Protein 3CZX (pdb70)

Secondary structure (DSSP, 8-state):
----EEEEE---SSS---EETTEEHHHHHH--HHHHHHHHHHH---EEES-SS----HHHHHHHHHT-SEEEEE--B--SSTT---BEEEE-GGGHHHHHHHHHHHHHHH-PPBPTBTTEEEGGG---TTHHHHHTT-EEEE-SBTT-HHHHHHHHHHHHHHHHHHHHHH----PPP-/---EEEEEE---SSS---EETTEEHHHHHH--HHHHHHHHHTT--EEEES-SS----HHHHHHHHHTSSEEEEE--B--SSTT---BEEEE-GGGHHHHHHHHHHHHHHH-PPBPTBTTEEEGGG---TTHHHHHTT-EEEE-SBTT-HHHHHHHHHHHHHHHHHHHHHH---SPPP-/---EEEEEE---SSS---EETTEEHHHHHH--HHHHHHHHHTT--EEEES-SS----HHHHHHHHHTSSEEEEE--B--SSTT---BEEEE-GGGHHHHHHHHHHHHHHH-PPBPTBTTEEEGGG---TTHHHHHTT-EEEE-SBTT-HHHHHHHHHHHHHHHHHHHHHH---SPPP-/--EEEEEE---SSS--SEETTEEHHHHHH--HHHHHHHHHHH--EEEES-SS----HHHHHHHHHT-SEEEEE--B--SSTT---BEEEE-GGGHHHHHHHHHHHHHHH-PPBPTBTTEEEGGG---TTHHHHHTT-EEEE-SBTT-HHHHHHHHHHHHHHHHHHHHHH----PPP-

CATH classification: 3.40.630.40

Radius of gyration: 30.26 Å; Cα contacts (8 Å, |Δi|>4): 1572; chains: 4; bounding box: 71×52×93 Å

InterPro domains:
  IPR002508 N-acetylmuramoyl-L-alanine amidase, catalytic domain [PF01520] (5-173)
  IPR002508 N-acetylmuramoyl-L-alanine amidase, catalytic domain [cd02696] (4-173)
  IPR050695 N-acetylmuramoyl-L-alanine amidase 3 [PTHR30404] (3-177)

Sequence (711 aa):
ASKIICLTAGHSNTDPGAVNGSDREADLAQDRNIVASILRNDYGLTVKTDGTGKGNPLRDAVKLIRGSDVAIEFHTNAAANKTATGIEALSTPKNKRWCQVLGKAVAKKTGWKLRGEDGFKPDNAGQHSRLAYAQAGGIVFEPFFISNDTDLALFKTTKWGICRAIADAIAELGAAKVASKIICLTAGHSNTDPGAVNGSDREADLAQDRNIVASILRNDYGLTVKTDGTGKGNPLRDAVKLIRGSDVAIEFHTNAAANKTATGIEALSTPKNKRWCQVLGKAVAKKTGWKLRGEDGFKPDNAGQHSRLAYAQAGGIVFEPFFISNDTDLALFKTTKWGICRAIADAIAELGAAKVASKIICLTAGHSNTDPGAVNGSDREADLAQDRNIVASILRNDYGLTVKTDGTGKGNPLRDAVKLIRGSSDVAIEFHTNAAANKTATGIEALSTPKNKRWCQVLGKAVAKKTGWKLRGEDGFKPDNAGQHSRLAYAQAGGIVFEPFFISNDTDLALFKTTKWGICRAIADAIAELGAAKVSKIICLTAGHSNTDPGAVNGSDREADLAQDRNIVASILRNDYGLTVKTDGTGKGNPLRDAVKLIRGSDVAIEFHTNAAANKTATGIEALSTPKNKRWCQVLGKAVAKKTGWKLRGEDGFKPDNAGQHSRLAYAQAGGIVFEPFFISNDTDLALFKTTKWGICRAIADAIAELGAAKV

Organism: Neisseria meningitidis serogroup B (strain ATCC BAA-335 / MC58) (NCBI:txid122586)

B-factor: mean 17.54, std 7.86, range [5.93, 50.42]

Foldseek 3Di:
DVFEEEEEEDDAPVGFPDDDPPDTFQVLQLLSVLLVVCLCAFFVDHYHYPDNHTGDPLVVLLVVLVVGPAHEYEGAAADPPLQDKAWAKEAAPVCQVVQLLQRVLLCVVQVTHQPDPNRYDYLVPDDDPVSVCRDSGHIYIHGIYCSHPVSVVVCVVCVSVSSNSNSVSVCVVVTDTD/DVFEEEEEEDDADVGFPDDDVPRTFQVLQLCSVLLVCCCCVVVVHHYHYPDSHTGDPPVVQLVRCVVGPAHEYEGAAADPPLQDKFWAKEAAPVLQVVQLLQRVLLCVQQVTHAPDPSRYDYLVVDDDPVSVCRVSGHIYIHGIYNSHPVVVVSCVVCVSVSSLSNSQSVCVVDHDGD/DVFEEEEFEDDAPVGFPDDDVPRTFQVLQLCSVLLVCCCCPVVVHHYHYPDNHTGDPPVVLLVSCVVGPAHEYEGAAADPPLADKFWAKEAAPVCQVVQLLQRVLLCVQQVTHAPDPNRYDYLVVDDDPVSVCRDSGHMYIHGIHNSHPVVVVSCVVCVSVSSLSNSQSVCVVDHDGD/DAEEEEEEDDAPVGQDDDDVPRTFQVLQLLSVLLVCCLCVFFVHHYHYPDSHTGDPPVVLLVSLVVHPAHEYEGAAADPPLQDKAWAKEAAPVCQVVQLLQRVLLCVVQVTHQPDPNRYDYLVPDDDPVSVSRDSGHIYTHGIYCSHPVSVVVCVVCVSVSSNSNSVSVCVVVTHTD

Solvent-accessible surface area: 29505 Å² total

Nearest PDB structures (foldseek):
  3czx-assembly1_A  TM=1.006E+00  e=2.902E-38  Neisseria meningitidis MC58
  1jwq-assembly1_A  TM=8.116E-01  e=7.702E-11  Paenibacillus polymyxa
  7rag-assembly1_B-2  TM=7.580E-01  e=3.532E-10  Clostridioides difficile
  1xov-assembly1_A  TM=7.536E-01  e=6.253E-10  Listeria phage PSA
  7tj4-assembly2_D  TM=7.176E-01  e=7.917E-09  Staphylococcus aureus

Structure (mmCIF, N/CA/C/O backbone):
data_3CZX
#
_entry.id   3CZX
#
_cell.length_a   67.955
_cell.length_b   65.039
_cell.length_c   79.319
_cell.angle_alpha   90.00
_cell.angle_beta   109.53
_cell.angle_gamma   90.00
#
_symmetry.space_group_name_H-M   'P 1 21 1'
#
loop_
_entity.id
_entity.type
_entity.pdbx_description
1 polymer 'Putative N-acetylmuramoyl-L-alanine amidase'
2 non-polymer 'ZINC ION'
3 water water
#
loop_
_atom_site.group_PDB
_atom_site.id
_atom_site.type_symbol
_atom_site.label_atom_id
_atom_site.label_alt_id
_atom_site.label_comp_id
_atom_site.label_asym_id
_atom_site.label_entity_id
_atom_site.label_seq_id
_atom_site.pdbx_PDB_ins_code
_atom_site.Cartn_x
_atom_site.Cartn_y
_atom_site.Cartn_z
_atom_site.occupancy
_atom_site.B_iso_or_equiv
_atom_site.auth_seq_id
_atom_site.auth_comp_id
_atom_site.auth_asym_id
_atom_site.auth_atom_id
_atom_site.pdbx_PDB_model_num
ATOM 1 N N . ALA A 1 1 ? 36.873 19.869 65.633 1.00 31.33 0 ALA A N 1
ATOM 2 C CA . ALA A 1 1 ? 36.628 19.900 64.152 1.00 31.14 0 ALA A CA 1
ATOM 3 C C . ALA A 1 1 ? 36.076 18.577 63.665 1.00 31.18 0 ALA A C 1
ATOM 4 O O . ALA A 1 1 ? 35.335 18.540 62.698 1.00 30.30 0 ALA A O 1
ATOM 14 N N . SER A 1 3 ? 33.886 16.776 65.123 1.00 28.33 2 SER A N 1
ATOM 15 C CA . SER A 1 3 ? 32.453 16.755 65.376 1.00 28.02 2 SER A CA 1
ATOM 16 C C . SER A 1 3 ? 31.703 17.639 64.394 1.00 27.37 2 SER A C 1
ATOM 17 O O . SER A 1 3 ? 30.485 17.554 64.321 1.00 27.84 2 SER A O 1
ATOM 20 N N . LYS A 1 4 ? 32.428 18.492 63.665 1.00 26.75 3 LYS A N 1
ATOM 21 C CA . LYS A 1 4 ? 31.837 19.475 62.767 1.00 25.52 3 LYS A CA 1
ATOM 22 C C . LYS A 1 4 ? 31.355 18.825 61.461 1.00 24.26 3 LYS A C 1
ATOM 23 O O . LYS A 1 4 ? 31.845 17.810 61.097 1.00 24.30 3 LYS A O 1
ATOM 29 N N . ILE A 1 5 ? 30.354 19.416 60.846 1.00 22.71 4 ILE A N 1
ATOM 30 C CA . ILE A 1 5 ? 29.813 18.956 59.571 1.00 21.21 4 ILE A CA 1
ATOM 31 C C . ILE A 1 5 ? 29.862 20.121 58.580 1.00 20.02 4 ILE A C 1
ATOM 32 O O . ILE A 1 5 ? 29.303 21.199 58.834 1.00 20.65 4 ILE A O 1
ATOM 37 N N . ILE A 1 6 ? 30.541 19.883 57.462 1.00 17.23 5 ILE A N 1
ATOM 38 C CA . ILE A 1 6 ? 30.639 20.860 56.384 1.00 16.60 5 ILE A CA 1
ATOM 39 C C . ILE A 1 6 ? 29.713 20.366 55.279 1.00 15.40 5 ILE A C 1
ATOM 40 O O . ILE A 1 6 ? 29.824 19.205 54.874 1.00 16.52 5 ILE A O 1
ATOM 45 N N . CYS A 1 7 ? 28.834 21.220 54.790 1.00 14.60 6 CYS A N 1
ATOM 46 C CA . CYS A 1 7 ? 27.954 20.914 53.662 1.00 13.73 6 CYS A CA 1
ATOM 47 C C . CYS A 1 7 ? 28.471 21.679 52.452 1.00 12.88 6 CYS A C 1
ATOM 48 O O . CYS A 1 7 ? 28.686 22.884 52.531 1.00 11.21 6 CYS A O 1
ATOM 51 N N . LEU A 1 8 ? 28.725 20.968 51.354 1.00 11.20 7 LEU A N 1
ATOM 52 C CA . LEU A 1 8 ? 29.108 21.595 50.106 1.00 10.68 7 LEU A CA 1
ATOM 53 C C . LEU A 1 8 ? 28.186 21.143 48.983 1.00 11.06 7 LEU A C 1
ATOM 54 O O . LEU A 1 8 ? 28.036 19.912 48.780 1.00 12.55 7 LEU A O 1
ATOM 59 N N . THR A 1 9 ? 27.605 22.090 48.250 1.00 11.01 8 THR A N 1
ATOM 60 C CA . THR A 1 9 ? 26.811 21.732 47.073 1.00 10.33 8 THR A CA 1
ATOM 61 C C . THR A 1 9 ? 27.201 22.550 45.884 1.00 10.86 8 THR A C 1
ATOM 62 O O . THR A 1 9 ? 27.988 23.476 46.002 1.00 10.27 8 THR A O 1
ATOM 66 N N . ALA A 1 10 ? 26.690 22.161 44.707 1.00 12.09 9 ALA A N 1
ATOM 67 C CA . ALA A 1 10 ? 26.974 22.852 43.446 1.00 12.81 9 ALA A CA 1
ATOM 68 C C . ALA A 1 10 ? 25.678 23.423 42.922 1.00 14.98 9 ALA A C 1
ATOM 69 O O . ALA A 1 10 ? 24.636 22.762 42.948 1.00 16.54 9 ALA A O 1
ATOM 71 N N . GLY A 1 11 ? 25.736 24.637 42.403 1.00 16.10 10 GLY A N 1
ATOM 72 C CA . GLY A 1 11 ? 24.585 25.208 41.729 1.00 17.64 10 GLY A CA 1
ATOM 73 C C . GLY A 1 11 ? 24.359 24.595 40.369 1.00 18.60 10 GLY A C 1
ATOM 74 O O . GLY A 1 11 ? 25.295 24.161 39.692 1.00 17.50 10 GLY A O 1
ATOM 75 N N . HIS A 1 12 ? 23.094 24.586 39.973 1.00 19.96 11 HIS A N 1
ATOM 76 C CA . HIS A 1 12 ? 22.689 24.264 38.603 1.00 21.57 11 HIS A CA 1
ATOM 77 C C . HIS A 1 12 ? 22.892 22.796 38.218 1.00 22.37 11 HIS A C 1
ATOM 78 O O . HIS A 1 12 ? 23.403 21.992 39.000 1.00 22.07 11 HIS A O 1
ATOM 85 N N . SER A 1 13 ? 22.477 22.452 36.999 1.00 23.53 12 SER A N 1
ATOM 86 C CA . SER A 1 13 ? 22.396 21.041 36.583 1.00 25.53 12 SER A CA 1
ATOM 87 C C . SER A 1 13 ? 22.748 20.848 35.114 1.00 26.61 12 SER A C 1
ATOM 88 O O . SER A 1 13 ? 23.008 21.820 34.407 1.00 26.91 12 SER A O 1
ATOM 91 N N . ASN A 1 14 ? 22.755 19.592 34.653 1.00 28.58 13 ASN A N 1
ATOM 92 C CA . ASN A 1 14 ? 23.174 19.269 33.264 1.00 29.46 13 ASN A CA 1
ATOM 93 C C . ASN A 1 14 ? 22.186 19.779 32.228 1.00 30.64 13 ASN A C 1
ATOM 94 O O . ASN A 1 14 ? 22.585 20.100 31.074 1.00 31.00 13 ASN A O 1
ATOM 99 N N . THR A 1 15 ? 20.912 19.851 32.636 1.00 30.93 14 THR A N 1
ATOM 100 C CA . THR A 1 15 ? 19.832 20.334 31.784 1.00 31.23 14 THR A CA 1
ATOM 101 C C . THR A 1 15 ? 19.669 21.849 31.862 1.00 31.26 14 THR A C 1
ATOM 102 O O . THR A 1 15 ? 19.325 22.468 30.855 1.00 32.36 14 THR A O 1
ATOM 106 N N . ASP A 1 16 ? 19.869 22.423 33.058 1.00 30.47 15 ASP A N 1
ATOM 107 C CA . ASP A 1 16 ? 19.790 23.877 33.286 1.00 28.73 15 ASP A CA 1
ATOM 108 C C . ASP A 1 16 ? 21.103 24.387 33.895 1.00 27.17 15 ASP A C 1
ATOM 109 O O . ASP A 1 16 ? 21.213 24.568 35.128 1.00 26.68 15 ASP A O 1
ATOM 114 N N . PRO A 1 17 ? 22.106 24.624 33.039 1.00 24.79 16 PRO A N 1
ATOM 115 C CA . PRO A 1 17 ? 23.496 24.749 33.487 1.00 23.54 16 PRO A CA 1
ATOM 116 C C . PRO A 1 17 ? 23.967 26.111 34.003 1.00 22.69 16 PRO A C 1
ATOM 117 O O . PRO A 1 17 ? 25.174 26.284 34.231 1.00 22.57 16 PRO A O 1
ATOM 121 N N . GLY A 1 18 ? 23.054 27.050 34.227 1.00 20.48 17 GLY A N 1
ATOM 122 C CA . GLY A 1 18 ? 23.437 28.383 34.668 1.00 20.23 17 GLY A CA 1
ATOM 123 C C . GLY A 1 18 ? 24.104 29.153 33.556 1.00 19.42 17 GLY A C 1
ATOM 124 O O . GLY A 1 18 ? 23.811 28.903 32.386 1.00 20.15 17 GLY A O 1
ATOM 125 N N . ALA A 1 19 ? 24.964 30.103 33.901 1.00 18.26 18 ALA A N 1
ATOM 126 C CA . ALA A 1 19 ? 25.617 30.960 32.918 1.00 18.29 18 ALA A CA 1
ATOM 127 C C . ALA A 1 19 ? 26.639 30.160 32.119 1.00 18.34 18 ALA A C 1
ATOM 128 O O . ALA A 1 19 ? 27.159 29.148 32.606 1.00 17.24 18 ALA A O 1
ATOM 130 N N . VAL A 1 20 ? 26.828 30.572 30.866 1.00 18.55 19 VAL A N 1
ATOM 131 C CA . VAL A 1 20 ? 27.746 29.923 29.943 1.00 18.16 19 VAL A CA 1
ATOM 132 C C . VAL A 1 20 ? 28.656 30.979 29.327 1.00 18.50 19 VAL A C 1
ATOM 133 O O . VAL A 1 20 ? 28.245 32.108 29.098 1.00 18.76 19 VAL A O 1
ATOM 137 N N . ASN A 1 21 ? 29.911 30.608 29.085 1.00 17.43 20 ASN A N 1
ATOM 138 C CA . ASN A 1 21 ? 30.836 31.427 28.352 1.00 18.07 20 ASN A CA 1
ATOM 139 C C . ASN A 1 21 ? 31.555 30.468 27.409 1.00 18.76 20 ASN A C 1
ATOM 140 O O . ASN A 1 21 ? 32.430 29.716 27.814 1.00 18.85 20 ASN A O 1
ATOM 145 N N . GLY A 1 22 ? 31.172 30.470 26.140 1.00 18.80 21 GLY A N 1
ATOM 146 C CA . GLY A 1 22 ? 31.703 29.460 25.227 1.00 18.59 21 GLY A CA 1
ATOM 147 C C . GLY A 1 22 ? 31.263 28.087 25.672 1.00 17.83 21 GLY A C 1
ATOM 148 O O . GLY A 1 22 ? 30.070 27.871 25.978 1.00 18.51 21 GLY A O 1
ATOM 149 N N . SER A 1 23 ? 32.212 27.148 25.731 1.00 17.19 22 SER A N 1
ATOM 150 C CA . SER A 1 23 ? 31.897 25.807 26.222 1.00 16.49 22 SER A CA 1
ATOM 151 C C . SER A 1 23 ? 32.140 25.666 27.725 1.00 15.79 22 SER A C 1
ATOM 152 O O . SER A 1 23 ? 32.018 24.562 28.251 1.00 16.57 22 SER A O 1
ATOM 155 N N . ASP A 1 24 ? 32.468 26.773 28.392 1.00 13.76 23 ASP A N 1
ATOM 156 C CA . ASP A 1 24 ? 32.501 26.784 29.850 1.00 14.32 23 ASP A CA 1
ATOM 157 C C . ASP A 1 24 ? 31.109 27.034 30.416 1.00 13.41 23 ASP A C 1
ATOM 158 O O . ASP A 1 24 ? 30.464 28.041 30.100 1.00 15.08 23 ASP A O 1
ATOM 163 N N . ARG A 1 25 ? 30.663 26.127 31.279 1.00 11.44 24 ARG A N 1
ATOM 164 C CA . ARG A 1 25 ? 29.335 26.205 31.877 1.00 12.54 24 ARG A CA 1
ATOM 165 C C . ARG A 1 25 ? 29.427 26.315 33.391 1.00 11.65 24 ARG A C 1
ATOM 166 O O . ARG A 1 25 ? 30.147 25.539 34.024 1.00 11.73 24 ARG A O 1
ATOM 174 N N . GLU A 1 26 ? 28.630 27.213 33.951 1.00 11.39 25 GLU A N 1
ATOM 175 C CA . GLU A 1 26 ? 28.553 27.367 35.417 1.00 11.24 25 GLU A CA 1
ATOM 176 C C . GLU A 1 26 ? 28.376 26.040 36.128 1.00 11.45 25 GLU A C 1
ATOM 177 O O . GLU A 1 26 ? 29.027 25.769 37.138 1.00 11.20 25 GLU A O 1
ATOM 183 N N . ALA A 1 27 ? 27.499 25.195 35.625 1.00 1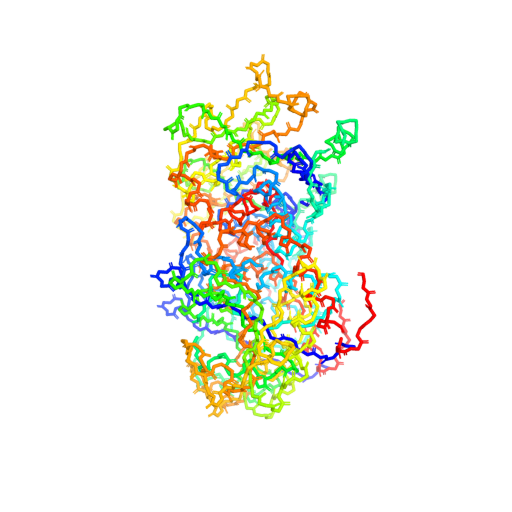0.85 26 ALA A N 1
ATOM 184 C CA . ALA A 1 27 ? 27.196 23.918 36.276 1.00 11.61 26 ALA A CA 1
ATOM 185 C C . ALA A 1 27 ? 28.463 23.075 36.420 1.00 11.50 26 ALA A C 1
ATOM 186 O O . ALA A 1 27 ? 28.640 22.350 37.420 1.00 12.45 26 ALA A O 1
ATOM 188 N N . ASP A 1 28 ? 29.327 23.157 35.413 1.00 10.03 27 ASP A N 1
ATOM 189 C CA . ASP A 1 28 ? 30.520 22.312 35.349 1.00 10.95 27 ASP A CA 1
ATOM 190 C C . ASP A 1 28 ? 31.553 22.896 36.277 1.00 11.07 27 ASP A C 1
ATOM 191 O O . ASP A 1 28 ? 32.276 22.143 36.946 1.00 11.92 27 ASP A O 1
ATOM 196 N N . LEU A 1 29 ? 31.710 24.228 36.254 1.00 10.38 28 LEU A N 1
ATOM 197 C CA . LEU A 1 29 ? 32.677 24.899 37.147 1.00 9.76 28 LEU A CA 1
ATOM 198 C C . LEU A 1 29 ? 32.280 24.691 38.619 1.00 9.49 28 LEU A C 1
ATOM 199 O O . LEU A 1 29 ? 33.159 24.484 39.506 1.00 9.41 28 LEU A O 1
ATOM 204 N N . ALA A 1 30 ? 30.977 24.730 38.900 1.00 8.57 29 ALA A N 1
ATOM 205 C CA . ALA A 1 30 ? 30.476 24.549 40.257 1.00 9.01 29 ALA A CA 1
ATOM 206 C C . ALA A 1 30 ? 30.700 23.100 40.743 1.00 9.96 29 ALA A C 1
ATOM 207 O O . ALA A 1 30 ? 31.100 22.878 41.902 1.00 10.28 29 ALA A O 1
ATOM 209 N N . GLN A 1 31 ? 30.441 22.114 39.884 1.00 9.30 30 GLN A N 1
ATOM 210 C CA . GLN A 1 31 ? 30.756 20.719 40.141 1.00 10.04 30 GLN A CA 1
ATOM 211 C C . GLN A 1 31 ? 32.247 20.577 40.497 1.00 10.05 30 GLN A C 1
ATOM 212 O O . GLN A 1 31 ? 32.573 19.920 41.478 1.00 10.36 30 GLN A O 1
ATOM 218 N N . ASP A 1 32 ? 33.131 21.191 39.723 1.00 9.89 31 ASP A N 1
ATOM 219 C CA . ASP A 1 32 ? 34.565 21.073 39.992 1.00 10.56 31 ASP A CA 1
ATOM 220 C C . ASP A 1 32 ? 34.864 21.670 41.363 1.00 10.68 31 ASP A C 1
ATOM 221 O O . ASP A 1 32 ? 35.609 21.080 42.162 1.00 10.44 31 ASP A O 1
ATOM 234 N N . ARG A 1 34 ? 32.954 22.155 44.041 1.00 9.94 33 ARG A N 1
ATOM 235 C CA . ARG A 1 34 ? 32.414 21.320 45.130 1.00 10.38 33 ARG A CA 1
ATOM 236 C C . ARG A 1 34 ? 33.269 20.039 45.278 1.00 9.82 33 ARG A C 1
ATOM 237 O O . ARG A 1 34 ? 33.715 19.685 46.384 1.00 9.83 33 ARG A O 1
ATOM 245 N N . ASN A 1 35 ? 33.528 19.351 44.160 1.00 10.79 34 ASN A N 1
ATOM 246 C CA . ASN A 1 35 ? 34.253 18.076 44.225 1.00 11.50 34 ASN A CA 1
ATOM 247 C C . ASN A 1 35 ? 35.656 18.229 44.773 1.00 12.72 34 ASN A C 1
ATOM 248 O O . ASN A 1 35 ? 36.126 17.390 45.571 1.00 13.06 34 ASN A O 1
ATOM 253 N N . ILE A 1 36 ? 36.357 19.252 44.298 1.00 12.28 35 ILE A N 1
ATOM 254 C CA . ILE A 1 36 ? 37.774 19.435 44.658 1.00 13.00 35 ILE A CA 1
ATOM 255 C C . ILE A 1 36 ? 37.857 19.862 46.110 1.00 12.52 35 ILE A C 1
ATOM 256 O O . ILE A 1 36 ? 38.661 19.345 46.902 1.00 13.65 35 ILE A O 1
ATOM 261 N N . VAL A 1 37 ? 37.054 20.847 46.507 1.00 10.02 36 VAL A N 1
ATOM 262 C CA . VAL A 1 37 ? 37.111 21.267 47.891 1.00 10.14 36 VAL A CA 1
ATOM 263 C C . VAL A 1 37 ? 36.728 20.129 48.816 1.00 10.72 36 VAL A C 1
ATOM 264 O O . VAL A 1 37 ? 37.354 19.965 49.854 1.00 11.57 36 VAL A O 1
ATOM 268 N N . ALA A 1 38 ? 35.714 19.366 48.456 1.00 10.89 37 ALA A N 1
ATOM 269 C CA . ALA A 1 38 ? 35.248 18.225 49.280 1.00 11.10 37 ALA A CA 1
ATOM 270 C C . ALA A 1 38 ? 36.363 17.200 49.418 1.00 13.30 37 ALA A C 1
ATOM 271 O O . ALA A 1 38 ? 36.659 16.709 50.531 1.00 12.63 37 ALA A O 1
ATOM 273 N N . SER A 1 39 ? 36.991 16.868 48.286 1.00 14.73 38 SER A N 1
ATOM 274 C CA . SER A 1 39 ? 38.031 15.831 48.302 1.00 16.08 38 SER A CA 1
ATOM 275 C C . SER A 1 39 ? 39.228 16.204 49.197 1.00 16.27 38 SER A C 1
ATOM 276 O O . SER A 1 39 ? 39.761 15.334 49.883 1.00 17.01 38 SER A O 1
ATOM 279 N N . ILE A 1 40 ? 39.618 17.479 49.215 1.00 14.55 39 ILE A N 1
ATOM 280 C CA . ILE A 1 40 ? 40.744 17.957 50.011 1.00 15.13 39 ILE A CA 1
ATOM 281 C C . ILE A 1 40 ? 40.364 17.964 51.495 1.00 14.88 39 ILE A C 1
ATOM 282 O O . ILE A 1 40 ? 41.161 17.586 52.370 1.00 16.06 39 ILE A O 1
ATOM 287 N N . LEU A 1 41 ? 39.148 18.407 51.806 1.00 13.81 40 LEU A N 1
ATOM 288 C CA . LEU A 1 41 ? 38.722 18.401 53.208 1.00 13.95 40 LEU A CA 1
ATOM 289 C C . LEU A 1 41 ? 38.720 16.965 53.747 1.00 15.02 40 LEU A C 1
ATOM 290 O O . LEU A 1 41 ? 39.154 16.720 54.876 1.00 14.90 40 LEU A O 1
ATOM 295 N N . ARG A 1 42 ? 38.247 16.032 52.940 1.00 15.03 41 ARG A N 1
ATOM 296 C CA . ARG A 1 42 ? 38.257 14.593 53.325 1.00 16.92 41 ARG A CA 1
ATOM 297 C C . ARG A 1 42 ? 39.671 14.007 53.352 1.00 18.20 41 ARG A C 1
ATOM 298 O O . ARG A 1 42 ? 40.094 13.454 54.397 1.00 19.57 41 ARG A O 1
ATOM 306 N N . ASN A 1 43 ? 40.436 14.151 52.265 1.00 19.20 42 ASN A N 1
ATOM 307 C CA . ASN A 1 43 ? 41.817 13.575 52.191 1.00 19.64 42 ASN A CA 1
ATOM 308 C C . ASN A 1 43 ? 42.844 14.140 53.107 1.00 20.59 42 ASN A C 1
ATOM 309 O O . ASN A 1 43 ? 43.552 13.386 53.799 1.00 21.54 42 ASN A O 1
ATOM 314 N N . ASP A 1 44 ? 43.003 15.457 53.092 1.00 19.66 43 ASP A N 1
ATOM 315 C CA . ASP A 1 44 ? 44.088 16.076 53.825 1.00 19.99 43 ASP A CA 1
ATOM 316 C C . ASP A 1 44 ? 43.759 16.237 55.297 1.00 18.96 43 ASP A C 1
ATOM 317 O O . ASP A 1 44 ? 44.676 16.278 56.140 1.00 20.41 43 ASP A O 1
ATOM 322 N N . TYR A 1 45 ? 42.470 16.356 55.615 1.00 16.69 44 TYR A N 1
ATOM 323 C CA . TYR A 1 45 ? 42.059 16.691 56.973 1.00 15.90 44 TYR A CA 1
ATOM 324 C C . TYR A 1 45 ? 41.163 15.689 57.685 1.00 15.95 44 TYR A C 1
ATOM 325 O O . TYR A 1 45 ? 40.929 15.845 58.881 1.00 16.24 44 TYR A O 1
ATOM 334 N N . GLY A 1 46 ? 40.660 14.684 56.985 1.00 15.27 45 GLY A N 1
ATOM 335 C CA . GLY A 1 46 ? 39.744 13.705 57.575 1.00 15.41 45 GLY A CA 1
ATOM 336 C C . GLY A 1 46 ? 38.422 14.261 58.096 1.00 15.31 45 GLY A C 1
ATOM 337 O O . GLY A 1 46 ? 37.771 13.672 58.988 1.00 17.14 45 GLY A O 1
ATOM 338 N N . LEU A 1 47 ? 37.981 15.386 57.526 1.00 15.14 46 LEU A N 1
ATOM 339 C CA . LEU A 1 47 ? 36.780 16.069 57.973 1.00 14.01 46 LEU A CA 1
ATOM 340 C C . LEU A 1 47 ? 35.514 15.454 57.360 1.00 13.71 46 LEU A C 1
ATOM 341 O O . LEU A 1 47 ? 35.560 14.802 56.303 1.00 13.89 46 LEU A O 1
ATOM 346 N N . THR A 1 48 ? 34.401 15.641 58.062 1.00 13.91 47 THR A N 1
ATOM 347 C CA . THR A 1 48 ? 33.083 15.205 57.618 1.00 13.64 47 THR A CA 1
ATOM 348 C C . THR A 1 48 ? 32.528 16.254 56.687 1.00 13.50 47 THR A C 1
ATOM 349 O O . THR A 1 48 ? 32.273 17.397 57.094 1.00 13.89 47 THR A O 1
ATOM 353 N N . VAL A 1 49 ? 32.298 15.822 55.460 1.00 13.99 48 VAL A N 1
ATOM 354 C CA . VAL A 1 49 ? 31.646 16.642 54.439 1.00 13.85 48 VAL A CA 1
ATOM 355 C C . VAL A 1 49 ? 30.418 15.937 53.908 1.00 14.82 48 VAL A C 1
ATOM 356 O O . VAL A 1 49 ? 30.479 14.763 53.521 1.00 15.07 48 VAL A O 1
ATOM 360 N N . LYS A 1 50 ? 29.309 16.650 53.871 1.00 14.50 49 LYS A N 1
ATOM 361 C CA . LYS A 1 50 ? 28.104 16.165 53.209 1.00 16.82 49 LYS A CA 1
ATOM 362 C C . LYS A 1 50 ? 27.884 16.970 51.948 1.00 16.81 49 LYS A C 1
ATOM 363 O O . LYS A 1 50 ? 27.956 18.175 51.967 1.00 15.15 49 LYS A O 1
ATOM 369 N N . THR A 1 51 ? 27.581 16.283 50.853 1.00 16.95 50 THR A N 1
ATOM 370 C CA . THR A 1 51 ? 27.379 16.939 49.577 1.00 17.12 50 THR A CA 1
ATOM 371 C C . THR A 1 51 ? 26.097 16.461 48.897 1.00 17.78 50 THR A C 1
ATOM 372 O O . THR A 1 51 ? 25.414 15.534 49.361 1.00 18.96 50 THR A O 1
ATOM 376 N N . ASP A 1 52 ? 25.823 17.110 47.774 1.00 17.45 51 ASP A N 1
ATOM 377 C CA . ASP A 1 52 ? 24.846 16.658 46.779 1.00 18.13 51 ASP A CA 1
ATOM 378 C C . ASP A 1 52 ? 25.485 15.729 45.728 1.00 18.62 51 ASP A C 1
ATOM 379 O O . ASP A 1 52 ? 24.996 15.643 44.594 1.00 20.29 51 ASP A O 1
ATOM 384 N N . GLY A 1 53 ? 26.570 15.066 46.089 1.00 18.80 52 GLY A N 1
ATOM 385 C CA . GLY A 1 53 ? 27.265 14.093 45.221 1.00 19.12 52 GLY A CA 1
ATOM 386 C C . GLY A 1 53 ? 28.445 14.623 44.446 1.00 19.47 52 GLY A C 1
ATOM 387 O O . GLY A 1 53 ? 28.960 15.702 44.728 1.00 17.95 52 GLY A O 1
ATOM 388 N N . THR A 1 54 ? 28.900 13.850 43.464 1.00 19.52 53 THR A N 1
ATOM 389 C CA . THR A 1 54 ? 30.041 14.222 42.620 1.00 18.90 53 THR A CA 1
ATOM 390 C C . THR A 1 54 ? 29.635 14.613 41.189 1.00 18.68 53 THR A C 1
ATOM 391 O O . THR A 1 54 ? 30.484 15.049 40.409 1.00 18.71 53 THR A O 1
ATOM 395 N N . GLY A 1 55 ? 28.342 14.479 40.890 1.00 18.08 54 GLY A N 1
ATOM 396 C CA . GLY A 1 55 ? 27.797 14.852 39.565 1.00 18.15 54 GLY A CA 1
ATOM 397 C C . GLY A 1 55 ? 27.422 16.310 39.529 1.00 17.99 54 GLY A C 1
ATOM 398 O O . GLY A 1 55 ? 28.044 17.126 40.196 1.00 16.30 54 GLY A O 1
ATOM 399 N N . LYS A 1 56 ? 26.431 16.669 38.714 1.00 18.61 55 LYS A N 1
ATOM 400 C CA . LYS A 1 56 ? 25.984 18.066 38.660 1.00 19.18 55 LYS A CA 1
ATOM 401 C C . LYS A 1 56 ? 25.172 18.410 39.928 1.00 19.61 55 LYS A C 1
ATOM 402 O O . LYS A 1 56 ? 24.874 17.545 40.740 1.00 20.47 55 LYS A O 1
ATOM 408 N N . GLY A 1 57 ? 24.841 19.674 40.112 1.00 21.23 56 GLY A N 1
ATOM 409 C CA . GLY A 1 57 ? 24.195 20.095 41.347 1.00 23.40 56 GLY A CA 1
ATOM 410 C C . GLY A 1 57 ? 22.706 20.367 41.212 1.00 26.27 56 GLY A C 1
ATOM 411 O O . GLY A 1 57 ? 21.982 19.583 40.578 1.00 26.45 56 GLY A O 1
ATOM 412 N N . ASN A 1 58 ? 22.269 21.475 41.834 1.00 28.70 57 ASN A N 1
ATOM 413 C CA . ASN A 1 58 ? 20.861 21.884 41.927 1.00 29.78 57 ASN A CA 1
ATOM 414 C C . ASN A 1 58 ? 19.958 20.920 42.715 1.00 31.60 57 ASN A C 1
ATOM 415 O O . ASN A 1 58 ? 18.855 20.566 42.258 1.00 31.48 57 ASN A O 1
ATOM 428 N N . PRO A 1 60 ? 17.248 19.746 45.220 1.00 34.77 59 PRO A N 1
ATOM 429 C CA . PRO A 1 60 ? 16.009 20.439 45.575 1.00 34.69 59 PRO A CA 1
ATOM 430 C C . PRO A 1 60 ? 16.161 21.249 46.847 1.00 34.46 59 PRO A C 1
ATOM 431 O O . PRO A 1 60 ? 16.751 20.763 47.809 1.00 34.35 59 PRO A O 1
ATOM 435 N N . LEU A 1 61 ? 15.638 22.473 46.827 1.00 34.85 60 LEU A N 1
ATOM 436 C CA . LEU A 1 61 ? 15.724 23.401 47.958 1.00 35.19 60 LEU A CA 1
ATOM 437 C C . LEU A 1 61 ? 15.330 22.734 49.275 1.00 35.44 60 LEU A C 1
ATOM 438 O O . LEU A 1 61 ? 16.056 22.842 50.268 1.00 35.44 60 LEU A O 1
ATOM 443 N N . ARG A 1 62 ? 14.202 22.023 49.279 1.00 35.40 61 ARG A N 1
ATOM 444 C CA . ARG A 1 62 ? 13.754 21.312 50.472 1.00 35.63 61 ARG A CA 1
ATOM 445 C C . ARG A 1 62 ? 14.837 20.413 51.034 1.00 34.40 61 ARG A C 1
ATOM 446 O O . ARG A 1 62 ? 15.057 20.387 52.241 1.00 34.12 61 ARG A O 1
ATOM 454 N N . ASP A 1 63 ? 15.504 19.663 50.157 1.00 33.41 62 ASP A N 1
ATOM 455 C CA . ASP A 1 63 ? 16.564 18.757 50.588 1.00 32.98 62 ASP A CA 1
ATOM 456 C C . ASP A 1 63 ? 17.827 19.509 51.000 1.00 32.56 62 ASP A C 1
ATOM 457 O O . ASP A 1 63 ? 18.515 19.122 51.956 1.00 31.80 62 ASP A O 1
ATOM 462 N N . ALA A 1 64 ? 18.130 20.569 50.262 1.00 32.41 63 ALA A N 1
ATOM 463 C CA . ALA A 1 64 ? 19.303 21.392 50.555 1.00 32.21 63 ALA A CA 1
ATOM 464 C C . ALA A 1 64 ? 19.179 22.007 51.940 1.00 31.80 63 ALA A C 1
ATOM 465 O O . ALA A 1 64 ? 20.131 21.981 52.736 1.00 30.34 63 ALA A O 1
ATOM 467 N N . VAL A 1 65 ? 17.999 22.554 52.222 1.00 31.75 64 VAL A N 1
ATOM 468 C CA . VAL A 1 65 ? 17.757 23.243 53.487 1.00 32.01 64 VAL A CA 1
ATOM 469 C C . VAL A 1 65 ? 17.885 22.299 54.663 1.00 32.04 64 VAL A C 1
ATOM 470 O O . VAL A 1 65 ? 18.405 22.677 55.720 1.00 32.24 64 VAL A O 1
ATOM 474 N N . LYS A 1 66 ? 17.425 21.061 54.484 1.00 32.28 65 LYS A N 1
ATOM 475 C CA . LYS A 1 66 ? 17.626 20.045 55.498 1.00 32.15 65 LYS A CA 1
ATOM 476 C C . LYS A 1 66 ? 19.121 19.869 55.797 1.00 31.69 65 LYS A C 1
ATOM 477 O O . LYS A 1 66 ? 19.510 19.743 56.965 1.00 32.06 65 LYS A O 1
ATOM 483 N N . LEU A 1 67 ? 19.952 19.871 54.749 1.00 31.99 66 LEU A N 1
ATOM 484 C CA . LEU A 1 67 ? 21.418 19.735 54.908 1.00 31.64 66 LEU A CA 1
ATOM 485 C C . LEU A 1 67 ? 22.007 20.970 55.569 1.00 31.14 66 LEU A C 1
ATOM 486 O O . LEU A 1 67 ? 22.910 20.867 56.397 1.00 31.20 66 LEU A O 1
ATOM 491 N N . ILE A 1 68 ? 21.520 22.144 55.186 1.00 30.65 67 ILE A N 1
ATOM 492 C CA . ILE A 1 68 ? 22.019 23.390 55.794 1.00 30.53 67 ILE A CA 1
ATOM 493 C C . ILE A 1 68 ? 21.781 23.317 57.296 1.00 30.61 67 ILE A C 1
ATOM 494 O O . ILE A 1 68 ? 22.689 23.557 58.101 1.00 30.70 67 ILE A O 1
ATOM 499 N N . ARG A 1 69 ? 20.561 22.939 57.671 1.00 31.39 68 ARG A N 1
ATOM 500 C CA . ARG A 1 69 ? 20.193 22.903 59.084 1.00 31.83 68 ARG A CA 1
ATOM 501 C C . ARG A 1 69 ? 21.047 21.912 59.868 1.00 31.40 68 ARG A C 1
ATOM 502 O O . ARG A 1 69 ? 21.397 22.174 61.016 1.00 31.46 68 ARG A O 1
ATOM 510 N N . GLY A 1 70 ? 21.401 20.794 59.242 1.00 30.57 69 GLY A N 1
ATOM 511 C CA . GLY A 1 70 ? 22.248 19.787 59.879 1.00 30.43 69 GLY A CA 1
ATOM 512 C C . GLY A 1 70 ? 23.749 20.043 59.892 1.00 30.53 69 GLY A C 1
ATOM 513 O O . GLY A 1 70 ? 24.517 19.191 60.351 1.00 32.13 69 GLY A O 1
ATOM 514 N N . SER A 1 71 ? 24.201 21.199 59.400 1.00 29.47 70 SER A N 1
ATOM 515 C CA . SER A 1 71 ? 25.638 21.486 59.285 1.00 28.02 70 SER A CA 1
ATOM 516 C C . SER A 1 71 ? 26.085 22.722 60.038 1.00 27.20 70 SER A C 1
ATOM 517 O O . SER A 1 71 ? 25.262 23.587 60.365 1.00 27.08 70 SER A O 1
ATOM 520 N N . ASP A 1 72 ? 27.398 22.820 60.261 1.00 24.97 71 ASP A N 1
ATOM 521 C CA . ASP A 1 72 ? 28.044 24.004 60.844 1.00 25.41 71 ASP A CA 1
ATOM 522 C C . ASP A 1 72 ? 2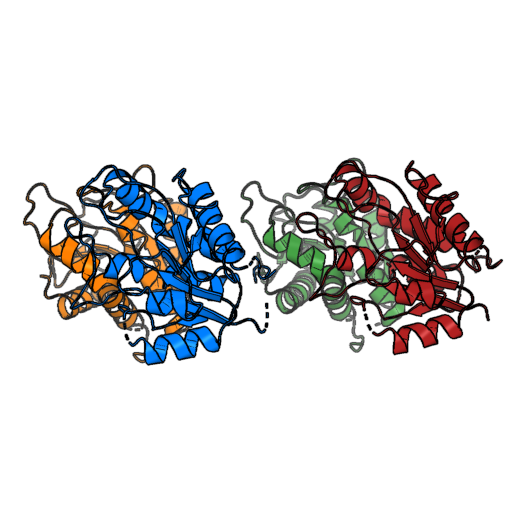8.418 25.113 59.857 1.00 23.39 71 ASP A C 1
ATOM 523 O O . ASP A 1 72 ? 28.356 26.310 60.191 1.00 23.55 71 ASP A O 1
ATOM 528 N N . VAL A 1 73 ? 28.853 24.722 58.660 1.00 19.86 72 VAL A N 1
ATOM 529 C CA . VAL A 1 73 ? 28.913 25.665 57.552 1.00 17.24 72 VAL A CA 1
ATOM 530 C C . VAL A 1 73 ? 28.384 24.944 56.302 1.00 15.12 72 VAL A C 1
ATOM 531 O O . VAL A 1 73 ? 28.620 23.756 56.147 1.00 15.39 72 VAL A O 1
ATOM 535 N N . ALA A 1 74 ? 27.631 25.665 55.469 1.00 15.30 73 ALA A N 1
ATOM 536 C CA . ALA A 1 74 ? 27.054 25.135 54.239 1.00 13.84 73 ALA A CA 1
ATOM 537 C C . ALA A 1 74 ? 27.324 26.114 53.114 1.00 12.77 73 ALA A C 1
ATOM 538 O O . ALA A 1 74 ? 26.961 27.282 53.216 1.00 13.46 73 ALA A O 1
ATOM 540 N N . ILE A 1 75 ? 27.958 25.633 52.039 1.00 11.08 74 ILE A N 1
ATOM 541 C CA . ILE A 1 75 ? 28.370 26.460 50.913 1.00 11.00 74 ILE A CA 1
ATOM 542 C C . ILE A 1 75 ? 27.899 25.858 49.594 1.00 10.38 74 ILE A C 1
ATOM 543 O O . ILE A 1 75 ? 28.153 24.651 49.330 1.00 10.14 74 ILE A O 1
ATOM 548 N N . GLU A 1 76 ? 27.193 26.642 48.794 1.00 10.25 75 GLU A N 1
ATOM 549 C CA . GLU A 1 76 ? 26.860 26.260 47.429 1.00 10.99 75 GLU A CA 1
ATOM 550 C C . GLU A 1 76 ? 27.640 27.099 46.429 1.00 9.77 75 GLU A C 1
ATOM 551 O O . GLU A 1 76 ? 27.563 28.339 46.420 1.00 10.46 75 GLU A O 1
ATOM 557 N N . PHE A 1 77 ? 28.400 26.431 45.574 1.00 8.35 76 PHE A N 1
ATOM 558 C CA . PHE A 1 77 ? 29.277 27.099 44.647 1.00 9.71 76 PHE A CA 1
ATOM 559 C C . PHE A 1 77 ? 28.517 27.496 43.375 1.00 10.51 76 PHE A C 1
ATOM 560 O O . PHE A 1 77 ? 27.781 26.696 42.794 1.00 11.05 76 PHE A O 1
ATOM 568 N N . HIS A 1 78 ? 28.705 28.743 43.013 1.00 10.51 77 HIS A N 1
ATOM 569 C CA . HIS A 1 78 ? 28.141 29.362 41.811 1.00 10.64 77 HIS A CA 1
ATOM 570 C C . HIS A 1 78 ? 29.202 30.218 41.149 1.00 11.18 77 HIS A C 1
ATOM 571 O O . HIS A 1 78 ? 30.275 30.426 41.719 1.00 11.20 77 HIS A O 1
ATOM 578 N N . THR A 1 79 ? 28.917 30.680 39.920 1.00 10.44 78 THR A N 1
ATOM 579 C CA . THR A 1 79 ? 29.678 31.759 39.310 1.00 11.99 78 THR A CA 1
ATOM 580 C C . THR A 1 79 ? 28.761 32.965 39.114 1.00 13.76 78 THR A C 1
ATOM 581 O O . THR A 1 79 ? 27.549 32.793 38.805 1.00 15.81 78 THR A O 1
ATOM 585 N N . ASN A 1 80 ? 29.329 34.154 39.286 1.00 14.04 79 ASN A N 1
ATOM 586 C CA . ASN A 1 80 ? 28.639 35.387 38.980 1.00 14.97 79 ASN A CA 1
ATOM 587 C C . ASN A 1 80 ? 28.612 35.580 37.466 1.00 15.24 79 ASN A C 1
ATOM 588 O O . ASN A 1 80 ? 29.242 34.834 36.728 1.00 13.52 79 ASN A O 1
ATOM 593 N N . ALA A 1 81 ? 27.808 36.522 36.998 1.00 15.48 80 ALA A N 1
ATOM 594 C CA . ALA A 1 81 ? 27.708 36.818 35.584 1.00 16.11 80 ALA A CA 1
ATOM 595 C C . ALA A 1 81 ? 27.127 38.226 35.427 1.00 17.59 80 ALA A C 1
ATOM 596 O O . ALA A 1 81 ? 26.250 38.614 36.191 1.00 18.01 80 ALA A O 1
ATOM 598 N N . ALA A 1 82 ? 27.604 38.947 34.427 1.00 18.26 81 ALA A N 1
ATOM 599 C CA . ALA A 1 82 ? 27.067 40.254 34.042 1.00 18.58 81 ALA A CA 1
ATOM 600 C C . ALA A 1 82 ? 27.149 40.405 32.530 1.00 20.23 81 ALA A C 1
ATOM 601 O O . ALA A 1 82 ? 28.008 39.798 31.859 1.00 19.95 81 ALA A O 1
ATOM 603 N N . ALA A 1 83 ? 26.240 41.219 31.988 1.00 20.94 82 ALA A N 1
ATOM 604 C CA . ALA A 1 83 ? 26.350 41.615 30.586 1.00 21.78 82 ALA A CA 1
ATOM 605 C C . ALA A 1 83 ? 27.650 42.410 30.379 1.00 21.80 82 ALA A C 1
ATOM 606 O O . ALA A 1 83 ? 28.279 42.336 29.320 1.00 22.94 82 ALA A O 1
ATOM 608 N N . ASN A 1 84 ? 28.060 43.144 31.402 1.00 21.82 83 ASN A N 1
ATOM 609 C CA . ASN A 1 84 ? 29.319 43.871 31.381 1.00 22.00 83 ASN A CA 1
ATOM 610 C C . ASN A 1 84 ? 30.470 42.900 31.610 1.00 21.89 83 ASN A C 1
ATOM 611 O O . ASN A 1 84 ? 30.705 42.478 32.752 1.00 20.94 83 ASN A O 1
ATOM 616 N N . LYS A 1 85 ? 31.196 42.592 30.536 1.00 21.83 84 LYS A N 1
ATOM 617 C CA . LYS A 1 85 ? 32.234 41.554 30.585 1.00 20.98 84 LYS A CA 1
ATOM 618 C C . LYS A 1 85 ? 33.527 42.002 31.263 1.00 20.68 84 LYS A C 1
ATOM 619 O O . LYS A 1 85 ? 34.496 41.243 31.290 1.00 21.88 84 LYS A O 1
ATOM 625 N N . THR A 1 86 ? 33.537 43.217 31.822 1.00 19.47 85 THR A N 1
ATOM 626 C CA . THR A 1 86 ? 34.599 43.686 32.664 1.00 19.21 85 THR A CA 1
ATOM 627 C C . THR A 1 86 ? 34.235 43.611 34.160 1.00 17.60 85 THR A C 1
ATOM 628 O O . THR A 1 86 ? 35.103 43.816 34.996 1.00 17.31 85 THR A O 1
ATOM 632 N N . ALA A 1 87 ? 32.985 43.297 34.488 1.00 16.49 86 ALA A N 1
ATOM 633 C CA . ALA A 1 87 ? 32.551 43.124 35.906 1.00 15.81 86 ALA A CA 1
ATOM 634 C C . ALA A 1 87 ? 33.445 42.034 36.508 1.00 15.39 86 ALA A C 1
ATOM 635 O O . ALA A 1 87 ? 33.701 41.024 35.862 1.00 14.80 86 ALA A O 1
ATOM 637 N N . THR A 1 88 ? 33.902 42.248 37.737 1.00 13.83 87 THR A N 1
ATOM 638 C CA . THR A 1 88 ? 34.869 41.358 38.358 1.00 14.06 87 THR A CA 1
ATOM 639 C C . THR A 1 88 ? 34.712 41.352 39.874 1.00 13.07 87 THR A C 1
ATOM 640 O O . THR A 1 88 ? 34.234 42.324 40.455 1.00 13.94 87 THR A O 1
ATOM 644 N N . GLY A 1 89 ? 35.112 40.248 40.500 1.00 13.12 88 GLY A N 1
ATOM 645 C CA . GLY A 1 89 ? 35.325 40.216 41.951 1.00 12.05 88 GLY A CA 1
ATOM 646 C C . GLY A 1 89 ? 34.592 39.055 42.593 1.00 11.93 88 GLY A C 1
ATOM 647 O O . GLY A 1 89 ? 33.816 38.357 41.950 1.00 11.41 88 GLY A O 1
ATOM 648 N N . ILE A 1 90 ? 34.801 38.950 43.904 1.00 11.18 89 ILE A N 1
ATOM 649 C CA . ILE A 1 90 ? 34.398 37.844 44.738 1.00 11.60 89 ILE A CA 1
ATOM 650 C C . ILE A 1 90 ? 33.299 38.263 45.670 1.00 11.65 89 ILE A C 1
ATOM 651 O O . ILE A 1 90 ? 33.416 39.274 46.348 1.00 11.50 89 ILE A O 1
ATOM 656 N N . GLU A 1 91 ? 32.265 37.443 45.759 1.00 12.53 90 GLU A N 1
ATOM 657 C CA . GLU A 1 91 ? 31.277 37.665 46.783 1.00 13.96 90 GLU A CA 1
ATOM 658 C C . GLU A 1 91 ? 30.591 36.393 47.222 1.00 13.12 90 GLU A C 1
ATOM 659 O O . GLU A 1 91 ? 30.554 35.382 46.512 1.00 12.13 90 GLU A O 1
ATOM 665 N N . ALA A 1 92 ? 30.038 36.476 48.424 1.00 12.59 91 ALA A N 1
ATOM 666 C CA . ALA A 1 92 ? 29.327 35.362 49.052 1.00 12.55 91 ALA A CA 1
ATOM 667 C C . ALA A 1 92 ? 28.122 35.963 49.739 1.00 13.67 91 ALA A C 1
ATOM 668 O O . ALA A 1 92 ? 28.273 36.935 50.503 1.00 14.76 91 ALA A O 1
ATOM 670 N N . LEU A 1 93 ? 26.951 35.405 49.434 1.00 14.00 92 LEU A N 1
ATOM 671 C CA . LEU A 1 93 ? 25.669 35.901 49.894 1.00 13.72 92 LEU A CA 1
ATOM 672 C C . LEU A 1 93 ? 25.204 35.014 51.015 1.00 12.84 92 LEU A C 1
ATOM 673 O O . LEU A 1 93 ? 25.123 33.816 50.833 1.00 11.78 92 LEU A O 1
ATOM 678 N N . SER A 1 94 ? 24.880 35.584 52.184 1.00 12.23 93 SER A N 1
ATOM 679 C CA . SER A 1 94 ? 24.316 34.760 53.245 1.00 12.45 93 SER A CA 1
ATOM 680 C C . SER A 1 94 ? 23.635 35.658 54.259 1.00 12.65 93 SER A C 1
ATOM 681 O O . SER A 1 94 ? 23.597 36.861 54.081 1.00 12.45 93 SER A O 1
ATOM 684 N N . THR A 1 95 ? 23.139 35.036 55.311 1.00 13.32 94 THR A N 1
ATOM 685 C CA . THR A 1 95 ? 22.671 35.777 56.508 1.00 13.48 94 THR A CA 1
ATOM 686 C C . THR A 1 95 ? 23.869 36.378 57.264 1.00 13.60 94 THR A C 1
ATOM 687 O O . THR A 1 95 ? 24.983 35.864 57.215 1.00 12.44 94 THR A O 1
ATOM 691 N N . PRO A 1 96 ? 23.641 37.462 58.015 1.00 13.65 95 PRO A N 1
ATOM 692 C CA . PRO A 1 96 ? 24.695 38.017 58.832 1.00 14.02 95 PRO A CA 1
ATOM 693 C C . PRO A 1 96 ? 25.406 37.061 59.774 1.00 12.53 95 PRO A C 1
ATOM 694 O O . PRO A 1 96 ? 26.605 37.214 60.041 1.00 13.27 95 PRO A O 1
ATOM 698 N N . LYS A 1 97 ? 24.697 36.061 60.268 1.00 13.72 96 LYS A N 1
ATOM 699 C CA . LYS A 1 97 ? 25.327 35.005 61.056 1.00 13.47 96 LYS A CA 1
ATOM 700 C C . LYS A 1 97 ? 26.614 34.467 60.393 1.00 12.50 96 LYS A C 1
ATOM 701 O O . LYS A 1 97 ? 27.602 34.152 61.057 1.00 11.32 96 LYS A O 1
ATOM 707 N N . ASN A 1 98 ? 26.545 34.328 59.076 1.00 12.01 97 ASN A N 1
ATOM 708 C CA . ASN A 1 98 ? 27.620 33.750 58.280 1.00 12.17 97 ASN A CA 1
ATOM 709 C C . ASN A 1 98 ? 28.623 34.782 57.706 1.00 12.27 97 ASN A C 1
ATOM 710 O O . ASN A 1 98 ? 29.440 34.436 56.863 1.00 10.54 97 ASN A O 1
ATOM 715 N N . LYS A 1 99 ? 28.584 36.037 58.153 1.00 12.10 98 LYS A N 1
ATOM 716 C CA . LYS A 1 99 ? 29.499 37.051 57.599 1.00 12.23 98 LYS A CA 1
ATOM 717 C C . LYS A 1 99 ? 30.976 36.647 57.732 1.00 12.22 98 LYS A C 1
ATOM 718 O O . LYS A 1 99 ? 31.729 36.716 56.764 1.00 11.65 98 LYS A O 1
ATOM 724 N N . ARG A 1 100 ? 31.378 36.207 58.903 1.00 11.77 99 ARG A N 1
ATOM 725 C CA . ARG A 1 100 ? 32.744 35.789 59.107 1.00 12.07 99 ARG A CA 1
ATOM 726 C C . ARG A 1 100 ? 33.094 34.658 58.164 1.00 11.35 99 ARG A C 1
ATOM 727 O O . ARG A 1 100 ? 34.126 34.721 57.524 1.00 11.10 99 ARG A O 1
ATOM 735 N N . TRP A 1 101 ? 32.236 33.649 58.028 1.00 12.14 100 TRP A N 1
ATOM 736 C CA . TRP A 1 101 ? 32.545 32.561 57.104 1.00 11.87 100 TRP A CA 1
ATOM 737 C C . TRP A 1 101 ? 32.693 33.058 55.674 1.00 11.50 100 TRP A C 1
ATOM 738 O O . TRP A 1 101 ? 33.613 32.646 54.974 1.00 10.33 100 TRP A O 1
ATOM 749 N N . CYS A 1 102 ? 31.795 33.948 55.252 1.00 9.83 101 CYS A N 1
ATOM 750 C CA . CYS A 1 102 ? 31.874 34.555 53.889 1.00 10.02 101 CYS A CA 1
ATOM 751 C C . CYS A 1 102 ? 33.208 35.250 53.680 1.00 9.88 101 CYS A C 1
ATOM 752 O O . CYS A 1 102 ? 33.783 35.183 52.573 1.00 11.02 101 CYS A O 1
ATOM 755 N N . GLN A 1 103 ? 33.680 35.915 54.725 1.00 10.27 102 GLN A N 1
ATOM 756 C CA . GLN A 1 103 ? 34.921 36.693 54.664 1.00 10.90 102 GLN A CA 1
ATOM 757 C C . GLN A 1 103 ? 36.145 35.754 54.643 1.00 10.48 102 GLN A C 1
ATOM 758 O O . GLN A 1 103 ? 37.108 35.992 53.899 1.00 9.96 102 GLN A O 1
ATOM 764 N N . VAL A 1 104 ? 36.088 34.673 55.419 1.00 10.76 103 VAL A N 1
ATOM 765 C CA . VAL A 1 104 ? 37.157 33.648 55.411 1.00 10.87 103 VAL A CA 1
ATOM 766 C C . VAL A 1 104 ? 37.288 33.048 54.002 1.00 10.54 103 VAL A C 1
ATOM 767 O O . VAL A 1 104 ? 38.392 32.952 53.459 1.00 11.78 103 VAL A O 1
ATOM 771 N N . LEU A 1 105 ? 36.153 32.681 53.412 1.00 9.58 104 LEU A N 1
ATOM 772 C CA . LEU A 1 105 ? 36.140 32.080 52.053 1.00 9.35 104 LEU A CA 1
ATOM 773 C C . LEU A 1 105 ? 36.664 33.079 51.038 1.00 9.21 104 LEU A C 1
ATOM 774 O O . LEU A 1 105 ? 37.482 32.758 50.193 1.00 11.19 104 LEU A O 1
ATOM 779 N N . GLY A 1 106 ? 36.147 34.306 51.094 1.00 8.98 105 GLY A N 1
ATOM 780 C CA . GLY A 1 106 ? 36.502 35.320 50.096 1.00 9.40 105 GLY A CA 1
ATOM 781 C C . GLY A 1 106 ? 37.992 35.659 50.134 1.00 10.13 105 GLY A C 1
ATOM 782 O O . GLY A 1 106 ? 38.671 35.743 49.095 1.00 11.62 105 GLY A O 1
ATOM 783 N N . LYS A 1 107 ? 38.526 35.826 51.332 1.00 10.33 106 LYS A N 1
ATOM 784 C CA . LYS A 1 107 ? 39.908 36.195 51.486 1.00 12.55 106 LYS A CA 1
ATOM 785 C C . LYS A 1 107 ? 40.833 35.104 50.976 1.00 11.45 106 LYS A C 1
ATOM 786 O O . LYS A 1 107 ? 41.879 35.381 50.381 1.00 12.15 106 LYS A O 1
ATOM 792 N N . ALA A 1 108 ? 40.459 33.852 51.218 1.00 11.47 107 ALA A N 1
ATOM 793 C CA . ALA A 1 108 ? 41.229 32.723 50.748 1.00 11.15 107 ALA A CA 1
ATOM 794 C C . ALA A 1 108 ? 41.401 32.791 49.233 1.00 11.45 107 ALA A C 1
ATOM 795 O O . ALA A 1 108 ? 42.497 32.562 48.706 1.00 13.01 107 ALA A O 1
ATOM 797 N N . VAL A 1 109 ? 40.306 33.097 48.529 1.00 10.23 108 VAL A N 1
ATOM 798 C CA . VAL A 1 109 ? 40.342 33.188 47.071 1.00 9.98 108 VAL A CA 1
ATOM 799 C C . VAL A 1 109 ? 41.085 34.450 46.576 1.00 10.11 108 VAL A C 1
ATOM 800 O O . VAL A 1 109 ? 41.883 34.385 45.625 1.00 10.44 108 VAL A O 1
ATOM 804 N N . ALA A 1 110 ? 40.855 35.587 47.243 1.00 10.91 109 ALA A N 1
ATOM 805 C CA . ALA A 1 110 ? 41.550 36.822 46.896 1.00 10.67 109 ALA A CA 1
ATOM 806 C C . ALA A 1 110 ? 43.075 36.695 46.993 1.00 11.73 109 ALA A C 1
ATOM 807 O O . ALA A 1 110 ? 43.785 37.207 46.132 1.00 11.79 109 ALA A O 1
ATOM 809 N N . LYS A 1 111 ? 43.570 36.059 48.053 1.00 11.85 110 LYS A N 1
ATOM 810 C CA . LYS A 1 111 ? 45.033 35.892 48.243 1.00 13.10 110 LYS A CA 1
ATOM 811 C C . LYS A 1 111 ? 45.627 35.163 47.049 1.00 12.65 110 LYS A C 1
ATOM 812 O O . LYS A 1 111 ? 46.688 35.530 46.561 1.00 13.57 110 LYS A O 1
ATOM 818 N N . LYS A 1 112 ? 44.929 34.154 46.541 1.00 11.13 111 LYS A N 1
ATOM 819 C CA . LYS A 1 112 ? 45.470 33.309 45.476 1.00 11.70 111 LYS A CA 1
ATOM 820 C C . LYS A 1 112 ? 45.361 33.940 44.088 1.00 11.62 111 LYS A C 1
ATOM 821 O O . LYS A 1 112 ? 46.088 33.564 43.178 1.00 12.40 111 LYS A O 1
ATOM 827 N N . THR A 1 113 ? 44.467 34.909 43.946 1.00 9.70 112 THR A N 1
ATOM 828 C CA . THR A 1 113 ? 44.079 35.425 42.614 1.00 9.96 112 THR A CA 1
ATOM 829 C C . THR A 1 113 ? 44.300 36.903 42.348 1.00 9.64 112 THR A C 1
ATOM 830 O O . THR A 1 113 ? 44.335 37.297 41.202 1.00 11.46 112 THR A O 1
ATOM 834 N N . GLY A 1 114 ? 44.384 37.709 43.391 1.00 10.13 113 GLY A N 1
ATOM 835 C CA . GLY A 1 114 ? 44.385 39.161 43.219 1.00 10.05 113 GLY A CA 1
ATOM 836 C C . GLY A 1 114 ? 43.025 39.709 42.795 1.00 10.96 113 GLY A C 1
ATOM 837 O O . GLY A 1 114 ? 42.913 40.856 42.398 1.00 12.09 113 GLY A O 1
ATOM 838 N N . TRP A 1 115 ? 41.960 38.888 42.891 1.00 10.00 114 TRP A N 1
ATOM 839 C CA . TRP A 1 115 ? 40.610 39.350 42.585 1.00 10.54 114 TRP A CA 1
ATOM 840 C C . TRP A 1 115 ? 40.111 40.254 43.721 1.00 12.42 114 TRP A C 1
ATOM 841 O O . TRP A 1 115 ? 40.457 40.058 44.895 1.00 13.56 114 TRP A O 1
ATOM 852 N N . LYS A 1 116 ? 39.264 41.198 43.337 1.00 13.64 115 LYS A N 1
ATOM 853 C CA . LYS A 1 116 ? 38.708 42.165 44.276 1.00 14.67 115 LYS A CA 1
ATOM 854 C C . LYS A 1 116 ? 37.636 41.510 45.156 1.00 11.91 115 LYS A C 1
ATOM 855 O O . LYS A 1 116 ? 36.812 40.794 44.645 1.00 12.64 115 LYS A O 1
ATOM 861 N N . LEU A 1 117 ? 37.671 41.783 46.456 1.00 12.36 116 LEU A N 1
ATOM 862 C CA . LEU A 1 117 ? 36.582 41.416 47.379 1.00 12.13 116 LEU A CA 1
ATOM 863 C C . LEU A 1 117 ? 35.464 42.474 47.263 1.00 12.39 116 LEU A C 1
ATOM 864 O O . LEU A 1 117 ? 35.691 43.665 47.562 1.00 13.14 116 LEU A O 1
ATOM 869 N N . ARG A 1 118 ? 34.290 42.036 46.820 1.00 11.44 117 ARG A N 1
ATOM 870 C CA . ARG A 1 118 ? 33.100 42.864 46.725 1.00 12.43 117 ARG A CA 1
ATOM 871 C C . ARG A 1 118 ? 32.391 42.841 48.089 1.00 12.06 117 ARG A C 1
ATOM 872 O O . ARG A 1 118 ? 32.672 42.021 48.922 1.00 11.35 117 ARG A O 1
ATOM 880 N N . GLY A 1 119 ? 31.448 43.752 48.302 1.00 13.43 118 GLY A N 1
ATOM 881 C CA . GLY A 1 119 ? 30.753 43.805 49.585 1.00 12.89 118 GLY A CA 1
ATOM 882 C C . GLY A 1 119 ? 31.701 44.100 50.713 1.00 11.76 118 GLY A C 1
ATOM 883 O O . GLY A 1 119 ? 32.681 44.815 50.534 1.00 12.46 118 GLY A O 1
ATOM 884 N N . GLU A 1 120 ? 31.383 43.560 51.887 1.00 12.32 119 GLU A N 1
ATOM 885 C CA . GLU A 1 120 ? 32.226 43.774 53.070 1.00 12.40 119 GLU A CA 1
ATOM 886 C C . GLU A 1 120 ? 33.239 42.653 53.128 1.00 12.48 119 GLU A C 1
ATOM 887 O O . GLU A 1 120 ? 32.966 41.611 53.696 1.00 10.01 119 GLU A O 1
ATOM 893 N N . ASP A 1 121 ? 34.389 42.870 52.511 1.00 13.10 120 ASP A N 1
ATOM 894 C CA . ASP A 1 121 ? 35.452 41.865 52.462 1.00 13.44 120 ASP A CA 1
ATOM 895 C C . ASP A 1 121 ? 34.884 40.535 51.985 1.00 12.50 120 ASP A C 1
ATOM 896 O O . ASP A 1 121 ? 35.243 39.465 52.503 1.00 12.56 120 ASP A O 1
ATOM 901 N N . GLY A 1 122 ? 33.984 40.611 50.988 1.00 11.55 121 GLY A N 1
ATOM 902 C CA . GLY A 1 122 ? 33.421 39.438 50.331 1.00 11.09 121 GLY A CA 1
ATOM 903 C C . GLY A 1 122 ? 32.013 39.051 50.731 1.00 11.84 121 GLY A C 1
ATOM 904 O O . GLY A 1 122 ? 31.416 38.188 50.135 1.00 12.72 121 GLY A O 1
ATOM 905 N N . PHE A 1 123 ? 31.481 39.686 51.763 1.00 10.55 122 PHE A N 1
ATOM 906 C CA . PHE A 1 123 ? 30.125 39.363 52.246 1.00 11.05 122 PHE A CA 1
ATOM 907 C C . PHE A 1 123 ? 29.060 40.313 51.703 1.00 11.44 122 PHE A C 1
ATOM 908 O O . PHE A 1 123 ? 29.249 41.526 51.754 1.00 11.01 122 PHE A O 1
ATOM 916 N N . LYS A 1 124 ? 27.964 39.742 51.212 1.00 12.18 123 LYS A N 1
ATOM 917 C CA . LYS A 1 124 ? 26.765 40.479 50.894 1.00 14.01 123 LYS A CA 1
ATOM 918 C C . LYS A 1 124 ? 25.597 39.824 51.610 1.00 14.43 123 LYS A C 1
ATOM 919 O O . LYS A 1 124 ? 25.500 38.602 51.652 1.00 12.73 123 LYS A O 1
ATOM 925 N N . PRO A 1 125 ? 24.718 40.638 52.227 1.00 15.05 124 PRO A N 1
ATOM 926 C CA . PRO A 1 125 ? 23.640 40.060 53.039 1.00 15.71 124 PRO A CA 1
ATOM 927 C C . PRO A 1 125 ? 22.471 39.585 52.222 1.00 16.93 124 PRO A C 1
ATOM 928 O O . PRO A 1 125 ? 22.184 40.135 51.181 1.00 16.72 124 PRO A O 1
ATOM 932 N N . ASP A 1 126 ? 21.760 38.598 52.743 1.00 19.39 125 ASP A N 1
ATOM 933 C CA . ASP A 1 126 ? 20.599 38.053 52.036 1.00 22.69 125 ASP A CA 1
ATOM 934 C C . ASP A 1 126 ? 19.461 39.072 51.843 1.00 23.55 125 ASP A C 1
ATOM 935 O O . ASP A 1 126 ? 18.789 39.068 50.805 1.00 24.59 125 ASP A O 1
ATOM 940 N N . ASN A 1 127 ? 19.285 39.979 52.809 1.00 25.64 126 ASN A N 1
ATOM 941 C CA . ASN A 1 127 ? 18.164 40.920 52.776 1.00 26.92 126 ASN A CA 1
ATOM 942 C C . ASN A 1 127 ? 18.192 41.866 51.596 1.00 28.26 126 ASN A C 1
ATOM 943 O O . ASN A 1 127 ? 17.166 42.489 51.283 1.00 29.44 126 ASN A O 1
ATOM 948 N N . ALA A 1 128 ? 19.344 41.967 50.936 1.00 28.77 127 ALA A N 1
ATOM 949 C CA . ALA A 1 128 ? 19.522 42.820 49.774 1.00 28.90 127 ALA A CA 1
ATOM 950 C C . ALA A 1 128 ? 19.862 42.014 48.503 1.00 29.57 127 ALA A C 1
ATOM 951 O O . ALA A 1 128 ? 20.195 42.587 47.467 1.00 29.68 127 ALA A O 1
ATOM 953 N N . GLY A 1 129 ? 19.743 40.690 48.585 1.00 29.83 128 GLY A N 1
ATOM 954 C CA . GLY A 1 129 ? 20.235 39.799 47.538 1.00 30.20 128 GLY A CA 1
ATOM 955 C C . GLY A 1 129 ? 19.236 39.566 46.425 1.00 30.73 128 GLY A C 1
ATOM 956 O O . GLY A 1 129 ? 18.022 39.646 46.634 1.00 30.71 128 GLY A O 1
ATOM 957 N N . GLN A 1 130 ? 19.763 39.288 45.236 1.00 30.79 129 GLN A N 1
ATOM 958 C CA . GLN A 1 130 ? 18.967 38.857 44.086 1.00 30.91 129 GLN A CA 1
ATOM 959 C C . GLN A 1 130 ? 19.671 37.635 43.504 1.00 29.38 129 GLN A C 1
ATOM 960 O O . GLN A 1 130 ? 20.780 37.754 42.991 1.00 29.79 129 GLN A O 1
ATOM 966 N N . HIS A 1 131 ? 19.057 36.459 43.623 1.00 28.43 130 HIS A N 1
ATOM 967 C CA . HIS A 1 131 ? 19.724 35.214 43.196 1.00 28.47 130 HIS A CA 1
ATOM 968 C C . HIS A 1 131 ? 18.742 34.057 43.010 1.00 28.51 130 HIS A C 1
ATOM 969 O O . HIS A 1 131 ? 17.790 33.926 43.767 1.00 29.20 130 HIS A O 1
ATOM 976 N N . SER A 1 132 ? 18.985 33.197 42.014 1.00 28.61 131 SER A N 1
ATOM 977 C CA . SER A 1 132 ? 18.184 31.966 41.827 1.00 28.50 131 SER A CA 1
ATOM 978 C C . SER A 1 132 ? 18.109 31.066 43.064 1.00 28.18 131 SER A C 1
ATOM 979 O O . SER A 1 132 ? 17.120 30.348 43.272 1.00 28.59 131 SER A O 1
ATOM 982 N N . ARG A 1 133 ? 19.152 31.106 43.895 1.00 27.57 132 ARG A N 1
ATOM 983 C CA . ARG A 1 133 ? 19.223 30.309 45.101 1.00 27.32 132 ARG A CA 1
ATOM 984 C C . ARG A 1 133 ? 19.290 31.209 46.339 1.00 27.23 132 ARG A C 1
ATOM 985 O O . ARG A 1 133 ? 19.839 30.814 47.376 1.00 27.64 132 ARG A O 1
ATOM 993 N N . LEU A 1 134 ? 18.719 32.412 46.236 1.00 26.84 133 LEU A N 1
ATOM 994 C CA . LEU A 1 134 ? 18.580 33.298 47.401 1.00 26.45 133 LEU A CA 1
ATOM 995 C C . LEU A 1 134 ? 17.960 32.553 48.574 1.00 26.19 133 LEU A C 1
ATOM 996 O O . LEU A 1 134 ? 18.358 32.765 49.729 1.00 26.89 133 LEU A O 1
ATOM 1001 N N . ALA A 1 135 ? 17.009 31.648 48.293 1.00 25.49 134 ALA A N 1
ATOM 1002 C CA . ALA A 1 135 ? 16.398 30.816 49.362 1.00 24.48 134 ALA A CA 1
ATOM 1003 C C . ALA A 1 135 ? 17.409 30.004 50.186 1.00 23.99 134 ALA A C 1
ATOM 1004 O O . ALA A 1 135 ? 17.227 29.804 51.399 1.00 24.52 134 ALA A O 1
ATOM 1006 N N . TYR A 1 136 ? 18.476 29.549 49.519 1.00 22.93 135 TYR A N 1
ATOM 1007 C CA . TYR A 1 136 ? 19.593 28.819 50.162 1.00 21.87 135 TYR A CA 1
ATOM 1008 C C . TYR A 1 136 ? 20.329 29.741 51.130 1.00 21.07 135 TYR A C 1
ATOM 1009 O O . TYR A 1 136 ? 20.623 29.353 52.258 1.00 18.90 135 TYR A O 1
ATOM 1018 N N . ALA A 1 137 ? 20.596 30.959 50.672 1.00 20.77 136 ALA A N 1
ATOM 1019 C CA . ALA A 1 137 ? 21.219 31.997 51.507 1.00 21.45 136 ALA A CA 1
ATOM 1020 C C . ALA A 1 137 ? 20.300 32.384 52.667 1.00 21.78 136 ALA A C 1
ATOM 1021 O O . ALA A 1 137 ? 20.732 32.438 53.819 1.00 22.05 136 ALA A O 1
ATOM 1023 N N . GLN A 1 138 ? 19.022 32.629 52.366 1.00 22.68 137 GLN A N 1
ATOM 1024 C CA . GLN A 1 138 ? 18.037 32.950 53.427 1.00 23.69 137 GLN A CA 1
ATOM 1025 C C . GLN A 1 138 ? 17.932 31.879 54.501 1.00 23.78 137 GLN A C 1
ATOM 1026 O O . GLN A 1 138 ? 17.739 32.186 55.705 1.00 24.50 137 GLN A O 1
ATOM 1032 N N . ALA A 1 139 ? 18.087 30.613 54.095 1.00 23.37 138 ALA A N 1
ATOM 1033 C CA . ALA A 1 139 ? 18.008 29.491 55.029 1.00 22.88 138 ALA A CA 1
ATOM 1034 C C . ALA A 1 139 ? 19.255 29.321 55.883 1.00 23.01 138 ALA A C 1
ATOM 1035 O O . ALA A 1 139 ? 19.296 28.424 56.719 1.00 24.27 138 ALA A O 1
ATOM 1037 N N . GLY A 1 140 ? 20.277 30.156 55.659 1.00 21.52 139 GLY A N 1
ATOM 1038 C CA . GLY A 1 140 ? 21.526 30.087 56.407 1.00 20.68 139 GLY A CA 1
ATOM 1039 C C . GLY A 1 140 ? 22.671 29.351 55.717 1.00 19.15 139 GLY A C 1
ATOM 1040 O O . GLY A 1 140 ? 23.701 29.064 56.323 1.00 19.84 139 GLY A O 1
ATOM 1041 N N . GLY A 1 141 ? 22.490 29.038 54.445 1.00 17.06 140 GLY A N 1
ATOM 1042 C CA . GLY A 1 141 ? 23.596 28.574 53.619 1.00 14.44 140 GLY A CA 1
ATOM 1043 C C . GLY A 1 141 ? 24.316 29.783 53.038 1.00 13.98 140 GLY A C 1
ATOM 1044 O O . GLY A 1 141 ? 23.814 30.913 53.092 1.00 13.51 140 GLY A O 1
ATOM 1045 N N . ILE A 1 142 ? 25.452 29.517 52.409 1.00 11.86 141 ILE A N 1
ATOM 1046 C CA . ILE A 1 142 ? 26.285 30.567 51.775 1.00 11.73 141 ILE A CA 1
ATOM 1047 C C . ILE A 1 142 ? 26.312 30.303 50.275 1.00 11.74 141 ILE A C 1
ATOM 1048 O O . ILE A 1 142 ? 26.716 29.214 49.858 1.00 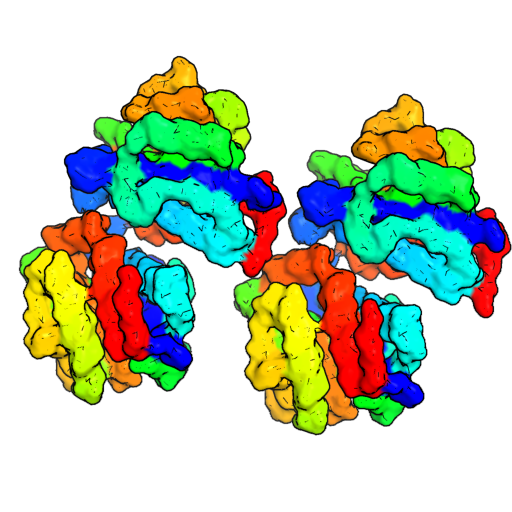11.27 141 ILE A O 1
ATOM 1053 N N . VAL A 1 143 ? 25.838 31.261 49.491 1.00 11.92 142 VAL A N 1
ATOM 1054 C CA . VAL A 1 143 ? 25.941 31.192 48.031 1.00 11.72 142 VAL A CA 1
ATOM 1055 C C . VAL A 1 143 ? 27.237 31.880 47.677 1.00 11.25 142 VAL A C 1
ATOM 1056 O O . VAL A 1 143 ? 27.338 33.107 47.740 1.00 11.47 142 VAL A O 1
ATOM 1060 N N . PHE A 1 144 ? 28.249 31.074 47.318 1.00 10.70 143 PHE A N 1
ATOM 1061 C CA . PHE A 1 144 ? 29.600 31.595 47.062 1.00 10.59 143 PHE A CA 1
ATOM 1062 C C . PHE A 1 144 ? 29.840 31.752 45.576 1.00 10.88 143 PHE A C 1
ATOM 1063 O O . PHE A 1 144 ? 29.739 30.769 44.838 1.00 10.76 143 PHE A O 1
ATOM 1071 N N . GLU A 1 145 ? 30.166 32.977 45.175 1.00 11.14 144 GLU A N 1
ATOM 1072 C CA . GLU A 1 145 ? 30.456 33.332 43.792 1.00 12.14 144 GLU A CA 1
ATOM 1073 C C . GLU A 1 145 ? 31.850 33.912 43.707 1.00 10.26 144 GLU A C 1
ATOM 1074 O O . GLU A 1 145 ? 32.057 35.117 43.700 1.00 10.17 144 GLU A O 1
ATOM 1080 N N . PRO A 1 146 ? 32.840 33.039 43.618 1.00 9.49 145 PRO A N 1
ATOM 1081 C CA . PRO A 1 146 ? 34.217 33.545 43.602 1.00 9.81 145 PRO A CA 1
ATOM 1082 C C . PRO A 1 146 ? 34.604 34.412 42.398 1.00 9.40 145 PRO A C 1
ATOM 1083 O O . PRO A 1 146 ? 35.524 35.210 42.537 1.00 10.34 145 PRO A O 1
ATOM 1087 N N . PHE A 1 147 ? 33.943 34.256 41.256 1.00 9.86 146 PHE A N 1
ATOM 1088 C CA . PHE A 1 147 ? 34.297 35.057 40.079 1.00 9.87 146 PHE A CA 1
ATOM 1089 C C . PHE A 1 147 ? 33.132 35.109 39.091 1.00 10.29 146 PHE A C 1
ATOM 1090 O O . PHE A 1 147 ? 32.198 34.345 39.214 1.00 9.40 146 PHE A O 1
ATOM 1098 N N . PHE A 1 148 ? 33.271 36.021 38.136 1.00 10.75 147 PHE A N 1
ATOM 1099 C CA . PHE A 1 148 ? 32.300 36.213 37.075 1.00 10.66 147 PHE A CA 1
ATOM 1100 C C . PHE A 1 148 ? 32.735 35.353 35.906 1.00 11.10 147 PHE A C 1
ATOM 1101 O O . PHE A 1 148 ? 33.801 35.577 35.332 1.00 12.05 147 PHE A O 1
ATOM 1109 N N . ILE A 1 149 ? 31.882 34.402 35.522 1.00 11.82 148 ILE A N 1
ATOM 1110 C CA . ILE A 1 149 ? 32.143 33.557 34.383 1.00 12.18 148 ILE A CA 1
ATOM 1111 C C . ILE A 1 149 ? 32.204 34.381 33.108 1.00 12.34 148 ILE A C 1
ATOM 1112 O O . ILE A 1 149 ? 32.849 33.971 32.130 1.00 13.41 148 ILE A O 1
ATOM 1117 N N . SER A 1 150 ? 31.522 35.521 33.151 1.00 12.19 149 SER A N 1
ATOM 1118 C CA . SER A 1 150 ? 31.501 36.479 32.034 1.00 13.19 149 SER A CA 1
ATOM 1119 C C . SER A 1 150 ? 32.796 37.291 31.880 1.00 14.14 149 SER A C 1
ATOM 1120 O O . SER A 1 150 ? 33.007 37.953 30.858 1.00 16.10 149 SER A O 1
ATOM 1123 N N . ASN A 1 151 ? 33.683 37.275 32.882 1.00 13.78 150 ASN A N 1
ATOM 1124 C CA . ASN A 1 151 ? 34.969 37.909 32.793 1.00 12.57 150 ASN A CA 1
ATOM 1125 C C . ASN A 1 151 ? 36.001 36.969 32.168 1.00 13.36 150 ASN A C 1
ATOM 1126 O O . ASN A 1 151 ? 36.466 36.054 32.829 1.00 12.09 150 ASN A O 1
ATOM 1131 N N . ASP A 1 152 ? 36.320 37.150 30.883 1.00 13.04 151 ASP A N 1
ATOM 1132 C CA . ASP A 1 152 ? 37.183 36.197 30.208 1.00 12.64 151 ASP A CA 1
ATOM 1133 C C . ASP A 1 152 ? 38.552 36.003 30.882 1.00 12.47 151 ASP A C 1
ATOM 1134 O O . ASP A 1 152 ? 39.086 34.867 30.942 1.00 12.50 151 ASP A O 1
ATOM 1139 N N . THR A 1 153 ? 39.149 37.099 31.340 1.00 11.43 152 THR A N 1
ATOM 1140 C CA . THR A 1 153 ? 40.463 37.098 31.991 1.00 12.57 152 THR A CA 1
ATOM 1141 C C . THR A 1 153 ? 40.399 36.349 33.324 1.00 12.00 152 THR A C 1
ATOM 1142 O O . THR A 1 153 ? 41.233 35.460 33.588 1.00 12.54 152 THR A O 1
ATOM 1146 N N . ASP A 1 154 ? 39.412 36.680 34.166 1.00 11.15 153 ASP A N 1
ATOM 1147 C CA . ASP A 1 154 ? 39.284 35.968 35.467 1.00 11.43 153 ASP A CA 1
ATOM 1148 C C . ASP A 1 154 ? 38.971 34.468 35.281 1.00 10.32 153 ASP A C 1
ATOM 1149 O O . ASP A 1 154 ? 39.483 33.612 35.974 1.00 10.53 153 ASP A O 1
ATOM 1154 N N . LEU A 1 155 ? 38.124 34.167 34.302 1.00 9.86 154 LEU A N 1
ATOM 1155 C CA . LEU A 1 155 ? 37.803 32.799 33.971 1.00 10.29 154 LEU A CA 1
ATOM 1156 C C . LEU A 1 155 ? 39.055 32.031 33.519 1.00 10.39 154 LEU A C 1
ATOM 1157 O O . LEU A 1 155 ? 39.273 30.860 33.903 1.00 10.20 154 LEU A O 1
ATOM 1162 N N . ALA A 1 156 ? 39.882 32.654 32.697 1.00 8.80 155 ALA A N 1
ATOM 1163 C CA . ALA A 1 156 ? 41.159 32.007 32.299 1.00 8.74 155 ALA A CA 1
ATOM 1164 C C . ALA A 1 156 ? 42.027 31.725 33.516 1.00 9.15 155 ALA A C 1
ATOM 1165 O O . ALA A 1 156 ? 42.658 30.667 33.573 1.00 11.09 155 ALA A O 1
ATOM 1167 N N . LEU A 1 157 ? 42.100 32.667 34.440 1.00 9.15 156 LEU A N 1
ATOM 1168 C CA . LEU A 1 157 ? 42.914 32.471 35.659 1.00 10.15 156 LEU A CA 1
ATOM 1169 C C . LEU A 1 157 ? 42.379 31.323 36.459 1.00 9.96 156 LEU A C 1
ATOM 1170 O O . LEU A 1 157 ? 43.163 30.483 36.929 1.00 10.10 156 LEU A O 1
ATOM 1175 N N . PHE A 1 158 ? 41.055 31.260 36.599 1.00 9.04 157 PHE A N 1
ATOM 1176 C CA . PHE A 1 158 ? 40.405 30.177 37.339 1.00 9.74 157 PHE A CA 1
ATOM 1177 C C . PHE A 1 158 ? 40.764 28.851 36.683 1.00 10.11 157 PHE A C 1
ATOM 1178 O O . PHE A 1 158 ? 41.138 27.929 37.356 1.00 10.81 157 PHE A O 1
ATOM 1186 N N . LYS A 1 159 ? 40.585 28.767 35.366 1.00 10.38 158 LYS A N 1
ATOM 1187 C CA . LYS A 1 159 ? 40.815 27.498 34.674 1.00 11.37 158 LYS A CA 1
ATOM 1188 C C . LYS A 1 159 ? 42.242 26.989 34.822 1.00 10.97 158 LYS A C 1
ATOM 1189 O O . LYS A 1 159 ? 42.445 25.775 34.889 1.00 13.84 158 LYS A O 1
ATOM 1195 N N . THR A 1 160 ? 43.230 27.875 34.830 1.00 10.84 159 THR A N 1
ATOM 1196 C CA . THR A 1 160 ? 44.662 27.509 34.971 1.00 10.73 159 THR A CA 1
ATOM 1197 C C . THR A 1 160 ? 45.118 27.266 36.397 1.00 10.33 159 THR A C 1
ATOM 1198 O O . THR A 1 160 ? 46.177 26.700 36.570 1.00 9.78 159 THR A O 1
ATOM 1202 N N . THR A 1 161 ? 44.322 27.683 37.397 1.00 10.99 160 THR A N 1
ATOM 1203 C CA . THR A 1 161 ? 44.710 27.587 38.823 1.00 11.25 160 THR A CA 1
ATOM 1204 C C . THR A 1 161 ? 43.586 26.994 39.689 1.00 12.02 160 THR A C 1
ATOM 1205 O O . THR A 1 161 ? 43.597 27.132 40.883 1.00 12.05 160 THR A O 1
ATOM 1209 N N . LYS A 1 162 ? 42.688 26.272 39.057 1.00 12.76 161 LYS A N 1
ATOM 1210 C CA . LYS A 1 162 ? 41.505 25.685 39.693 1.00 13.44 161 LYS A CA 1
ATOM 1211 C C . LYS A 1 162 ? 41.851 24.870 40.939 1.00 12.27 161 LYS A C 1
ATOM 1212 O O . LYS A 1 162 ? 41.264 25.072 42.015 1.00 11.29 161 LYS A O 1
ATOM 1218 N N . TRP A 1 163 ? 42.821 23.983 40.820 1.00 11.61 162 TRP A N 1
ATOM 1219 C CA . TRP A 1 163 ? 43.110 23.083 41.938 1.00 11.17 162 TRP A CA 1
ATOM 1220 C C . TRP A 1 163 ? 43.730 23.842 43.080 1.00 11.12 162 TRP A C 1
ATOM 1221 O O . TRP A 1 163 ? 43.465 23.556 44.253 1.00 11.03 162 TRP A O 1
ATOM 1232 N N . GLY A 1 164 ? 44.552 24.839 42.757 1.00 10.01 163 GLY A N 1
ATOM 1233 C CA . GLY A 1 164 ? 45.170 25.680 43.765 1.00 10.68 163 GLY A CA 1
ATOM 1234 C C . GLY A 1 164 ? 44.180 26.587 44.483 1.00 10.55 163 GLY A C 1
ATOM 1235 O O . GLY A 1 164 ? 44.289 26.814 45.708 1.00 10.58 163 GLY A O 1
ATOM 1236 N N . ILE A 1 165 ? 43.234 27.147 43.710 1.00 9.92 164 ILE A N 1
ATOM 1237 C CA . ILE A 1 165 ? 42.183 27.989 44.283 1.00 10.03 164 ILE A CA 1
ATOM 1238 C C . ILE A 1 165 ? 41.311 27.147 45.238 1.00 10.08 164 ILE A C 1
ATOM 1239 O O . ILE A 1 165 ? 41.024 27.573 46.365 1.00 11.10 164 ILE A O 1
ATOM 1244 N N . CYS A 1 166 ? 40.882 25.976 44.787 1.00 9.04 165 CYS A N 1
ATOM 1245 C CA . CYS A 1 166 ? 40.026 25.084 45.597 1.00 10.34 165 CYS A CA 1
ATOM 1246 C C . CYS A 1 166 ? 40.782 24.558 46.805 1.00 10.63 165 CYS A C 1
ATOM 1247 O O . CYS A 1 166 ? 40.199 24.465 47.878 1.00 11.03 165 CYS A O 1
ATOM 1250 N N . ARG A 1 167 ? 42.091 24.317 46.674 1.00 11.01 166 ARG A N 1
ATOM 1251 C CA . ARG A 1 167 ? 42.918 23.971 47.853 1.00 11.25 166 ARG A CA 1
ATOM 1252 C C . ARG A 1 167 ? 42.976 25.108 48.859 1.00 12.11 166 ARG A C 1
ATOM 1253 O O . ARG A 1 167 ? 42.852 24.876 50.066 1.00 11.58 166 ARG A O 1
ATOM 1261 N N . ALA A 1 168 ? 43.151 26.349 48.386 1.00 10.43 167 ALA A N 1
ATOM 1262 C CA . ALA A 1 168 ? 43.113 27.554 49.262 1.00 10.62 167 ALA A CA 1
ATOM 1263 C C . ALA A 1 168 ? 41.776 27.599 50.037 1.00 10.68 167 ALA A C 1
ATOM 1264 O O . ALA A 1 168 ? 41.742 27.891 51.242 1.00 11.02 167 ALA A O 1
ATOM 1266 N N . ILE A 1 169 ? 40.673 27.303 49.346 1.00 9.56 168 ILE A N 1
ATOM 1267 C CA . ILE A 1 169 ? 39.352 27.346 49.989 1.00 9.76 168 ILE A CA 1
ATOM 1268 C C . ILE A 1 169 ? 39.268 26.266 51.091 1.00 9.74 168 ILE A C 1
ATOM 1269 O O . ILE A 1 169 ? 38.907 26.545 52.244 1.00 10.47 168 ILE A O 1
ATOM 1274 N N . ALA A 1 170 ? 39.628 25.048 50.733 1.00 9.68 169 ALA A N 1
ATOM 1275 C CA . ALA A 1 170 ? 39.623 23.908 51.658 1.00 9.82 169 ALA A CA 1
ATOM 1276 C C . ALA A 1 170 ? 40.516 24.233 52.865 1.00 10.17 169 ALA A C 1
ATOM 1277 O 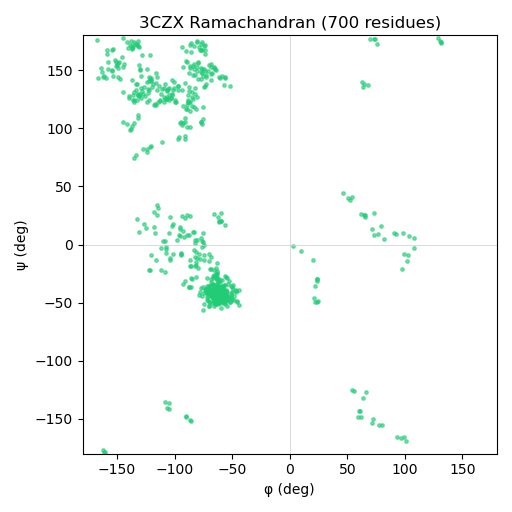O . ALA A 1 170 ? 40.133 24.014 54.021 1.00 11.00 169 ALA A O 1
ATOM 1279 N N . ASP A 1 171 ? 41.734 24.688 52.607 1.00 10.41 170 ASP A N 1
ATOM 1280 C CA . ASP A 1 171 ? 42.673 24.981 53.701 1.00 11.26 170 ASP A CA 1
ATOM 1281 C C . ASP A 1 171 ? 42.122 26.048 54.674 1.00 11.37 170 ASP A C 1
ATOM 1282 O O . ASP A 1 171 ? 42.348 25.974 55.911 1.00 11.14 170 ASP A O 1
ATOM 1287 N N . ALA A 1 172 ? 41.447 27.057 54.118 1.00 11.14 171 ALA A N 1
ATOM 1288 C CA . ALA A 1 172 ? 40.858 28.134 54.913 1.00 11.60 171 ALA A CA 1
ATOM 1289 C C . ALA A 1 172 ? 39.706 27.621 55.786 1.00 11.59 171 ALA A C 1
ATOM 1290 O O . ALA A 1 172 ? 39.528 28.081 56.925 1.00 11.40 171 ALA A O 1
ATOM 1292 N N . ILE A 1 173 ? 38.894 26.707 55.248 1.00 11.81 172 ILE A N 1
ATOM 1293 C CA . ILE A 1 173 ? 37.804 26.110 55.995 1.00 11.90 172 ILE A CA 1
ATOM 1294 C C . ILE A 1 173 ? 38.393 25.323 57.148 1.00 12.39 172 ILE A C 1
ATOM 1295 O O . ILE A 1 173 ? 38.024 25.544 58.276 1.00 12.77 172 ILE A O 1
ATOM 1300 N N . ALA A 1 174 ? 39.365 24.472 56.859 1.00 12.78 173 ALA A N 1
ATOM 1301 C CA . ALA A 1 174 ? 40.004 23.665 57.904 1.00 13.62 173 ALA A CA 1
ATOM 1302 C C . ALA A 1 174 ? 40.633 24.545 58.963 1.00 14.01 173 ALA A C 1
ATOM 1303 O O . ALA A 1 174 ? 40.459 24.309 60.155 1.00 14.80 173 ALA A O 1
ATOM 1313 N N . GLU A 1 176 ? 39.819 27.581 59.889 1.00 14.50 175 GLU A N 1
ATOM 1314 C CA . GLU A 1 176 ? 38.800 28.274 60.680 1.00 14.57 175 GLU A CA 1
ATOM 1315 C C . GLU A 1 176 ? 38.181 27.335 61.708 1.00 14.44 175 GLU A C 1
ATOM 1316 O O . GLU A 1 176 ? 37.775 27.763 62.779 1.00 16.78 175 GLU A O 1
ATOM 1322 N N . LEU A 1 177 ? 38.113 26.059 61.362 1.00 14.98 176 LEU A N 1
ATOM 1323 C CA . LEU A 1 177 ? 37.601 24.998 62.235 1.00 16.17 176 LEU A CA 1
ATOM 1324 C C . LEU A 1 177 ? 38.666 24.512 63.222 1.00 16.94 176 LEU A C 1
ATOM 1325 O O . LEU A 1 177 ? 38.357 23.768 64.159 1.00 18.58 176 LEU A O 1
ATOM 1330 N N . GLY A 1 178 ? 39.911 24.924 63.014 1.00 17.90 177 GLY A N 1
ATOM 1331 C CA . GLY A 1 178 ? 41.047 24.479 63.820 1.00 17.93 177 GLY A CA 1
ATOM 1332 C C . GLY A 1 178 ? 41.475 23.052 63.559 1.00 18.38 177 GLY A C 1
ATOM 1333 O O . GLY A 1 178 ? 42.044 22.398 64.452 1.00 20.04 177 GLY A O 1
ATOM 1334 N N . ALA A 1 179 ? 41.218 22.548 62.346 1.00 17.99 178 ALA A N 1
ATOM 1335 C CA . ALA A 1 179 ? 41.591 21.193 61.959 1.00 18.35 178 ALA A CA 1
ATOM 1336 C C . ALA A 1 179 ? 42.983 21.171 61.386 1.00 20.02 178 ALA A C 1
ATOM 1337 O O . ALA A 1 179 ? 43.282 21.877 60.409 1.00 18.20 178 ALA A O 1
ATOM 1339 N N . ALA A 1 180 ? 43.834 20.336 61.975 1.00 20.88 179 ALA A N 1
ATOM 1340 C CA . ALA A 1 180 ? 45.182 20.157 61.467 1.00 22.69 179 ALA A CA 1
ATOM 1341 C C . ALA A 1 180 ? 45.183 19.087 60.382 1.00 22.31 179 ALA A C 1
ATOM 1342 O O . ALA A 1 180 ? 44.307 18.207 60.367 1.00 22.87 179 ALA A O 1
ATOM 1344 N N . LYS A 1 181 ? 46.149 19.168 59.470 1.00 23.78 180 LYS A N 1
ATOM 1345 C CA . LYS A 1 181 ? 46.295 18.130 58.447 1.00 25.26 180 LYS A CA 1
ATOM 1346 C C . LYS A 1 181 ? 46.585 16.775 59.088 1.00 26.88 180 LYS A C 1
ATOM 1347 O O . LYS A 1 181 ? 47.250 16.719 60.129 1.00 27.84 180 LYS A O 1
ATOM 1353 N N . VAL A 1 182 ? 46.044 15.708 58.484 1.00 27.38 181 VAL A N 1
ATOM 1354 C CA . VAL A 1 182 ? 46.266 14.325 58.916 1.00 28.40 181 VAL A CA 1
ATOM 1355 C C . VAL A 1 182 ? 47.119 13.602 57.869 1.00 29.75 181 VAL A C 1
ATOM 1356 O O . VAL A 1 182 ? 48.108 14.167 57.352 1.00 31.82 181 VAL A O 1
ATOM 1360 N N . ALA B 1 1 ? 42.749 -7.212 42.879 1.00 23.14 0 ALA B N 1
ATOM 1361 C CA . ALA B 1 1 ? 43.589 -6.061 42.409 1.00 21.85 0 ALA B CA 1
ATOM 1362 C C . ALA B 1 1 ? 44.286 -5.325 43.560 1.00 21.06 0 ALA B C 1
ATOM 1363 O O . ALA B 1 1 ? 44.995 -4.364 43.333 1.00 20.61 0 ALA B O 1
ATOM 1373 N N . SER B 1 3 ? 46.816 -5.893 45.469 1.00 18.99 2 SER B N 1
ATOM 1374 C CA . SER B 1 3 ? 48.261 -5.895 45.611 1.00 19.08 2 SER B CA 1
ATOM 1375 C C . SER B 1 3 ? 48.928 -5.215 44.403 1.00 17.37 2 SER B C 1
ATOM 1376 O O . SER B 1 3 ? 50.164 -5.101 44.364 1.00 18.60 2 SER B O 1
ATOM 1379 N N . LYS B 1 4 ? 48.130 -4.848 43.405 1.00 15.55 3 LYS B N 1
ATOM 1380 C CA . LYS B 1 4 ? 48.655 -4.193 42.201 1.00 14.58 3 LYS B CA 1
ATOM 1381 C C . LYS B 1 4 ? 49.054 -2.738 42.467 1.00 13.28 3 LYS B C 1
ATOM 1382 O O . LYS B 1 4 ? 48.674 -2.162 43.488 1.00 13.58 3 LYS B O 1
ATOM 1388 N N . ILE B 1 5 ? 49.773 -2.132 41.526 1.00 12.37 4 ILE B N 1
ATOM 1389 C CA . ILE B 1 5 ? 50.139 -0.729 41.635 1.00 11.86 4 ILE B CA 1
ATOM 1390 C C . ILE B 1 5 ? 49.899 -0.074 40.286 1.00 11.22 4 ILE B C 1
ATOM 1391 O O . ILE B 1 5 ? 50.312 -0.594 39.256 1.00 11.47 4 ILE B O 1
ATOM 1396 N N . ILE B 1 6 ? 49.216 1.069 40.335 1.00 9.74 5 ILE B N 1
ATOM 1397 C CA . ILE B 1 6 ? 48.928 1.877 39.146 1.00 9.72 5 ILE B CA 1
ATOM 1398 C C . ILE B 1 6 ? 49.765 3.125 39.192 1.00 9.18 5 ILE B C 1
ATOM 1399 O O . ILE B 1 6 ? 49.893 3.753 40.235 1.00 9.28 5 ILE B O 1
ATOM 1404 N N . CYS B 1 7 ? 50.327 3.506 38.055 1.00 7.91 6 CYS B N 1
ATOM 1405 C CA . CYS B 1 7 ? 51.008 4.782 37.951 1.00 7.23 6 CYS B CA 1
ATOM 1406 C C . CYS B 1 7 ? 50.224 5.675 37.036 1.00 6.73 6 CYS B C 1
ATOM 1407 O O . CYS B 1 7 ? 49.901 5.265 35.917 1.00 7.27 6 CYS B O 1
ATOM 1410 N N . LEU B 1 8 ? 49.940 6.907 37.491 1.00 6.24 7 LEU B N 1
ATOM 1411 C CA . LEU B 1 8 ? 49.243 7.935 36.706 1.00 6.91 7 LEU B CA 1
ATOM 1412 C C . LEU B 1 8 ? 50.017 9.221 36.813 1.00 6.88 7 LEU B C 1
ATOM 1413 O O . LEU B 1 8 ? 50.349 9.707 37.917 1.00 6.86 7 LEU B O 1
ATOM 1418 N N . THR B 1 9 ? 50.292 9.804 35.661 1.00 6.85 8 THR B N 1
ATOM 1419 C CA . THR B 1 9 ? 50.981 11.091 35.596 1.00 6.87 8 THR B CA 1
ATOM 1420 C C . THR B 1 9 ? 50.257 11.985 34.580 1.00 7.83 8 THR B C 1
ATOM 1421 O O . THR B 1 9 ? 49.385 11.534 33.861 1.00 8.17 8 THR B O 1
ATOM 1425 N N . ALA B 1 10 ? 50.661 13.249 34.512 1.00 7.24 9 ALA B N 1
ATOM 1426 C CA . ALA B 1 10 ? 50.102 14.223 33.568 1.00 7.80 9 ALA B CA 1
ATOM 1427 C C . ALA B 1 10 ? 51.169 14.808 32.681 1.00 8.33 9 ALA B C 1
ATOM 1428 O O . ALA B 1 10 ? 52.275 15.111 33.124 1.00 8.05 9 ALA B O 1
ATOM 1430 N N . GLY B 1 11 ? 50.844 15.068 31.424 1.00 7.55 10 GLY B N 1
ATOM 1431 C CA . GLY B 1 11 ? 51.749 15.748 30.561 1.00 8.00 10 GLY B CA 1
ATOM 1432 C C . GLY B 1 11 ? 51.835 17.239 30.812 1.00 8.47 10 GLY B C 1
ATOM 1433 O O . GLY B 1 11 ? 50.861 17.836 31.246 1.00 8.24 10 GLY B O 1
ATOM 1434 N N . HIS B 1 12 ? 53.034 17.797 30.585 1.00 9.65 11 HIS B N 1
ATOM 1435 C CA . HIS B 1 12 ? 53.285 19.252 30.510 1.00 8.89 11 HIS B CA 1
ATOM 1436 C C . HIS B 1 12 ? 53.237 19.948 31.851 1.00 9.36 11 HIS B C 1
ATOM 1437 O O . HIS B 1 12 ? 52.978 19.357 32.867 1.00 9.14 11 HIS B O 1
ATOM 1444 N N . SER B 1 13 ? 53.528 21.241 31.826 1.00 9.66 12 SER B N 1
ATOM 1445 C CA . SER B 1 13 ? 53.713 22.003 33.052 1.00 8.95 12 SER B CA 1
ATOM 1446 C C . SER B 1 13 ? 52.987 23.327 32.984 1.00 9.51 12 SER B C 1
ATOM 1447 O O . SER B 1 13 ? 52.465 23.721 31.935 1.00 9.50 12 SER B O 1
ATOM 1450 N N . ASN B 1 14 ? 52.987 24.054 34.085 1.00 9.59 13 ASN B N 1
ATOM 1451 C CA . ASN B 1 14 ? 52.287 25.322 34.110 1.00 10.63 13 ASN B CA 1
ATOM 1452 C C . ASN B 1 14 ? 52.848 26.319 33.095 1.00 10.81 13 ASN B C 1
ATOM 1453 O O . ASN B 1 14 ? 52.092 26.981 32.378 1.00 11.56 13 ASN B O 1
ATOM 1458 N N . THR B 1 15 ? 54.159 26.422 33.025 1.00 10.78 14 THR B N 1
ATOM 1459 C CA . THR B 1 15 ? 54.766 27.434 32.140 1.00 11.73 14 THR B CA 1
ATOM 1460 C C . THR B 1 15 ? 55.142 26.924 30.750 1.00 12.95 14 THR B C 1
ATOM 1461 O O . THR B 1 15 ? 55.512 27.732 29.850 1.00 15.03 14 THR B O 1
ATOM 1465 N N . ASP B 1 16 ? 55.030 25.599 30.547 1.00 13.55 15 ASP B N 1
ATOM 1466 C CA . ASP B 1 16 ? 55.189 24.955 29.232 1.00 12.86 15 ASP B CA 1
ATOM 1467 C C . ASP B 1 16 ? 53.993 23.956 29.091 1.00 12.21 15 ASP B C 1
ATOM 1468 O O . ASP B 1 16 ? 54.150 22.753 29.340 1.00 13.07 15 ASP B O 1
ATOM 1473 N N . PRO B 1 17 ? 52.797 24.481 28.798 1.00 11.07 16 PRO B N 1
ATOM 1474 C CA . PRO B 1 17 ? 51.553 23.749 29.028 1.00 11.55 16 PRO B CA 1
ATOM 1475 C C . PRO B 1 17 ? 51.032 22.855 27.901 1.00 9.09 16 PRO B C 1
ATOM 1476 O O . PRO B 1 17 ? 49.915 22.319 28.032 1.00 10.00 16 PRO B O 1
ATOM 1480 N N . GLY B 1 18 ? 51.822 22.659 26.851 1.00 9.90 17 GLY B N 1
ATOM 1481 C CA . GLY B 1 18 ? 51.354 21.863 25.753 1.00 9.79 17 GLY B CA 1
ATOM 1482 C C . GLY B 1 18 ? 50.402 22.609 24.863 1.00 10.89 17 GLY B C 1
ATOM 1483 O O . GLY B 1 18 ? 50.453 23.860 24.744 1.00 11.32 17 GLY B O 1
ATOM 1484 N N . ALA B 1 19 ? 49.557 21.836 24.182 1.00 9.89 18 ALA B N 1
ATOM 1485 C CA . ALA B 1 19 ? 48.590 22.454 23.245 1.00 11.10 18 ALA B CA 1
ATOM 1486 C C . ALA B 1 19 ? 47.544 23.282 23.993 1.00 11.97 18 ALA B C 1
ATOM 1487 O O . ALA B 1 19 ? 47.141 22.915 25.114 1.00 11.55 18 ALA B O 1
ATOM 1489 N N . VAL B 1 20 ? 47.070 24.369 23.355 1.00 11.43 19 VAL B N 1
ATOM 1490 C CA . VAL B 1 20 ? 46.052 25.206 23.941 1.00 12.22 19 VAL B CA 1
ATOM 1491 C C . VAL B 1 20 ? 44.947 25.441 22.943 1.00 11.91 19 VAL B C 1
ATOM 1492 O O . VAL B 1 20 ? 45.147 25.362 21.729 1.00 13.35 19 VAL B O 1
ATOM 1496 N N . ASN B 1 21 ? 43.760 25.620 23.481 1.00 11.40 20 ASN B N 1
ATOM 1497 C CA . ASN B 1 21 ? 42.579 26.015 22.689 1.00 11.58 20 ASN B CA 1
ATOM 1498 C C . ASN B 1 21 ? 41.885 27.117 23.499 1.00 12.00 20 ASN B C 1
ATOM 1499 O O . ASN B 1 21 ? 41.232 26.853 24.514 1.00 11.21 20 ASN B O 1
ATOM 1504 N N . GLY B 1 22 ? 42.047 28.363 23.054 1.00 11.50 21 GLY B N 1
ATOM 1505 C CA . GLY B 1 22 ? 41.579 29.457 23.874 1.00 11.73 21 GLY B CA 1
ATOM 1506 C C . GLY B 1 22 ? 42.188 29.424 25.255 1.00 12.28 21 GLY B C 1
ATOM 1507 O O . GLY B 1 22 ? 43.395 29.366 25.395 1.00 12.16 21 GLY B O 1
ATOM 1508 N N . SER B 1 23 ? 41.352 29.435 26.285 1.00 11.94 22 SER B N 1
ATOM 1509 C CA . SER B 1 23 ? 41.905 29.400 27.643 1.00 12.45 22 SER B CA 1
ATOM 1510 C C . SER B 1 23 ? 41.932 28.002 28.201 1.00 12.96 22 SER B C 1
ATOM 1511 O O . SER B 1 23 ? 42.280 27.819 29.373 1.00 13.69 22 SER B O 1
ATOM 1514 N N . ASP B 1 24 ? 41.628 27.015 27.376 1.00 11.80 23 ASP B N 1
ATOM 1515 C CA . ASP B 1 24 ? 41.809 25.613 27.757 1.00 11.84 23 ASP B CA 1
ATOM 1516 C C . ASP B 1 24 ? 43.230 25.188 27.391 1.00 12.20 23 ASP B C 1
ATOM 1517 O O . ASP B 1 24 ? 43.674 25.403 26.275 1.00 13.43 23 ASP B O 1
ATOM 1522 N N . ARG B 1 25 ? 43.956 24.598 28.344 1.00 9.72 24 ARG B N 1
ATOM 1523 C CA . ARG B 1 25 ? 45.334 24.170 28.133 1.00 9.61 24 ARG B CA 1
ATOM 1524 C C . ARG B 1 25 ? 45.523 22.695 28.425 1.00 8.19 24 ARG B C 1
ATOM 1525 O O . ARG B 1 25 ? 44.998 22.176 29.433 1.00 8.67 24 ARG B O 1
ATOM 1533 N N . GLU B 1 26 ? 46.320 22.034 27.596 1.00 8.02 25 GLU B N 1
ATOM 1534 C CA . GLU B 1 26 ? 46.586 20.613 27.764 1.00 7.14 25 GLU B CA 1
ATOM 1535 C C . GLU B 1 26 ? 47.042 20.250 29.198 1.00 6.03 25 GLU B C 1
ATOM 1536 O O . GLU B 1 26 ? 46.569 19.250 29.760 1.00 7.10 25 GLU B O 1
ATOM 1542 N N . ALA B 1 27 ? 47.961 21.038 29.762 1.00 7.46 26 ALA B N 1
ATOM 1543 C CA . ALA B 1 27 ? 48.468 20.773 31.115 1.00 7.82 26 ALA B CA 1
ATOM 1544 C C . ALA B 1 27 ? 47.345 20.695 32.129 1.00 7.91 26 ALA B C 1
ATOM 1545 O O . ALA B 1 27 ? 47.380 19.878 33.064 1.00 9.11 26 ALA B O 1
ATOM 1547 N N . ASP B 1 28 ? 46.359 21.569 31.966 1.00 7.91 27 ASP B N 1
ATOM 1548 C CA . ASP B 1 28 ? 45.263 21.670 32.929 1.00 7.85 27 ASP B CA 1
ATOM 1549 C C . ASP B 1 28 ? 44.304 20.508 32.742 1.00 8.30 27 ASP B C 1
ATOM 1550 O O . ASP B 1 28 ? 43.866 19.892 33.704 1.00 8.59 27 ASP B O 1
ATOM 1555 N N . LEU B 1 29 ? 43.964 20.193 31.501 1.00 8.37 28 LEU B N 1
ATOM 1556 C CA . LEU B 1 29 ? 43.105 19.015 31.233 1.00 7.68 28 LEU B CA 1
ATOM 1557 C C . LEU B 1 29 ? 43.772 17.702 31.665 1.00 6.85 28 LEU B C 1
ATOM 1558 O O . LEU B 1 29 ? 43.104 16.814 32.200 1.00 7.00 28 LEU B O 1
ATOM 1563 N N . ALA B 1 30 ? 45.078 17.581 31.421 1.00 7.00 29 ALA B N 1
ATOM 1564 C CA . ALA B 1 30 ? 45.854 16.407 31.837 1.00 6.82 29 ALA B CA 1
ATOM 1565 C C . ALA B 1 30 ? 45.854 16.273 33.375 1.00 5.93 29 ALA B C 1
ATOM 1566 O O . ALA B 1 30 ? 45.680 15.173 33.922 1.00 7.01 29 ALA B O 1
ATOM 1568 N N . GLN B 1 31 ? 45.992 17.403 34.055 1.00 6.68 30 GLN B N 1
ATOM 1569 C CA . GLN B 1 31 ? 45.915 17.425 35.525 1.00 7.72 30 GLN B CA 1
ATOM 1570 C C . GLN B 1 31 ? 44.540 16.944 35.997 1.00 8.03 30 GLN B C 1
ATOM 1571 O O . GLN B 1 31 ? 44.461 16.142 36.919 1.00 8.82 30 GLN B O 1
ATOM 1577 N N . ASP B 1 32 ? 43.471 17.414 35.362 1.00 8.18 31 ASP B N 1
ATOM 1578 C CA . ASP B 1 32 ? 42.137 16.961 35.706 1.00 8.14 31 ASP B CA 1
ATOM 1579 C C . ASP B 1 32 ? 42.022 15.455 35.511 1.00 7.33 31 ASP B C 1
ATOM 1580 O O . ASP B 1 32 ? 41.512 14.776 36.404 1.00 8.01 31 ASP B O 1
ATOM 1593 N N . ARG B 1 34 ? 44.352 13.045 35.341 1.00 6.90 33 ARG B N 1
ATOM 1594 C CA . ARG B 1 34 ? 45.186 12.307 36.302 1.00 6.73 33 ARG B CA 1
ATOM 1595 C C . ARG B 1 34 ? 44.585 12.346 37.727 1.00 6.70 33 ARG B C 1
ATOM 1596 O O . ARG B 1 34 ? 44.388 11.303 38.358 1.00 7.27 33 ARG B O 1
ATOM 1604 N N . ASN B 1 35 ? 44.168 13.544 38.168 1.00 7.62 34 ASN B N 1
ATOM 1605 C CA . ASN B 1 35 ? 43.626 13.674 39.520 1.00 7.67 34 ASN B CA 1
ATOM 1606 C C . ASN B 1 35 ? 42.278 12.933 39.684 1.00 8.80 34 ASN B C 1
ATOM 1607 O O . ASN B 1 35 ? 42.044 12.273 40.703 1.00 9.25 34 ASN B O 1
ATOM 1612 N N . ILE B 1 36 ? 41.392 13.052 38.690 1.00 8.19 35 ILE B N 1
ATOM 1613 C CA . ILE B 1 36 ? 40.068 12.450 38.834 1.00 8.41 35 ILE B CA 1
ATOM 1614 C C . ILE B 1 36 ? 40.146 10.939 38.747 1.00 8.91 35 ILE B C 1
ATOM 1615 O O . ILE B 1 36 ? 39.581 10.238 39.574 1.00 9.85 35 ILE B O 1
ATOM 1620 N N . VAL B 1 37 ? 40.898 10.417 37.780 1.00 8.99 36 VAL B N 1
ATOM 1621 C CA . VAL B 1 37 ? 41.072 8.969 37.704 1.00 8.43 36 VAL B CA 1
ATOM 1622 C C . VAL B 1 37 ? 41.741 8.421 38.972 1.00 8.14 36 VAL B C 1
ATOM 1623 O O . VAL B 1 37 ? 41.306 7.411 39.507 1.00 8.49 36 VAL B O 1
ATOM 1627 N N . ALA B 1 38 ? 42.766 9.117 39.460 1.00 8.31 37 ALA B N 1
ATOM 1628 C CA . ALA B 1 38 ? 43.520 8.659 40.635 1.00 8.83 37 ALA B CA 1
ATOM 1629 C C . ALA B 1 38 ? 42.569 8.611 41.839 1.00 10.22 37 ALA B C 1
ATOM 1630 O O . ALA B 1 38 ? 42.579 7.680 42.617 1.00 10.40 37 ALA B O 1
ATOM 1632 N N . SER B 1 39 ? 41.741 9.634 41.985 1.00 9.32 38 SER B N 1
ATOM 1633 C CA . SER B 1 39 ? 40.848 9.735 43.124 1.00 10.62 38 SER B CA 1
ATOM 1634 C C . SER B 1 39 ? 39.797 8.626 43.074 1.00 10.76 38 SER B C 1
ATOM 1635 O O . SER B 1 39 ? 39.450 8.084 44.126 1.00 13.07 38 SER B O 1
ATOM 1638 N N . ILE B 1 40 ? 39.301 8.272 41.886 1.00 9.42 39 ILE B N 1
ATOM 1639 C CA . ILE B 1 40 ? 38.340 7.191 41.771 1.00 10.77 39 ILE B CA 1
ATOM 1640 C C . ILE B 1 40 ? 39.006 5.832 42.108 1.00 10.23 39 ILE B C 1
ATOM 1641 O O . ILE B 1 40 ? 38.476 5.016 42.886 1.00 10.25 39 ILE B O 1
ATOM 1646 N N . LEU B 1 41 ? 40.195 5.593 41.570 1.00 9.51 40 LEU B N 1
ATOM 1647 C CA . LEU B 1 41 ? 40.872 4.334 41.844 1.00 9.94 40 LEU B CA 1
ATOM 1648 C C . LEU B 1 41 ? 41.186 4.211 43.337 1.00 9.68 40 LEU B C 1
ATOM 1649 O O . LEU B 1 41 ? 41.065 3.121 43.908 1.00 9.51 40 LEU B O 1
ATOM 1654 N N . ARG B 1 42 ? 41.581 5.318 43.959 1.00 10.56 41 ARG B N 1
ATOM 1655 C CA . ARG B 1 42 ? 41.922 5.292 45.383 1.00 12.71 41 ARG B CA 1
ATOM 1656 C C . ARG B 1 42 ? 40.631 5.223 46.202 1.00 13.86 41 ARG B C 1
ATOM 1657 O O . ARG B 1 42 ? 40.453 4.287 47.003 1.00 14.69 41 ARG B O 1
ATOM 1665 N N . ASN B 1 43 ? 39.728 6.174 46.016 1.00 14.53 42 ASN B N 1
ATOM 1666 C CA . ASN B 1 43 ? 38.587 6.327 46.937 1.00 15.77 42 ASN B CA 1
ATOM 1667 C C . ASN B 1 43 ? 37.472 5.317 46.728 1.00 16.32 42 ASN B C 1
ATOM 1668 O O . ASN B 1 43 ? 36.812 4.876 47.705 1.00 18.05 42 ASN B O 1
ATOM 1673 N N . ASP B 1 44 ? 37.202 4.973 45.475 1.00 13.07 43 ASP B N 1
ATOM 1674 C CA . ASP B 1 44 ? 36.142 4.035 45.166 1.00 14.16 43 ASP B CA 1
ATOM 1675 C C . ASP B 1 44 ? 36.605 2.580 45.068 1.00 13.22 43 ASP B C 1
ATOM 1676 O O . ASP B 1 44 ? 35.871 1.639 45.448 1.00 14.02 43 ASP B O 1
ATOM 1681 N N . TYR B 1 45 ? 37.830 2.365 44.586 1.00 12.89 44 TYR B N 1
ATOM 1682 C CA . TYR B 1 45 ? 38.332 1.020 44.429 1.00 11.91 44 TYR B CA 1
ATOM 1683 C C . TYR B 1 45 ? 39.352 0.571 45.485 1.00 11.39 44 TYR B C 1
ATOM 1684 O O . TYR B 1 45 ? 39.671 -0.610 45.553 1.00 12.01 44 TYR B O 1
ATOM 1693 N N . GLY B 1 46 ? 39.847 1.495 46.270 1.00 11.40 45 GLY B N 1
ATOM 1694 C CA . GLY B 1 46 ? 40.818 1.205 47.285 1.00 11.11 45 GLY B CA 1
ATOM 1695 C C . GLY B 1 46 ? 42.167 0.736 46.785 1.00 11.73 45 GLY B C 1
ATOM 1696 O O . GLY B 1 46 ? 42.914 0.073 47.517 1.00 13.27 45 GLY B O 1
ATOM 1697 N N . LEU B 1 47 ? 42.488 1.090 45.541 1.00 11.73 46 LEU B N 1
ATOM 1698 C CA . LEU B 1 47 ? 43.714 0.612 44.895 1.00 10.53 46 LEU B CA 1
ATOM 1699 C C . LEU B 1 47 ? 44.867 1.562 45.145 1.00 10.85 46 LEU B C 1
ATOM 1700 O O . LEU B 1 47 ? 44.685 2.743 45.448 1.00 11.01 46 LEU B O 1
ATOM 1705 N N . THR B 1 48 ? 46.082 1.029 45.012 1.00 10.09 47 THR B N 1
ATOM 1706 C CA . THR B 1 48 ? 47.305 1.770 45.254 1.00 10.56 47 THR B CA 1
ATOM 1707 C C . THR B 1 48 ? 47.746 2.457 43.973 1.00 10.19 47 THR B C 1
ATOM 1708 O O . THR B 1 48 ? 47.971 1.785 42.972 1.00 9.65 47 THR B O 1
ATOM 1712 N N . VAL B 1 49 ? 47.830 3.784 44.024 1.00 9.70 48 VAL B N 1
ATOM 1713 C CA . VAL B 1 49 ? 48.232 4.590 42.865 1.00 9.45 48 VAL B CA 1
ATOM 1714 C C . VAL B 1 49 ? 49.466 5.427 43.237 1.00 10.38 48 VAL B C 1
ATOM 1715 O O . VAL B 1 49 ? 49.539 6.041 44.331 1.00 10.38 48 VAL B O 1
ATOM 1719 N N . LYS B 1 50 ? 50.454 5.414 42.350 1.00 9.70 49 LYS B N 1
ATOM 1720 C CA . LYS B 1 50 ? 51.634 6.266 42.397 1.00 10.87 49 LYS B CA 1
ATOM 1721 C C . LYS B 1 50 ? 51.469 7.358 41.343 1.00 9.41 49 LYS B C 1
ATOM 1722 O O . LYS B 1 50 ? 51.074 7.060 40.243 1.00 9.46 49 LYS B O 1
ATOM 1728 N N . THR B 1 51 ? 51.761 8.607 41.690 1.00 9.19 50 THR B N 1
ATOM 1729 C CA . THR B 1 51 ? 51.569 9.761 40.788 1.00 9.72 50 THR B CA 1
ATOM 1730 C C . THR B 1 51 ? 52.714 10.751 40.869 1.00 9.96 50 THR B C 1
ATOM 1731 O O . THR B 1 51 ? 53.596 10.640 41.725 1.00 10.97 50 THR B O 1
ATOM 1735 N N . ASP B 1 52 ? 52.676 11.714 39.962 1.00 10.07 51 ASP B N 1
ATOM 1736 C CA . ASP B 1 52 ? 53.503 12.916 39.981 1.00 9.95 51 ASP B CA 1
ATOM 1737 C C . ASP B 1 52 ? 52.809 14.074 40.729 1.00 10.24 51 ASP B C 1
ATOM 1738 O O . ASP B 1 52 ? 53.125 15.249 40.508 1.00 11.35 51 ASP B O 1
ATOM 1743 N N . GLY B 1 53 ? 51.865 13.743 41.603 1.00 10.10 52 GLY B N 1
ATOM 1744 C CA . GLY B 1 53 ? 51.210 14.750 42.448 1.00 10.19 52 GLY B CA 1
ATOM 1745 C C . GLY B 1 53 ? 49.857 15.172 41.972 1.00 10.92 52 GLY B C 1
ATOM 1746 O O . GLY B 1 53 ? 49.291 14.561 41.071 1.00 9.88 52 GLY B O 1
ATOM 1747 N N . THR B 1 54 ? 49.338 16.249 42.583 1.00 10.09 53 THR B N 1
ATOM 1748 C CA . THR B 1 54 ? 48.009 16.771 42.226 1.00 10.95 53 THR B CA 1
ATOM 1749 C C . THR B 1 54 ? 48.111 18.102 41.448 1.00 10.52 53 THR B C 1
ATOM 1750 O O . THR B 1 54 ? 47.109 18.704 41.037 1.00 11.11 53 THR B O 1
ATOM 1754 N N . GLY B 1 55 ? 49.347 18.547 41.279 1.00 9.64 54 GLY B N 1
ATOM 1755 C CA . GLY B 1 55 ? 49.647 19.731 40.506 1.00 8.68 54 GLY B CA 1
ATOM 1756 C C . GLY B 1 55 ? 49.795 19.489 39.020 1.00 9.65 54 GLY B C 1
ATOM 1757 O O . GLY B 1 55 ? 49.146 18.614 38.456 1.00 9.27 54 GLY B O 1
ATOM 1758 N N . LYS B 1 56 ? 50.590 20.320 38.365 1.00 8.77 55 LYS B N 1
ATOM 1759 C CA . LYS B 1 56 ? 50.866 20.094 36.958 1.00 9.40 55 LYS B CA 1
ATOM 1760 C C . LYS B 1 56 ? 51.874 18.933 36.862 1.00 10.39 55 LYS B C 1
ATOM 1761 O O . LYS B 1 56 ? 52.386 18.446 37.887 1.00 11.14 55 LYS B O 1
ATOM 1767 N N . GLY B 1 57 ? 52.137 18.530 35.629 1.00 10.29 56 GLY B N 1
ATOM 1768 C CA . GLY B 1 57 ? 52.913 17.320 35.338 1.00 11.36 56 GLY B CA 1
ATOM 1769 C C . GLY B 1 57 ? 54.319 17.542 34.820 1.00 11.83 56 GLY B C 1
ATOM 1770 O O . GLY B 1 57 ? 55.042 18.402 35.319 1.00 12.95 56 GLY B O 1
ATOM 1771 N N . ASN B 1 58 ? 54.730 16.720 33.857 1.00 11.90 57 ASN B N 1
ATOM 1772 C CA . ASN B 1 58 ? 56.073 16.765 33.281 1.00 11.96 57 ASN B CA 1
ATOM 1773 C C . ASN B 1 58 ? 57.141 16.337 34.294 1.00 11.73 57 ASN B C 1
ATOM 1774 O O . ASN B 1 58 ? 58.223 16.940 34.394 1.00 12.39 57 ASN B O 1
ATOM 1787 N N . PRO B 1 60 ? 60.265 14.532 35.492 1.00 11.28 59 PRO B N 1
ATOM 1788 C CA . PRO B 1 60 ? 61.433 14.103 34.709 1.00 11.79 59 PRO B CA 1
ATOM 1789 C C . PRO B 1 60 ? 61.455 12.625 34.389 1.00 11.38 59 PRO B C 1
ATOM 1790 O O . PRO B 1 60 ? 61.077 11.826 35.211 1.00 9.99 59 PRO B O 1
ATOM 1794 N N . LEU B 1 61 ? 61.896 12.298 33.188 1.00 11.95 60 LEU B N 1
ATOM 1795 C CA . LEU B 1 61 ? 61.903 10.920 32.698 1.00 12.20 60 LEU B CA 1
ATOM 1796 C C . LEU B 1 61 ? 62.566 9.946 33.662 1.00 12.58 60 LEU B C 1
ATOM 1797 O O . LEU B 1 61 ? 62.069 8.857 33.909 1.00 10.89 60 LEU B O 1
ATOM 1802 N N . ARG B 1 62 ? 63.680 10.350 34.265 1.00 12.50 61 ARG B N 1
ATOM 1803 C CA . ARG B 1 62 ? 64.406 9.420 35.148 1.00 12.80 61 ARG B CA 1
ATOM 1804 C C . ARG B 1 62 ? 63.525 9.004 36.313 1.00 11.87 61 ARG B C 1
ATOM 1805 O O . ARG B 1 62 ? 63.523 7.839 36.754 1.00 12.09 61 ARG B O 1
ATOM 1813 N N . ASP B 1 63 ? 62.771 9.969 36.806 1.00 10.64 62 ASP B N 1
ATOM 1814 C CA . ASP B 1 63 ? 61.820 9.736 37.872 1.00 10.41 62 ASP B CA 1
ATOM 1815 C C . ASP B 1 63 ? 60.562 8.987 37.389 1.00 9.83 62 ASP B C 1
ATOM 1816 O O . ASP B 1 63 ? 60.108 8.060 38.059 1.00 9.60 62 ASP B O 1
ATOM 1821 N N . ALA B 1 64 ? 60.054 9.361 36.233 1.00 8.72 63 ALA B N 1
ATOM 1822 C CA . ALA B 1 64 ? 58.839 8.739 35.724 1.00 8.81 63 ALA B CA 1
ATOM 1823 C C . ALA B 1 64 ? 59.072 7.268 35.445 1.00 9.33 63 ALA B C 1
ATOM 1824 O O . ALA B 1 64 ? 58.234 6.428 35.782 1.00 9.50 63 ALA B O 1
ATOM 1826 N N . VAL B 1 65 ? 60.207 6.947 34.834 1.00 10.07 64 VAL B N 1
ATOM 1827 C CA . VAL B 1 65 ? 60.479 5.535 34.516 1.00 9.92 64 VAL B CA 1
ATOM 1828 C C . VAL B 1 65 ? 60.603 4.656 35.746 1.00 9.54 64 VAL B C 1
ATOM 1829 O O . VAL B 1 65 ? 60.179 3.481 35.734 1.00 10.08 64 VAL B O 1
ATOM 1833 N N . LYS B 1 66 ? 61.152 5.188 36.842 1.00 10.34 65 LYS B N 1
ATOM 1834 C CA . LYS B 1 66 ? 61.129 4.464 38.113 1.00 11.27 65 LYS B CA 1
ATOM 1835 C C . LYS B 1 66 ? 59.707 4.057 38.480 1.00 11.08 65 LYS B C 1
ATOM 1836 O O . LYS B 1 66 ? 59.468 2.902 38.829 1.00 11.69 65 LYS B O 1
ATOM 1842 N N . LEU B 1 67 ? 58.757 4.981 38.374 1.00 11.04 66 LEU B N 1
ATOM 1843 C CA . LEU B 1 67 ? 57.350 4.656 38.623 1.00 11.16 66 LEU B CA 1
ATOM 1844 C C . LEU B 1 67 ? 56.773 3.655 37.623 1.00 11.10 66 LEU B C 1
ATOM 1845 O O . LEU B 1 67 ? 56.002 2.749 38.011 1.00 11.48 66 LEU B O 1
ATOM 1850 N N . ILE B 1 68 ? 57.102 3.818 36.348 1.00 10.18 67 ILE B N 1
ATOM 1851 C CA . ILE B 1 68 ? 56.638 2.870 35.319 1.00 10.02 67 ILE B CA 1
ATOM 1852 C C . ILE B 1 68 ? 57.118 1.444 35.636 1.00 10.10 67 ILE B C 1
ATOM 1853 O O . ILE B 1 68 ? 56.346 0.477 35.640 1.00 11.54 67 ILE B O 1
ATOM 1858 N N . ARG B 1 69 ? 58.399 1.330 35.974 1.00 10.46 68 ARG B N 1
ATOM 1859 C CA . ARG B 1 69 ? 58.997 0.051 36.232 1.00 10.65 68 ARG B CA 1
ATOM 1860 C C . ARG B 1 69 ? 58.390 -0.553 37.498 1.00 10.88 68 ARG B C 1
ATOM 1861 O O . ARG B 1 69 ? 58.409 -1.784 37.655 1.00 11.99 68 ARG B O 1
ATOM 1869 N N . GLY B 1 70 ? 57.942 0.284 38.435 1.00 9.84 69 GLY B N 1
ATOM 1870 C CA . GLY B 1 70 ? 57.408 -0.173 39.704 1.00 10.39 69 GLY B CA 1
ATOM 1871 C C . GLY B 1 70 ? 55.901 -0.313 39.759 1.00 10.75 69 GLY B C 1
ATOM 1872 O O . GLY B 1 70 ? 55.316 -0.355 40.841 1.00 12.75 69 GLY B O 1
ATOM 1873 N N . SER B 1 71 ? 55.272 -0.315 38.594 1.00 9.68 70 SER B N 1
ATOM 1874 C CA . SER B 1 71 ? 53.807 -0.398 38.515 1.00 11.05 70 SER B CA 1
ATOM 1875 C C . SER B 1 71 ? 53.385 -1.523 37.553 1.00 10.37 70 SER B C 1
ATOM 1876 O O . SER B 1 71 ? 54.182 -1.994 36.705 1.00 10.48 70 SER B O 1
ATOM 1879 N N . ASP B 1 72 ? 52.125 -1.931 37.662 1.00 9.81 71 ASP B N 1
ATOM 1880 C CA . ASP B 1 72 ? 51.530 -2.936 36.773 1.00 9.73 71 ASP B CA 1
ATOM 1881 C C . ASP B 1 72 ? 50.991 -2.315 35.507 1.00 9.50 71 ASP B C 1
ATOM 1882 O O . ASP B 1 72 ? 50.876 -2.959 34.468 1.00 11.25 71 ASP B O 1
ATOM 1887 N N . VAL B 1 73 ? 50.584 -1.061 35.629 1.00 8.90 72 VAL B N 1
ATOM 1888 C CA . VAL B 1 73 ? 50.178 -0.257 34.468 1.00 8.68 72 VAL B CA 1
ATOM 1889 C C . VAL B 1 73 ? 50.525 1.221 34.786 1.00 7.76 72 VAL B C 1
ATOM 1890 O O . VAL B 1 73 ? 50.408 1.644 35.940 1.00 7.73 72 VAL B O 1
ATOM 1894 N N . ALA B 1 74 ? 50.939 1.971 33.761 1.00 7.22 73 ALA B N 1
ATOM 1895 C CA . ALA B 1 74 ? 51.369 3.356 33.909 1.00 7.08 73 ALA B CA 1
ATOM 1896 C C . ALA B 1 74 ? 50.845 4.140 32.761 1.00 7.26 73 ALA B C 1
ATOM 1897 O O . ALA B 1 74 ? 51.117 3.790 31.615 1.00 8.47 73 ALA B O 1
ATOM 1899 N N . ILE B 1 75 ? 50.137 5.221 33.080 1.00 7.25 74 ILE B N 1
ATOM 1900 C CA . ILE B 1 75 ? 49.446 6.046 32.075 1.00 7.31 74 ILE B CA 1
ATOM 1901 C C . ILE B 1 75 ? 49.783 7.526 32.326 1.00 7.92 74 ILE B C 1
ATOM 1902 O O . ILE B 1 75 ? 49.672 8.002 33.443 1.00 7.28 74 ILE B O 1
ATOM 1907 N N . GLU B 1 76 ? 50.229 8.222 31.291 1.00 8.21 75 GLU B N 1
ATOM 1908 C CA . GLU B 1 76 ? 50.362 9.678 31.309 1.00 8.03 75 GLU B CA 1
ATOM 1909 C C . GLU B 1 76 ? 49.316 10.283 30.434 1.00 8.59 75 GLU B C 1
ATOM 1910 O O . GLU B 1 76 ? 49.257 9.978 29.225 1.00 7.84 75 GLU B O 1
ATOM 1916 N N . PHE B 1 77 ? 48.537 11.194 30.999 1.00 7.19 76 PHE B N 1
ATOM 1917 C CA . PHE B 1 77 ? 47.431 11.802 30.243 1.00 7.19 76 PHE B CA 1
ATOM 1918 C C . PHE B 1 77 ? 47.933 13.010 29.470 1.00 7.82 76 PHE B C 1
ATOM 1919 O O . PHE B 1 77 ? 48.613 13.902 29.996 1.00 8.06 76 PHE B O 1
ATOM 1927 N N . HIS B 1 78 ? 47.553 13.036 28.180 1.00 7.92 77 HIS B N 1
ATOM 1928 C CA . HIS B 1 78 ? 47.912 14.076 27.194 1.00 8.42 77 HIS B CA 1
ATOM 1929 C C . HIS B 1 78 ? 46.652 14.393 26.387 1.00 8.72 77 HIS B C 1
ATOM 1930 O O . HIS B 1 78 ? 45.624 13.694 26.517 1.00 8.63 77 HIS B O 1
ATOM 1937 N N . THR B 1 79 ? 46.701 15.475 25.605 1.00 9.08 78 THR B N 1
ATOM 1938 C CA . THR B 1 79 ? 45.644 15.721 24.596 1.00 9.76 78 THR B CA 1
ATOM 1939 C C . THR B 1 79 ? 46.318 15.783 23.247 1.00 11.08 78 THR B C 1
ATOM 1940 O O . THR B 1 79 ? 47.413 16.320 23.140 1.00 13.53 78 THR B O 1
ATOM 1944 N N . ASN B 1 80 ? 45.659 15.257 22.220 1.00 11.27 79 ASN B N 1
ATOM 1945 C CA . ASN B 1 80 ? 46.173 15.344 20.838 1.00 11.65 79 ASN B CA 1
ATOM 1946 C C . ASN B 1 80 ? 45.912 16.750 20.285 1.00 11.03 79 ASN B C 1
ATOM 1947 O O . ASN B 1 80 ? 45.163 17.537 20.876 1.00 10.55 79 ASN B O 1
ATOM 1952 N N . ALA B 1 81 ? 46.542 17.079 19.164 1.00 11.03 80 ALA B N 1
ATOM 1953 C CA . ALA B 1 81 ? 46.309 18.388 18.535 1.00 12.18 80 ALA B CA 1
ATOM 1954 C C . ALA B 1 81 ? 46.685 18.289 17.095 1.00 12.66 80 ALA B C 1
ATOM 1955 O O . ALA B 1 81 ? 47.531 17.459 16.733 1.00 13.41 80 ALA B O 1
ATOM 1957 N N . ALA B 1 82 ? 46.011 19.100 16.279 1.00 14.11 81 ALA B N 1
ATOM 1958 C CA . ALA B 1 82 ? 46.265 19.164 14.833 1.00 14.81 81 ALA B CA 1
ATOM 1959 C C . ALA B 1 82 ? 45.957 20.594 14.338 1.00 15.57 81 ALA B C 1
ATOM 1960 O O . ALA B 1 82 ? 45.180 21.325 14.940 1.00 15.57 81 ALA B O 1
ATOM 1962 N N . ALA B 1 83 ? 46.589 20.945 13.219 1.00 16.34 82 ALA B N 1
ATOM 1963 C CA . ALA B 1 83 ? 46.253 22.135 12.451 1.00 16.92 82 ALA B CA 1
ATOM 1964 C C . ALA B 1 83 ? 44.833 22.017 11.912 1.00 16.84 82 ALA B C 1
ATOM 1965 O O . ALA B 1 83 ? 44.117 23.009 11.811 1.00 17.93 82 ALA B O 1
ATOM 1967 N N . ASN B 1 84 ? 44.439 20.810 11.524 1.00 17.87 83 ASN B N 1
ATOM 1968 C CA . ASN B 1 84 ? 43.077 20.537 11.108 1.00 17.16 83 ASN B CA 1
ATOM 1969 C C . ASN B 1 84 ? 42.205 20.480 12.355 1.00 16.77 83 ASN B C 1
ATOM 1970 O O . ASN B 1 84 ? 42.289 19.513 13.125 1.00 16.04 83 ASN B O 1
ATOM 1975 N N . LYS B 1 85 ? 41.378 21.503 12.554 1.00 16.06 84 LYS B N 1
ATOM 1976 C CA . LYS B 1 85 ? 40.592 21.624 13.777 1.00 16.74 84 LYS B CA 1
ATOM 1977 C C . LYS B 1 85 ? 39.384 20.688 13.807 1.00 15.94 84 LYS B C 1
ATOM 1978 O O . LYS B 1 85 ? 38.619 20.720 14.764 1.00 16.53 84 LYS B O 1
ATOM 1984 N N . THR B 1 86 ? 39.201 19.843 12.779 1.00 15.69 85 THR B N 1
ATOM 1985 C CA . THR B 1 86 ? 38.200 18.773 12.895 1.00 16.51 85 THR B CA 1
ATOM 1986 C C . THR B 1 86 ? 38.793 17.354 13.004 1.00 15.28 85 THR B C 1
ATOM 1987 O O . THR B 1 86 ? 38.064 16.359 13.100 1.00 14.70 85 THR B O 1
ATOM 1991 N N . ALA B 1 87 ? 40.112 17.274 13.036 1.00 14.55 86 ALA B N 1
ATOM 1992 C CA . ALA B 1 87 ? 40.761 16.041 13.435 1.00 13.15 86 ALA B CA 1
ATOM 1993 C C . ALA B 1 87 ? 40.197 15.564 14.783 1.00 12.31 86 ALA B C 1
ATOM 1994 O O . ALA B 1 87 ? 39.935 16.362 15.694 1.00 11.64 86 ALA B O 1
ATOM 1996 N N . THR B 1 88 ? 39.945 14.267 14.856 1.00 12.16 87 THR B N 1
ATOM 1997 C CA . THR B 1 88 ? 39.225 13.680 15.986 1.00 12.23 87 THR B CA 1
ATOM 1998 C C . THR B 1 88 ? 39.649 12.238 16.285 1.00 12.71 87 THR B C 1
ATOM 1999 O O . THR B 1 88 ? 40.091 11.475 15.395 1.00 13.52 87 THR B O 1
ATOM 2003 N N . GLY B 1 89 ? 39.521 11.847 17.553 1.00 11.88 88 GLY B N 1
ATOM 2004 C CA . GLY B 1 89 ? 39.649 10.451 17.886 1.00 12.67 88 GLY B CA 1
ATOM 2005 C C . GLY B 1 89 ? 40.585 10.199 19.067 1.00 12.38 88 GLY B C 1
ATOM 2006 O O . GLY B 1 89 ? 41.322 11.102 19.519 1.00 12.76 88 GLY B O 1
ATOM 2007 N N . ILE B 1 90 ? 40.610 8.923 19.444 1.00 12.62 89 ILE B N 1
ATOM 2008 C CA . ILE B 1 90 ? 41.323 8.386 20.634 1.00 12.63 89 ILE B CA 1
ATOM 2009 C C . ILE B 1 90 ? 42.561 7.620 20.237 1.00 12.61 89 ILE B C 1
ATOM 2010 O O . ILE B 1 90 ? 42.517 6.754 19.344 1.00 11.16 89 ILE B O 1
ATOM 2015 N N . GLU B 1 91 ? 43.697 7.879 20.889 1.00 12.85 90 GLU B N 1
ATOM 2016 C CA . GLU B 1 91 ? 44.830 7.012 20.735 1.00 13.71 90 GLU B CA 1
ATOM 2017 C C . GLU B 1 91 ? 45.603 6.881 22.033 1.00 13.42 90 GLU B C 1
ATOM 2018 O O . GLU B 1 91 ? 45.531 7.735 22.895 1.00 12.26 90 GLU B O 1
ATOM 2024 N N . ALA B 1 92 ? 46.299 5.764 22.136 1.00 12.89 91 ALA B N 1
ATOM 2025 C CA . ALA B 1 92 ? 47.163 5.454 23.268 1.00 12.92 91 ALA B CA 1
ATOM 2026 C C . ALA B 1 92 ? 48.458 4.873 22.670 1.00 13.91 91 ALA B C 1
ATOM 2027 O O . ALA B 1 92 ? 48.414 3.899 21.890 1.00 15.04 91 ALA B O 1
ATOM 2029 N N . LEU B 1 93 ? 49.585 5.475 23.009 1.00 14.23 92 LEU B N 1
ATOM 2030 C CA . LEU B 1 93 ? 50.892 5.128 22.481 1.00 13.44 92 LEU B CA 1
ATOM 2031 C C . LEU B 1 93 ? 51.658 4.325 23.517 1.00 12.80 92 LEU B C 1
ATOM 2032 O O . LEU B 1 93 ? 51.820 4.780 24.657 1.00 11.70 92 LEU B O 1
ATOM 2037 N N . SER B 1 94 ? 52.136 3.149 23.137 1.00 12.20 93 SER B N 1
ATOM 2038 C CA . SER B 1 94 ? 52.974 2.369 24.044 1.00 11.60 93 SER B CA 1
ATOM 2039 C C . SER B 1 94 ? 53.745 1.329 23.228 1.00 12.83 93 SER B C 1
ATOM 2040 O O . SER B 1 94 ? 53.711 1.328 21.992 1.00 12.90 93 SER B O 1
ATOM 2043 N N . THR B 1 95 ? 54.527 0.530 23.919 1.00 14.14 94 THR B N 1
ATOM 2044 C CA . THR B 1 95 ? 55.229 -0.564 23.251 1.00 15.02 94 THR B CA 1
ATOM 2045 C C . THR B 1 95 ? 54.217 -1.597 22.710 1.00 15.47 94 THR B C 1
ATOM 2046 O O . THR B 1 95 ? 53.108 -1.766 23.233 1.00 15.37 94 THR B O 1
ATOM 2050 N N . PRO B 1 96 ? 54.586 -2.305 21.608 1.00 17.09 95 PRO B N 1
ATOM 2051 C CA . PRO B 1 96 ? 53.734 -3.401 21.144 1.00 17.87 95 PRO B CA 1
ATOM 2052 C C . PRO B 1 96 ? 53.364 -4.359 22.238 1.00 18.57 95 PRO B C 1
ATOM 2053 O O . PRO B 1 96 ? 52.224 -4.817 22.354 1.00 19.21 95 PRO B O 1
ATOM 2057 N N . LYS B 1 97 ? 54.347 -4.659 23.082 1.00 20.32 96 LYS B N 1
ATOM 2058 C CA . LYS B 1 97 ? 54.133 -5.602 24.143 1.00 20.55 96 LYS B CA 1
ATOM 2059 C C . LYS B 1 97 ? 52.951 -5.173 24.993 1.00 20.24 96 LYS B C 1
ATOM 2060 O O . LYS B 1 97 ? 52.264 -6.014 25.542 1.00 21.36 96 LYS B O 1
ATOM 2066 N N . ASN B 1 98 ? 52.676 -3.858 25.057 1.00 19.41 97 ASN B N 1
ATOM 2067 C CA . ASN B 1 98 ? 51.644 -3.271 25.891 1.00 17.93 97 ASN B CA 1
ATOM 2068 C C . ASN B 1 98 ? 50.306 -2.890 25.152 1.00 16.99 97 ASN B C 1
ATOM 2069 O O . ASN B 1 98 ? 49.450 -2.148 25.629 1.00 17.62 97 ASN B O 1
ATOM 2074 N N . LYS B 1 99 ? 50.104 -3.464 23.960 1.00 16.86 98 LYS B N 1
ATOM 2075 C CA . LYS B 1 99 ? 48.926 -3.194 23.129 1.00 16.10 98 LYS B CA 1
ATOM 2076 C C . LYS B 1 99 ? 47.568 -3.412 23.803 1.00 15.78 98 LYS B C 1
ATOM 2077 O O . LYS B 1 99 ? 46.635 -2.636 23.660 1.00 15.56 98 LYS B O 1
ATOM 2083 N N . ARG B 1 100 ? 47.430 -4.519 24.534 1.00 15.99 99 ARG B N 1
ATOM 2084 C CA . ARG B 1 100 ? 46.166 -4.866 25.142 1.00 15.21 99 ARG B CA 1
ATOM 2085 C C . ARG B 1 100 ? 45.674 -3.756 26.085 1.00 14.33 99 ARG B C 1
ATOM 2086 O O . ARG B 1 100 ? 44.549 -3.341 26.003 1.00 13.23 99 ARG B O 1
ATOM 2094 N N . TRP B 1 101 ? 46.551 -3.308 26.975 1.00 13.36 100 TRP B N 1
ATOM 2095 C CA . TRP B 1 101 ? 46.199 -2.186 27.873 1.00 13.64 100 TRP B CA 1
ATOM 2096 C C . TRP B 1 101 ? 45.739 -0.934 27.113 1.00 13.57 100 TRP B C 1
ATOM 2097 O O . TRP B 1 101 ? 44.729 -0.314 27.469 1.00 13.43 100 TRP B O 1
ATOM 2108 N N . CYS B 1 102 ? 46.440 -0.583 26.037 1.00 13.62 101 CYS B N 1
ATOM 2109 C CA . CYS B 1 102 ? 46.043 0.603 25.245 1.00 13.56 101 CYS B CA 1
ATOM 2110 C C . CYS B 1 102 ? 44.630 0.459 24.660 1.00 13.45 101 CYS B C 1
ATOM 2111 O O . CYS B 1 102 ? 43.839 1.399 24.597 1.00 14.03 101 CYS B O 1
ATOM 2114 N N . GLN B 1 103 ? 44.329 -0.742 24.188 1.00 14.31 102 GLN B N 1
ATOM 2115 C CA . GLN B 1 103 ? 43.034 -1.040 23.634 1.00 14.11 102 GLN B CA 1
ATOM 2116 C C . GLN B 1 103 ? 41.935 -1.082 24.723 1.00 13.06 102 GLN B C 1
ATOM 2117 O O . GLN B 1 103 ? 40.828 -0.639 24.525 1.00 13.77 102 GLN B O 1
ATOM 2123 N N . VAL B 1 104 ? 42.238 -1.615 25.899 1.00 12.96 103 VAL B N 1
ATOM 2124 C CA . VAL B 1 104 ? 41.296 -1.562 26.990 1.00 13.36 103 VAL B CA 1
ATOM 2125 C C . VAL B 1 104 ? 40.848 -0.115 27.320 1.00 12.25 103 VAL B C 1
ATOM 2126 O O . VAL B 1 104 ? 39.656 0.173 27.458 1.00 12.81 103 VAL B O 1
ATOM 2130 N N . LEU B 1 105 ? 41.843 0.755 27.448 1.00 12.79 104 LEU B N 1
ATOM 2131 C CA . LEU B 1 105 ? 41.623 2.161 27.764 1.00 12.86 104 LEU B CA 1
ATOM 2132 C C . LEU B 1 105 ? 40.835 2.840 26.648 1.00 12.69 104 LEU B C 1
ATOM 2133 O O . LEU B 1 105 ? 39.870 3.537 26.901 1.00 13.03 104 LEU B O 1
ATOM 2138 N N . GLY B 1 106 ? 41.283 2.661 25.408 1.00 13.65 105 GLY B N 1
ATOM 2139 C CA . GLY B 1 106 ? 40.650 3.361 24.299 1.00 14.26 105 GLY B CA 1
ATOM 2140 C C . GLY B 1 106 ? 39.223 2.923 24.103 1.00 13.48 105 GLY B C 1
ATOM 2141 O O . GLY B 1 106 ? 38.318 3.737 23.946 1.00 14.66 105 GLY B O 1
ATOM 2142 N N . LYS B 1 107 ? 38.994 1.607 24.142 1.00 14.84 106 LYS B N 1
ATOM 2143 C CA . LYS B 1 107 ? 37.629 1.127 23.947 1.00 15.90 106 LYS B CA 1
ATOM 2144 C C . LYS B 1 107 ? 36.699 1.606 25.064 1.00 15.08 106 LYS B C 1
ATOM 2145 O O . LYS B 1 107 ? 35.545 1.962 24.831 1.00 14.67 106 LYS B O 1
ATOM 2151 N N . ALA B 1 108 ? 37.193 1.647 26.306 1.00 14.71 107 ALA B N 1
ATOM 2152 C CA . ALA B 1 108 ? 36.418 2.214 27.390 1.00 13.56 107 ALA B CA 1
ATOM 2153 C C . ALA B 1 108 ? 35.948 3.677 27.131 1.00 12.86 107 ALA B C 1
ATOM 2154 O O . ALA B 1 108 ? 34.822 4.066 27.389 1.00 13.56 107 ALA B O 1
ATOM 2156 N N . VAL B 1 109 ? 36.857 4.499 26.615 1.00 12.21 108 VAL B N 1
ATOM 2157 C CA . VAL B 1 109 ? 36.546 5.875 26.322 1.00 12.62 108 VAL B CA 1
ATOM 2158 C C . VAL B 1 109 ? 35.589 5.968 25.115 1.00 12.81 108 VAL B C 1
ATOM 2159 O O . VAL B 1 109 ? 34.682 6.753 25.156 1.00 12.46 108 VAL B O 1
ATOM 2163 N N . ALA B 1 110 ? 35.823 5.153 24.095 1.00 14.31 109 ALA B N 1
ATOM 2164 C CA . ALA B 1 110 ? 34.941 5.135 22.909 1.00 15.58 109 ALA B CA 1
ATOM 2165 C C . ALA B 1 110 ? 33.498 4.789 23.303 1.00 16.67 109 ALA B C 1
ATOM 2166 O O . ALA B 1 110 ? 32.527 5.442 22.891 1.00 17.16 109 ALA B O 1
ATOM 2168 N N . LYS B 1 111 ? 33.353 3.749 24.116 1.00 18.19 110 LYS B N 1
ATOM 2169 C CA . LYS B 1 111 ? 32.030 3.316 24.590 1.00 18.81 110 LYS B CA 1
ATOM 2170 C C . LYS B 1 111 ? 31.324 4.467 25.279 1.00 18.86 110 LYS B C 1
ATOM 2171 O O . LYS B 1 111 ? 30.152 4.727 25.017 1.00 18.73 110 LYS B O 1
ATOM 2177 N N . LYS B 1 112 ? 32.051 5.189 26.136 1.00 17.76 111 LYS B N 1
ATOM 2178 C CA . LYS B 1 112 ? 31.457 6.276 26.905 1.00 18.10 111 LYS B CA 1
ATOM 2179 C C . LYS B 1 112 ? 31.017 7.472 26.067 1.00 16.86 111 LYS B C 1
ATOM 2180 O O . LYS B 1 112 ? 29.965 8.050 26.309 1.00 18.51 111 LYS B O 1
ATOM 2186 N N . THR B 1 113 ? 31.838 7.841 25.091 1.00 16.02 112 THR B N 1
ATOM 2187 C CA . THR B 1 113 ? 31.763 9.148 24.462 1.00 15.96 112 THR B CA 1
ATOM 2188 C C . THR B 1 113 ? 31.224 9.127 23.024 1.00 16.28 112 THR B C 1
ATOM 2189 O O . THR B 1 113 ? 30.744 10.157 22.525 1.00 15.96 112 THR B O 1
ATOM 2193 N N . GLY B 1 114 ? 31.353 7.985 22.370 1.00 16.21 113 GLY B N 1
ATOM 2194 C CA . GLY B 1 114 ? 31.080 7.890 20.942 1.00 16.16 113 GLY B CA 1
ATOM 2195 C C . GLY B 1 114 ? 32.245 8.342 20.072 1.00 16.45 113 GLY B C 1
ATOM 2196 O O . GLY B 1 114 ? 32.143 8.388 18.837 1.00 16.90 113 GLY B O 1
ATOM 2197 N N . TRP B 1 115 ? 33.387 8.673 20.687 1.00 15.44 114 TRP B N 1
ATOM 2198 C CA . TRP B 1 115 ? 34.548 9.064 19.882 1.00 14.98 114 TRP B CA 1
ATOM 2199 C C . TRP B 1 115 ? 35.102 7.885 19.093 1.00 14.98 114 TRP B C 1
ATOM 2200 O O . TRP B 1 115 ? 35.002 6.751 19.529 1.00 15.99 114 TRP B O 1
ATOM 2211 N N . LYS B 1 116 ? 35.742 8.185 17.969 1.00 16.42 115 LYS B N 1
ATOM 2212 C CA . LYS B 1 116 ? 36.366 7.209 17.099 1.00 16.60 115 LYS B CA 1
ATOM 2213 C C . LYS B 1 116 ? 37.690 6.713 17.642 1.00 16.12 115 LYS B C 1
ATOM 2214 O O . LYS B 1 116 ? 38.478 7.491 18.183 1.00 15.51 115 LYS B O 1
ATOM 2220 N N . LEU B 1 117 ? 37.955 5.431 17.456 1.00 16.66 116 LEU B N 1
ATOM 2221 C CA . LEU B 1 117 ? 39.255 4.881 17.793 1.00 16.24 116 LEU B CA 1
ATOM 2222 C C . LEU B 1 117 ? 40.234 5.069 16.655 1.00 16.48 116 LEU B C 1
ATOM 2223 O O . LEU B 1 117 ? 39.986 4.639 15.542 1.00 18.67 116 LEU B O 1
ATOM 2228 N N . ARG B 1 118 ? 41.383 5.656 16.932 1.00 15.45 117 ARG B N 1
ATOM 2229 C CA . ARG B 1 118 ? 42.445 5.763 15.944 1.00 15.37 117 ARG B CA 1
ATOM 2230 C C . ARG B 1 118 ? 43.404 4.583 16.107 1.00 15.52 117 ARG B C 1
ATOM 2231 O O . ARG B 1 118 ? 43.275 3.791 17.060 1.00 16.07 117 ARG B O 1
ATOM 2239 N N . GLY B 1 119 ? 44.326 4.406 15.159 1.00 15.79 118 GLY B N 1
ATOM 2240 C CA . GLY B 1 119 ? 45.247 3.278 15.237 1.00 15.67 118 GLY B CA 1
ATOM 2241 C C . GLY B 1 119 ? 44.532 1.917 15.230 1.00 16.35 118 GLY B C 1
ATOM 2242 O O . GLY B 1 119 ? 43.532 1.731 14.539 1.00 17.02 118 GLY B O 1
ATOM 2243 N N . GLU B 1 120 ? 45.054 0.959 15.995 1.00 16.19 119 GLU B N 1
ATOM 2244 C CA . GLU B 1 120 ? 44.426 -0.377 16.110 1.00 16.19 119 GLU B CA 1
ATOM 2245 C C . GLU B 1 120 ? 43.572 -0.413 17.378 1.00 16.25 119 GLU B C 1
ATOM 2246 O O . GLU B 1 120 ? 44.091 -0.713 18.465 1.00 15.29 119 GLU B O 1
ATOM 2252 N N . ASP B 1 121 ? 42.291 -0.055 17.258 1.00 16.91 120 ASP B N 1
ATOM 2253 C CA . ASP B 1 121 ? 41.421 0.012 18.453 1.00 17.09 120 ASP B CA 1
ATOM 2254 C C . ASP B 1 121 ? 42.044 0.902 19.516 1.00 16.54 120 ASP B C 1
ATOM 2255 O O . ASP B 1 121 ? 42.017 0.593 20.723 1.00 16.70 120 ASP B O 1
ATOM 2260 N N . GLY B 1 122 ? 42.612 2.012 19.056 1.00 15.14 121 GLY B N 1
ATOM 2261 C CA . GLY B 1 122 ? 43.265 3.017 19.949 1.00 15.59 121 GLY B CA 1
ATOM 2262 C C . GLY B 1 122 ? 44.775 2.938 20.097 1.00 15.53 121 GLY B C 1
ATOM 2263 O O . GLY B 1 122 ? 45.422 3.932 20.439 1.00 16.60 121 GLY B O 1
ATOM 2264 N N . PHE B 1 123 ? 45.366 1.783 19.802 1.00 14.14 122 PHE B N 1
ATOM 2265 C CA . PHE B 1 123 ? 46.767 1.585 19.965 1.00 13.69 122 PHE B CA 1
ATOM 2266 C C . PHE B 1 123 ? 47.605 2.115 18.823 1.00 14.36 122 PHE B C 1
ATOM 2267 O O . PHE B 1 123 ? 47.319 1.837 17.654 1.00 13.26 122 PHE B O 1
ATOM 2275 N N . LYS B 1 124 ? 48.688 2.803 19.180 1.00 14.86 123 LYS B N 1
ATOM 2276 C CA . LYS B 1 124 ? 49.747 3.114 18.242 1.00 16.37 123 LYS B CA 1
ATOM 2277 C C . LYS B 1 124 ? 51.098 2.809 18.872 1.00 16.49 123 LYS B C 1
ATOM 2278 O O . LYS B 1 124 ? 51.260 3.001 20.069 1.00 15.52 123 LYS B O 1
ATOM 2284 N N . PRO B 1 125 ? 52.022 2.216 18.112 1.00 16.87 124 PRO B N 1
ATOM 2285 C CA . PRO B 1 125 ? 53.302 1.813 18.649 1.00 18.34 124 PRO B CA 1
ATOM 2286 C C . PRO B 1 125 ? 54.290 2.944 18.871 1.00 20.32 124 PRO B C 1
ATOM 2287 O O . PRO B 1 125 ? 54.313 3.921 18.115 1.00 22.05 124 PRO B O 1
ATOM 2291 N N . ASP B 1 126 ? 55.156 2.747 19.860 1.00 21.54 125 ASP B N 1
ATOM 2292 C CA . ASP B 1 126 ? 56.207 3.687 20.218 1.00 24.18 125 ASP B CA 1
ATOM 2293 C C . ASP B 1 126 ? 57.304 3.778 19.157 1.00 25.62 125 ASP B C 1
ATOM 2294 O O . ASP B 1 126 ? 58.051 4.746 19.125 1.00 27.88 125 ASP B O 1
ATOM 2299 N N . ASN B 1 127 ? 57.404 2.751 18.322 1.00 28.68 126 ASN B N 1
ATOM 2300 C CA . ASN B 1 127 ? 58.482 2.624 17.330 1.00 30.09 126 ASN B CA 1
ATOM 2301 C C . ASN B 1 127 ? 58.253 3.434 16.058 1.00 31.73 126 ASN B C 1
ATOM 2302 O O . ASN B 1 127 ? 59.168 3.561 15.233 1.00 33.33 126 ASN B O 1
ATOM 2307 N N . ALA B 1 128 ? 57.043 3.960 15.886 1.00 32.47 127 ALA B N 1
ATOM 2308 C CA . ALA B 1 128 ? 56.725 4.865 14.777 1.00 32.81 127 ALA B CA 1
ATOM 2309 C C . ALA B 1 128 ? 56.297 6.246 15.298 1.00 33.56 127 ALA B C 1
ATOM 2310 O O . ALA B 1 128 ? 55.747 7.070 14.553 1.00 34.78 127 ALA B O 1
ATOM 2312 N N . GLY B 1 129 ? 56.578 6.503 16.574 1.00 33.84 128 GLY B N 1
ATOM 2313 C CA . GLY B 1 129 ? 56.021 7.638 17.280 1.00 33.09 128 GLY B CA 1
ATOM 2314 C C . GLY B 1 129 ? 56.687 8.980 17.013 1.00 33.20 128 GLY B C 1
ATOM 2315 O O . GLY B 1 129 ? 57.850 9.057 16.593 1.00 33.47 128 GLY B O 1
ATOM 2316 N N . GLN B 1 130 ? 55.912 10.040 17.251 1.00 32.76 129 GLN B N 1
ATOM 2317 C CA . GLN B 1 130 ? 56.393 11.428 17.223 1.00 32.05 129 GLN B CA 1
ATOM 2318 C C . GLN B 1 130 ? 55.678 12.126 18.375 1.00 29.16 129 GLN B C 1
ATOM 2319 O O . GLN B 1 130 ? 54.495 12.428 18.286 1.00 29.92 129 GLN B O 1
ATOM 2325 N N . HIS B 1 131 ? 56.382 12.358 19.470 1.00 25.02 130 HIS B N 1
ATOM 2326 C CA . HIS B 1 131 ? 55.702 12.837 20.680 1.00 22.55 130 HIS B CA 1
ATOM 2327 C C . HIS B 1 131 ? 56.708 13.349 21.680 1.00 20.93 130 HIS B C 1
ATOM 2328 O O . HIS B 1 131 ? 57.801 12.799 21.801 1.00 19.96 130 HIS B O 1
ATOM 2335 N N . SER B 1 132 ? 56.337 14.417 22.392 1.00 19.63 131 SER B N 1
ATOM 2336 C CA . SER B 1 132 ? 57.237 15.030 23.348 1.00 18.81 131 SER B CA 1
ATOM 2337 C C . SER B 1 132 ? 57.604 14.084 24.475 1.00 18.72 131 SER B C 1
ATOM 2338 O O . SER B 1 132 ? 58.659 14.234 25.104 1.00 19.84 131 SER B O 1
ATOM 2341 N N . ARG B 1 133 ? 56.702 13.175 24.787 1.00 17.02 132 ARG B N 1
ATOM 2342 C CA . ARG B 1 133 ? 56.951 12.166 25.827 1.00 16.03 132 ARG B CA 1
ATOM 2343 C C . ARG B 1 133 ? 56.984 10.788 25.216 1.00 15.91 132 ARG B C 1
ATOM 2344 O O . ARG B 1 133 ? 56.601 9.809 25.841 1.00 14.00 132 ARG B O 1
ATOM 2352 N N . LEU B 1 134 ? 57.487 10.716 23.985 1.00 15.89 133 LEU B N 1
ATOM 2353 C CA . LEU B 1 134 ? 57.668 9.420 23.349 1.00 15.66 133 LEU B CA 1
ATOM 2354 C C . LEU B 1 134 ? 58.422 8.468 24.267 1.00 13.92 133 LEU B C 1
ATOM 2355 O O . LEU B 1 134 ? 58.059 7.289 24.355 1.00 14.01 133 LEU B O 1
ATOM 2360 N N . ALA B 1 135 ? 59.380 8.994 25.028 1.00 12.66 134 ALA B N 1
ATOM 2361 C CA . ALA B 1 135 ? 60.225 8.170 25.904 1.00 12.07 134 ALA B CA 1
ATOM 2362 C C . ALA B 1 135 ? 59.431 7.482 27.033 1.00 10.92 134 ALA B C 1
ATOM 2363 O O . ALA B 1 135 ? 59.779 6.389 27.486 1.00 10.97 134 ALA B O 1
ATOM 2365 N N . TYR B 1 136 ? 58.335 8.123 27.453 1.00 9.85 135 TYR B N 1
ATOM 2366 C CA . TYR B 1 136 ? 57.412 7.498 28.408 1.00 9.48 135 TYR B CA 1
ATOM 2367 C C . TYR B 1 136 ? 56.785 6.222 27.810 1.00 9.51 135 TYR B C 1
ATOM 2368 O O . TYR B 1 136 ? 56.747 5.157 28.463 1.00 9.38 135 TYR B O 1
ATOM 2377 N N . ALA B 1 137 ? 56.305 6.311 26.567 1.00 10.26 136 ALA B N 1
ATOM 2378 C CA . ALA B 1 137 ? 55.780 5.139 25.858 1.00 10.20 136 ALA B CA 1
ATOM 2379 C C . ALA B 1 137 ? 56.889 4.105 25.576 1.00 11.01 136 ALA B C 1
ATOM 2380 O O . ALA B 1 137 ? 56.652 2.911 25.689 1.00 11.93 136 ALA B O 1
ATOM 2382 N N . GLN B 1 138 ? 58.085 4.572 25.221 1.00 11.61 137 GLN B N 1
ATOM 2383 C CA . GLN B 1 138 ? 59.214 3.669 24.948 1.00 12.71 137 GLN B CA 1
ATOM 2384 C C . GLN B 1 138 ? 59.603 2.811 26.122 1.00 12.47 137 GLN B C 1
ATOM 2385 O O . GLN B 1 138 ? 60.079 1.680 25.940 1.00 13.49 137 GLN B O 1
ATOM 2391 N N . ALA B 1 139 ? 59.400 3.343 27.334 1.00 11.46 138 ALA B N 1
ATOM 2392 C CA . ALA B 1 139 ? 59.661 2.647 28.588 1.00 11.55 138 ALA B CA 1
ATOM 2393 C C . ALA B 1 139 ? 58.506 1.727 28.976 1.00 11.21 138 ALA B C 1
ATOM 2394 O O . ALA B 1 139 ? 58.546 1.029 29.988 1.00 12.52 138 ALA B O 1
ATOM 2396 N N . GLY B 1 140 ? 57.472 1.665 28.156 1.00 9.32 139 GLY B N 1
ATOM 2397 C CA . GLY B 1 140 ? 56.376 0.763 28.454 1.00 10.74 139 GLY B CA 1
ATOM 2398 C C . GLY B 1 140 ? 55.277 1.398 29.290 1.00 10.55 139 GLY B C 1
ATOM 2399 O O . GLY B 1 140 ? 54.372 0.718 29.793 1.00 12.46 139 GLY B O 1
ATOM 2400 N N . GLY B 1 141 ? 55.354 2.704 29.453 1.00 9.81 140 GLY B N 1
ATOM 2401 C CA . GLY B 1 141 ? 54.214 3.456 29.949 1.00 10.36 140 GLY B CA 1
ATOM 2402 C C . GLY B 1 141 ? 53.286 3.680 28.780 1.00 10.46 140 GLY B C 1
ATOM 2403 O O . GLY B 1 141 ? 53.618 3.380 27.620 1.00 10.90 140 GLY B O 1
ATOM 2404 N N . ILE B 1 142 ? 52.118 4.251 29.066 1.00 10.69 141 ILE B N 1
ATOM 2405 C CA . ILE B 1 142 ? 51.105 4.503 28.032 1.00 9.74 141 ILE B CA 1
ATOM 2406 C C . ILE B 1 142 ? 50.897 6.018 27.963 1.00 9.31 141 ILE B C 1
ATOM 2407 O O . ILE B 1 142 ? 50.509 6.619 28.942 1.00 8.09 141 ILE B O 1
ATOM 2412 N N . VAL B 1 143 ? 51.155 6.620 26.792 1.00 9.22 142 VAL B N 1
ATOM 2413 C CA . VAL B 1 143 ? 50.847 8.029 26.598 1.00 9.31 142 VAL B CA 1
ATOM 2414 C C . VAL B 1 143 ? 49.421 8.037 26.040 1.00 9.30 142 VAL B C 1
ATOM 2415 O O . VAL B 1 143 ? 49.200 7.631 24.918 1.00 10.37 142 VAL B O 1
ATOM 2419 N N . PHE B 1 144 ? 48.480 8.462 26.837 1.00 9.14 143 PHE B N 1
ATOM 2420 C CA . PHE B 1 144 ? 47.041 8.321 26.479 1.00 9.42 143 PHE B CA 1
ATOM 2421 C C . PHE B 1 144 ? 46.489 9.666 26.047 1.00 10.41 143 PHE B C 1
ATOM 2422 O O . PHE B 1 144 ? 46.548 10.629 26.782 1.00 8.90 143 PHE B O 1
ATOM 2430 N N . GLU B 1 145 ? 45.913 9.727 24.843 1.00 9.98 144 GLU B N 1
ATOM 2431 C CA . GLU B 1 145 ? 45.409 10.972 24.259 1.00 10.77 144 GLU B CA 1
ATOM 2432 C C . GLU B 1 145 ? 43.986 10.693 23.861 1.00 10.86 144 GLU B C 1
ATOM 2433 O O . GLU B 1 145 ? 43.693 10.380 22.690 1.00 9.87 144 GLU B O 1
ATOM 2439 N N . PRO B 1 146 ? 43.078 10.788 24.834 1.00 10.63 145 PRO B N 1
ATOM 2440 C CA . PRO B 1 146 ? 41.681 10.433 24.525 1.00 10.74 145 PRO B CA 1
ATOM 2441 C C . PRO B 1 146 ? 40.984 11.358 23.515 1.00 10.81 145 PRO B C 1
ATOM 2442 O O . PRO B 1 146 ? 39.995 10.955 22.931 1.00 10.60 145 PRO B O 1
ATOM 2446 N N . PHE B 1 147 ? 41.479 12.573 23.354 1.00 10.00 146 PHE B N 1
ATOM 2447 C CA . PHE B 1 147 ? 40.833 13.520 22.441 1.00 9.66 146 PHE B CA 1
ATOM 2448 C C . PHE B 1 147 ? 41.788 14.610 22.018 1.00 9.39 146 PHE B C 1
ATOM 2449 O O . PHE B 1 147 ? 42.878 14.793 22.576 1.00 10.44 146 PHE B O 1
ATOM 2457 N N . PHE B 1 148 ? 41.388 15.298 20.944 1.00 8.85 147 PHE B N 1
ATOM 2458 C CA . PHE B 1 148 ? 42.111 16.426 20.373 1.00 9.06 147 PHE B CA 1
ATOM 2459 C C . PHE B 1 148 ? 41.619 17.725 21.032 1.00 8.80 147 PHE B C 1
ATOM 2460 O O . PHE B 1 148 ? 40.444 18.119 20.910 1.00 8.39 147 PHE B O 1
ATOM 2468 N N . ILE B 1 149 ? 42.511 18.413 21.732 1.00 9.81 148 ILE B N 1
ATOM 2469 C CA . ILE B 1 149 ? 42.169 19.696 22.359 1.00 10.37 148 ILE B CA 1
ATOM 2470 C C . ILE B 1 149 ? 41.812 20.723 21.289 1.00 10.60 148 ILE B C 1
ATOM 2471 O O . ILE B 1 149 ? 41.131 21.696 21.552 1.00 11.30 148 ILE B O 1
ATOM 2476 N N . SER B 1 150 ? 42.335 20.492 20.086 1.00 10.51 149 SER B N 1
ATOM 2477 C CA . SER B 1 150 ? 42.131 21.417 18.965 1.00 11.32 149 SER B CA 1
ATOM 2478 C C . SER B 1 150 ? 40.758 21.230 18.351 1.00 12.31 149 SER B C 1
ATOM 2479 O O . SER B 1 150 ? 40.378 22.040 17.475 1.00 13.23 149 SER B O 1
ATOM 2482 N N . ASN B 1 151 ? 40.013 20.195 18.766 1.00 11.30 150 ASN B N 1
ATOM 2483 C CA . ASN B 1 151 ? 38.668 19.938 18.256 1.00 11.07 150 ASN B CA 1
ATOM 2484 C C . ASN B 1 151 ? 37.645 20.544 19.182 1.00 11.93 150 ASN B C 1
ATOM 2485 O O . ASN B 1 151 ? 37.420 20.024 20.281 1.00 11.32 150 ASN B O 1
ATOM 2490 N N . ASP B 1 152 ? 37.047 21.671 18.796 1.00 11.92 151 ASP B N 1
ATOM 2491 C CA . ASP B 1 152 ? 36.142 22.357 19.744 1.00 13.21 151 ASP B CA 1
ATOM 2492 C C . ASP B 1 152 ? 35.020 21.466 20.287 1.00 13.65 151 ASP B C 1
ATOM 2493 O O . ASP B 1 152 ? 34.656 21.546 21.482 1.00 12.70 151 ASP B O 1
ATOM 2498 N N . THR B 1 153 ? 34.440 20.644 19.411 1.00 13.38 152 THR B N 1
ATOM 2499 C CA . THR B 1 153 ? 33.308 19.818 19.746 1.00 13.41 152 THR B CA 1
ATOM 2500 C C . THR B 1 153 ? 33.717 18.752 20.745 1.00 12.80 152 THR B C 1
ATOM 2501 O O . THR B 1 153 ? 33.030 18.593 21.760 1.00 13.77 152 THR B O 1
ATOM 2505 N N . ASP B 1 154 ? 34.863 18.111 20.505 1.00 11.75 153 ASP B N 1
ATOM 2506 C CA . ASP B 1 154 ? 35.305 16.997 21.413 1.00 11.07 153 ASP B CA 1
ATOM 2507 C C . ASP B 1 154 ? 35.777 17.593 22.756 1.00 10.14 153 ASP B C 1
ATOM 2508 O O . ASP B 1 154 ? 35.477 17.039 23.831 1.00 9.79 153 ASP B O 1
ATOM 2513 N N . LEU B 1 155 ? 36.441 18.727 22.699 1.00 9.83 154 LEU B N 1
ATOM 2514 C CA . LEU B 1 155 ? 36.863 19.434 23.940 1.00 10.00 154 LEU B CA 1
ATOM 2515 C C . LEU B 1 155 ? 35.652 19.809 24.752 1.00 10.80 154 LEU B C 1
ATOM 2516 O O . LEU B 1 155 ? 35.612 19.624 25.991 1.00 10.86 154 LEU B O 1
ATOM 2521 N N . ALA B 1 156 ? 34.611 20.331 24.089 1.00 10.92 155 ALA B N 1
ATOM 2522 C CA . ALA B 1 156 ? 33.377 20.653 24.837 1.00 10.53 155 ALA B CA 1
ATOM 2523 C C . ALA B 1 156 ? 32.767 19.423 25.505 1.00 10.97 155 ALA B C 1
ATOM 2524 O O . ALA B 1 156 ? 32.292 19.489 26.655 1.00 11.33 155 ALA B O 1
ATOM 2526 N N . LEU B 1 157 ? 32.761 18.292 24.808 1.00 10.39 156 LEU B N 1
ATOM 2527 C CA . LEU B 1 157 ? 32.221 17.057 25.377 1.00 10.99 156 LEU B CA 1
ATOM 2528 C C . LEU B 1 157 ? 33.037 16.654 26.586 1.00 10.76 156 LEU B C 1
ATOM 2529 O O . LEU B 1 157 ? 32.488 16.242 27.613 1.00 10.59 156 LEU B O 1
ATOM 2534 N N . PHE B 1 158 ? 34.350 16.763 26.471 1.00 10.16 157 PHE B N 1
ATOM 2535 C CA . PHE B 1 158 ? 35.173 16.408 27.630 1.00 10.79 157 PHE B CA 1
ATOM 2536 C C . PHE B 1 158 ? 34.783 17.288 28.794 1.00 11.13 157 PHE B C 1
ATOM 2537 O O . PHE B 1 158 ? 34.652 16.812 29.916 1.00 11.48 157 PHE B O 1
ATOM 2545 N N . LYS B 1 159 ? 34.697 18.589 28.534 1.00 11.59 158 LYS B N 1
ATOM 2546 C CA . LYS B 1 159 ? 34.432 19.559 29.606 1.00 13.19 158 LYS B CA 1
ATOM 2547 C C . LYS B 1 159 ? 33.114 19.274 30.312 1.00 13.29 158 LYS B C 1
ATOM 2548 O O . LYS B 1 159 ? 33.020 19.394 31.546 1.00 13.63 158 LYS B O 1
ATOM 2554 N N . THR B 1 160 ? 32.084 18.859 29.559 1.00 12.09 159 THR B N 1
ATOM 2555 C CA . THR B 1 160 ? 30.761 18.636 30.151 1.00 12.62 159 THR B CA 1
ATOM 2556 C C . THR B 1 160 ? 30.558 17.249 30.729 1.00 11.71 159 THR B C 1
ATOM 2557 O O . THR B 1 160 ? 29.641 17.048 31.539 1.00 12.22 159 THR B O 1
ATOM 2561 N N . THR B 1 161 ? 31.396 16.279 30.329 1.00 11.47 160 THR B N 1
ATOM 2562 C CA . THR B 1 161 ? 31.233 14.918 30.803 1.00 11.42 160 THR B CA 1
ATOM 2563 C C . THR B 1 161 ? 32.470 14.307 31.424 1.00 11.88 160 THR B C 1
ATOM 2564 O O . THR B 1 161 ? 32.504 13.106 31.625 1.00 12.49 160 THR B O 1
ATOM 2568 N N . LYS B 1 162 ? 33.431 15.150 31.793 1.00 12.41 161 LYS B N 1
ATOM 2569 C CA . LYS B 1 162 ? 34.730 14.633 32.226 1.00 12.70 161 LYS B CA 1
ATOM 2570 C C . LYS B 1 162 ? 34.662 13.689 33.411 1.00 11.95 161 LYS B C 1
ATOM 2571 O O . LYS B 1 162 ? 35.386 12.715 33.443 1.00 11.34 161 LYS B O 1
ATOM 2577 N N . TRP B 1 163 ? 33.785 13.966 34.372 1.00 12.34 162 TRP B N 1
ATOM 2578 C CA . TRP B 1 163 ? 33.746 13.100 35.544 1.00 13.06 162 TRP B CA 1
ATOM 2579 C C . TRP B 1 163 ? 33.285 11.709 35.138 1.00 12.87 162 TRP B C 1
ATOM 2580 O O . TRP B 1 163 ? 33.785 10.717 35.648 1.00 15.56 162 TRP B O 1
ATOM 2591 N N . GLY B 1 164 ? 32.364 11.595 34.161 1.00 13.35 163 GLY B N 1
ATOM 2592 C CA . GLY B 1 164 ? 31.927 10.316 33.619 1.00 12.83 163 GLY B CA 1
ATOM 2593 C C . GLY B 1 164 ? 32.989 9.622 32.754 1.00 12.24 163 GLY B C 1
ATOM 2594 O O . GLY B 1 164 ? 33.160 8.409 32.795 1.00 12.99 163 GLY B O 1
ATOM 2595 N N . ILE B 1 165 ? 33.707 10.400 31.951 1.00 11.24 164 ILE B N 1
ATOM 2596 C CA . ILE B 1 165 ? 34.782 9.865 31.138 1.00 10.87 164 ILE B CA 1
ATOM 2597 C C . ILE B 1 165 ? 35.894 9.312 32.047 1.00 9.62 164 ILE B C 1
ATOM 2598 O O . ILE B 1 165 ? 36.364 8.210 31.849 1.00 10.85 164 ILE B O 1
ATOM 2603 N N . CYS B 1 166 ? 36.240 10.063 33.087 1.00 10.26 165 CYS B N 1
ATOM 2604 C CA . CYS B 1 166 ? 37.313 9.625 33.974 1.00 10.49 165 CYS B CA 1
ATOM 2605 C C . CYS B 1 166 ? 36.878 8.402 34.771 1.00 11.54 165 CYS B C 1
ATOM 2606 O O . CYS B 1 166 ? 37.698 7.510 35.026 1.00 10.57 165 CYS B O 1
ATOM 2609 N N . ARG B 1 167 ? 35.595 8.347 35.162 1.00 11.76 166 ARG B N 1
ATOM 2610 C CA . ARG B 1 167 ? 35.102 7.141 35.861 1.00 12.04 166 ARG B CA 1
ATOM 2611 C C . ARG B 1 167 ? 35.124 5.962 34.900 1.00 11.46 166 ARG B C 1
ATOM 2612 O O . ARG B 1 167 ? 35.462 4.836 35.285 1.00 13.05 166 ARG B O 1
ATOM 2620 N N . ALA B 1 168 ? 34.791 6.158 33.623 1.00 11.71 167 ALA B N 1
ATOM 2621 C CA . ALA B 1 168 ? 34.915 5.061 32.654 1.00 12.01 167 ALA B CA 1
ATOM 2622 C C . ALA B 1 168 ? 36.332 4.529 32.526 1.00 11.10 167 ALA B C 1
ATOM 2623 O O . ALA B 1 168 ? 36.562 3.334 32.394 1.00 12.45 167 ALA B O 1
ATOM 2625 N N . ILE B 1 169 ? 37.300 5.447 32.558 1.00 10.17 168 ILE B N 1
ATOM 2626 C CA . ILE B 1 169 ? 38.698 5.056 32.537 1.00 9.41 168 ILE B CA 1
ATOM 2627 C C . ILE B 1 169 ? 39.095 4.266 33.808 1.00 9.04 168 ILE B C 1
ATOM 2628 O O . ILE B 1 169 ? 39.648 3.152 33.732 1.00 9.65 168 ILE B O 1
ATOM 2633 N N . ALA B 1 170 ? 38.774 4.836 34.966 1.00 8.57 169 ALA B N 1
ATOM 2634 C CA . ALA B 1 170 ? 39.066 4.179 36.247 1.00 9.72 169 ALA B CA 1
ATOM 2635 C C . ALA B 1 170 ? 38.453 2.767 36.369 1.00 10.58 169 ALA B C 1
ATOM 2636 O O . ALA B 1 170 ? 39.138 1.771 36.744 1.00 10.63 169 ALA B O 1
ATOM 2638 N N . ASP B 1 171 ? 37.199 2.644 35.946 1.00 10.10 170 ASP B N 1
ATOM 2639 C CA . ASP B 1 171 ? 36.515 1.344 35.926 1.00 10.91 170 ASP B CA 1
ATOM 2640 C C . ASP B 1 171 ? 37.276 0.349 35.048 1.00 10.17 170 ASP B C 1
ATOM 2641 O O . ASP B 1 171 ? 37.510 -0.798 35.442 1.00 11.05 170 ASP B O 1
ATOM 2646 N N . ALA B 1 172 ? 37.638 0.776 33.836 1.00 10.75 171 ALA B N 1
ATOM 2647 C CA . ALA B 1 172 ? 38.355 -0.100 32.884 1.00 10.18 171 ALA B CA 1
ATOM 2648 C C . ALA B 1 172 ? 39.683 -0.593 33.501 1.00 10.81 171 ALA B C 1
ATOM 2649 O O . ALA B 1 172 ? 40.041 -1.790 33.405 1.00 11.34 171 ALA B O 1
ATOM 2651 N N . ILE B 1 173 ? 40.420 0.318 34.137 1.00 9.74 172 ILE B N 1
ATOM 2652 C CA . ILE B 1 173 ? 41.712 -0.026 34.777 1.00 10.07 172 ILE B CA 1
AT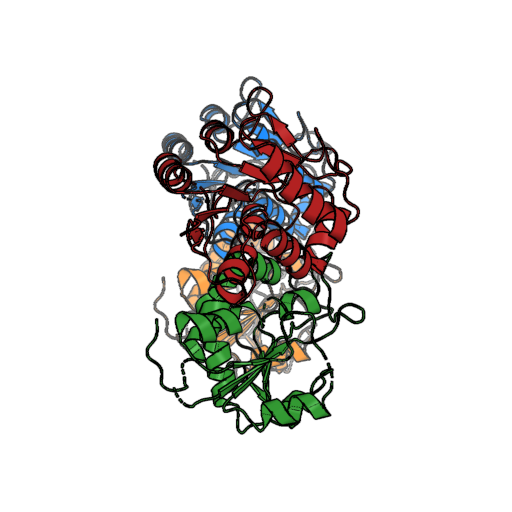OM 2653 C C . ILE B 1 173 ? 41.474 -1.015 35.908 1.00 10.48 172 ILE B C 1
ATOM 2654 O O . ILE B 1 173 ? 42.139 -2.046 35.982 1.00 10.69 172 ILE B O 1
ATOM 2659 N N . ALA B 1 174 ? 40.550 -0.694 36.812 1.00 10.74 173 ALA B N 1
ATOM 2660 C CA . ALA B 1 174 ? 40.242 -1.572 37.942 1.00 11.35 173 ALA B CA 1
ATOM 2661 C C . ALA B 1 174 ? 39.845 -2.974 37.518 1.00 12.56 173 ALA B C 1
ATOM 2662 O O . ALA B 1 174 ? 40.382 -3.974 38.000 1.00 12.63 173 ALA B O 1
ATOM 2672 N N . GLU B 1 176 ? 40.299 -4.542 34.529 1.00 14.81 175 GLU B N 1
ATOM 2673 C CA . GLU B 1 176 ? 41.439 -5.252 33.894 1.00 14.48 175 GLU B CA 1
ATOM 2674 C C . GLU B 1 176 ? 42.444 -5.803 34.922 1.00 14.42 175 GLU B C 1
ATOM 2675 O O . GLU B 1 176 ? 43.106 -6.822 34.694 1.00 15.12 175 GLU B O 1
ATOM 2681 N N . LEU B 1 177 ? 42.555 -5.137 36.055 1.00 14.24 176 LEU B N 1
ATOM 2682 C CA . LEU B 1 177 ? 43.459 -5.567 37.126 1.00 13.74 176 LEU B CA 1
ATOM 2683 C C . LEU B 1 177 ? 42.873 -6.647 38.040 1.00 15.10 176 LEU B C 1
ATOM 2684 O O . LEU B 1 177 ? 43.564 -7.110 38.947 1.00 16.96 176 LEU B O 1
ATOM 2689 N N . GLY B 1 178 ? 41.615 -6.998 37.842 1.00 15.31 177 GLY B N 1
ATOM 2690 C CA . GLY B 1 178 ? 40.952 -8.023 38.647 1.00 16.53 177 GLY B CA 1
ATOM 2691 C C . GLY B 1 178 ? 39.902 -7.556 39.641 1.00 17.86 177 GLY B C 1
ATOM 2692 O O . GLY B 1 178 ? 39.244 -8.384 40.290 1.00 19.56 177 GLY B O 1
ATOM 2693 N N . ALA B 1 179 ? 39.693 -6.244 39.751 1.00 17.72 178 ALA B N 1
ATOM 2694 C CA . ALA B 1 179 ? 38.686 -5.727 40.674 1.00 17.65 178 ALA B CA 1
ATOM 2695 C C . ALA B 1 179 ? 37.260 -5.791 40.127 1.00 18.57 178 ALA B C 1
ATOM 2696 O O . ALA B 1 179 ? 37.021 -5.723 38.923 1.00 20.30 178 ALA B O 1
ATOM 2698 N N . ALA B 1 180 ? 36.315 -5.964 41.044 1.00 20.41 179 ALA B N 1
ATOM 2699 C CA . ALA B 1 180 ? 34.910 -5.888 40.705 1.00 20.61 179 ALA B CA 1
ATOM 2700 C C . ALA B 1 180 ? 34.500 -4.434 40.465 1.00 20.25 179 ALA B C 1
ATOM 2701 O O . ALA B 1 180 ? 34.877 -3.539 41.227 1.00 19.74 179 ALA B O 1
ATOM 2703 N N . LYS B 1 181 ? 33.716 -4.195 39.420 1.00 20.81 180 LYS B N 1
ATOM 2704 C CA . LYS B 1 181 ? 33.233 -2.849 39.126 1.00 21.27 180 LYS B CA 1
ATOM 2705 C C . LYS B 1 181 ? 32.489 -2.266 40.330 1.00 20.99 180 LYS B C 1
ATOM 2706 O O . LYS B 1 181 ? 31.806 -2.993 41.030 1.00 21.44 180 LYS B O 1
ATOM 2712 N N . VAL B 1 182 ? 32.636 -0.968 40.562 1.00 20.19 181 VAL B N 1
ATOM 2713 C CA . VAL B 1 182 ? 31.963 -0.292 41.661 1.00 21.14 181 VAL B CA 1
ATOM 2714 C C . VAL B 1 182 ? 30.967 0.741 41.110 1.00 22.47 181 VAL B C 1
ATOM 2715 O O . VAL B 1 182 ? 31.242 1.389 40.068 1.00 24.60 181 VAL B O 1
ATOM 2719 N N . ALA C 1 1 ? 64.208 -7.321 81.559 1.00 27.54 0 ALA C N 1
ATOM 2720 C CA . ALA C 1 1 ? 64.751 -5.997 81.100 1.00 26.30 0 ALA C CA 1
ATOM 2721 C C . ALA C 1 1 ? 65.476 -5.247 82.210 1.00 26.29 0 ALA C C 1
ATOM 2722 O O . ALA C 1 1 ? 66.169 -4.266 81.947 1.00 26.43 0 ALA C O 1
ATOM 2732 N N . SER C 1 3 ? 68.109 -5.768 83.970 1.00 22.65 2 SER C N 1
ATOM 2733 C CA . SER C 1 3 ? 69.570 -5.711 83.981 1.00 22.25 2 SER C CA 1
ATOM 2734 C C . SER C 1 3 ? 70.103 -5.125 82.648 1.00 20.11 2 SER C C 1
ATOM 2735 O O . SER C 1 3 ? 71.324 -5.021 82.471 1.00 20.62 2 SER C O 1
ATOM 2738 N N . LYS C 1 4 ? 69.205 -4.798 81.723 1.00 17.73 3 LYS C N 1
ATOM 2739 C CA . LYS C 1 4 ? 69.605 -4.159 80.461 1.00 17.03 3 LYS C CA 1
ATOM 2740 C C . LYS C 1 4 ? 69.987 -2.694 80.690 1.00 15.98 3 LYS C C 1
ATOM 2741 O O . LYS C 1 4 ? 69.671 -2.100 81.744 1.00 17.01 3 LYS C O 1
ATOM 2747 N N . ILE C 1 5 ? 70.667 -2.115 79.704 1.00 13.72 4 ILE C N 1
ATOM 2748 C CA . ILE C 1 5 ? 71.063 -0.710 79.759 1.00 13.36 4 ILE C CA 1
ATOM 2749 C C . ILE C 1 5 ? 70.752 -0.038 78.446 1.00 12.18 4 ILE C C 1
ATOM 2750 O O . ILE C 1 5 ? 71.042 -0.566 77.371 1.00 11.24 4 ILE C O 1
ATOM 2755 N N . ILE C 1 6 ? 70.136 1.131 78.538 1.00 11.51 5 ILE C N 1
ATOM 2756 C CA . ILE C 1 6 ? 69.786 1.923 77.352 1.00 11.43 5 ILE C CA 1
ATOM 2757 C C . ILE C 1 6 ? 70.607 3.215 77.363 1.00 11.20 5 ILE C C 1
ATOM 2758 O O . ILE C 1 6 ? 70.727 3.859 78.404 1.00 11.24 5 ILE C O 1
ATOM 2763 N N . CYS C 1 7 ? 71.150 3.587 76.220 1.00 10.91 6 CYS C N 1
ATOM 2764 C CA . CYS C 1 7 ? 71.886 4.856 76.044 1.00 9.89 6 CYS C CA 1
ATOM 2765 C C . CYS C 1 7 ? 71.034 5.769 75.177 1.00 9.88 6 CYS C C 1
ATOM 2766 O O . CYS C 1 7 ? 70.596 5.363 74.093 1.00 9.38 6 CYS C O 1
ATOM 2769 N N . LEU C 1 8 ? 70.788 6.992 75.650 1.00 8.29 7 LEU C N 1
ATOM 2770 C CA . LEU C 1 8 ? 69.986 7.991 74.874 1.00 8.43 7 LEU C CA 1
ATOM 2771 C C . LEU C 1 8 ? 70.754 9.282 74.883 1.00 8.40 7 LEU C C 1
ATOM 2772 O O . LEU C 1 8 ? 71.149 9.787 75.945 1.00 8.94 7 LEU C O 1
ATOM 2777 N N . THR C 1 9 ? 70.958 9.846 73.708 1.00 7.49 8 THR C N 1
ATOM 2778 C CA . THR C 1 9 ? 71.664 11.116 73.580 1.00 7.70 8 THR C CA 1
ATOM 2779 C C . THR C 1 9 ? 70.917 11.999 72.589 1.00 8.07 8 THR C C 1
ATOM 2780 O O . THR C 1 9 ? 69.991 11.552 71.958 1.00 8.75 8 THR C O 1
ATOM 2784 N N . ALA C 1 10 ? 71.319 13.270 72.514 1.00 8.44 9 ALA C N 1
ATOM 2785 C CA . ALA C 1 10 ? 70.722 14.246 71.597 1.00 8.42 9 ALA C CA 1
ATOM 2786 C C . ALA C 1 10 ? 71.719 14.832 70.620 1.00 10.11 9 ALA C C 1
ATOM 2787 O O . ALA C 1 10 ? 72.854 15.130 70.966 1.00 9.92 9 ALA C O 1
ATOM 2789 N N . GLY C 1 11 ? 71.260 15.031 69.390 1.00 8.96 10 GLY C N 1
ATOM 2790 C CA . GLY C 1 11 ? 72.029 15.723 68.379 1.00 9.44 10 GLY C CA 1
ATOM 2791 C C . GLY C 1 11 ? 72.149 17.224 68.595 1.00 9.83 10 GLY C C 1
ATOM 2792 O O . GLY C 1 11 ? 71.218 17.859 69.090 1.00 9.87 10 GLY C O 1
ATOM 2793 N N . HIS C 1 12 ? 73.308 17.789 68.245 1.00 10.45 11 HIS C N 1
ATOM 2794 C CA . HIS C 1 12 ? 73.511 19.260 68.102 1.00 10.15 11 HIS C CA 1
ATOM 2795 C C . HIS C 1 12 ? 73.613 19.987 69.418 1.00 10.96 11 HIS C C 1
ATOM 2796 O O . HIS C 1 12 ? 73.491 19.398 70.486 1.00 10.63 11 HIS C O 1
ATOM 2803 N N . SER C 1 13 ? 73.947 21.278 69.328 1.00 11.30 12 SER C N 1
ATOM 2804 C CA . SER C 1 13 ? 74.247 22.058 70.524 1.00 12.12 12 SER C CA 1
ATOM 2805 C C . SER C 1 13 ? 73.484 23.378 70.441 1.00 11.80 12 SER C C 1
ATOM 2806 O O . SER C 1 13 ? 72.901 23.707 69.436 1.00 12.01 12 SER C O 1
ATOM 2809 N N . ASN C 1 14 ? 73.522 24.154 71.518 1.00 12.37 13 ASN C N 1
ATOM 2810 C CA . ASN C 1 14 ? 72.802 25.403 71.520 1.00 11.95 13 ASN C CA 1
ATOM 2811 C C . ASN C 1 14 ? 73.291 26.414 70.437 1.00 11.74 13 ASN C C 1
ATOM 2812 O O . ASN C 1 14 ? 72.491 27.067 69.780 1.00 12.32 13 ASN C O 1
ATOM 2817 N N . THR C 1 15 ? 74.589 26.496 70.224 1.00 13.33 14 THR C N 1
ATOM 2818 C CA . THR C 1 15 ? 75.145 27.453 69.239 1.00 13.72 14 THR C CA 1
ATOM 2819 C C . THR C 1 15 ? 75.376 26.859 67.829 1.00 15.10 14 THR C C 1
ATOM 2820 O O . THR C 1 15 ? 75.674 27.605 66.876 1.00 16.81 14 THR C O 1
ATOM 2824 N N . ASP C 1 16 ? 75.232 25.541 67.693 1.00 14.79 15 ASP C N 1
ATOM 2825 C CA . ASP C 1 16 ? 75.284 24.860 66.385 1.00 14.47 15 ASP C CA 1
ATOM 2826 C C . ASP C 1 16 ? 74.099 23.880 66.412 1.00 13.60 15 ASP C C 1
ATOM 2827 O O . ASP C 1 16 ? 74.266 22.686 66.620 1.00 14.87 15 ASP C O 1
ATOM 2832 N N . PRO C 1 17 ? 72.888 24.405 66.268 1.00 12.54 16 PRO C N 1
ATOM 2833 C CA . PRO C 1 17 ? 71.717 23.661 66.647 1.00 12.10 16 PRO C CA 1
ATOM 2834 C C . PRO C 1 17 ? 71.101 22.737 65.620 1.00 11.39 16 PRO C C 1
ATOM 2835 O O . PRO C 1 17 ? 70.017 22.226 65.874 1.00 12.04 16 PRO C O 1
ATOM 2839 N N . GLY C 1 18 ? 71.773 22.545 64.485 1.00 11.42 17 GLY C N 1
ATOM 2840 C CA . GLY C 1 18 ? 71.204 21.697 63.436 1.00 10.68 17 GLY C CA 1
ATOM 2841 C C . GLY C 1 18 ? 70.169 22.435 62.606 1.00 11.91 17 GLY C C 1
ATOM 2842 O O . GLY C 1 18 ? 70.206 23.667 62.504 1.00 13.31 17 GLY C O 1
ATOM 2843 N N . ALA C 1 19 ? 69.269 21.680 62.015 1.00 11.49 18 ALA C N 1
ATOM 2844 C CA . ALA C 1 19 ? 68.227 22.287 61.143 1.00 11.76 18 ALA C CA 1
ATOM 2845 C C . ALA C 1 19 ? 67.256 23.123 61.980 1.00 12.10 18 ALA C C 1
ATOM 2846 O O . ALA C 1 19 ? 66.952 22.777 63.137 1.00 11.52 18 ALA C O 1
ATOM 2848 N N . VAL C 1 20 ? 66.742 24.207 61.380 1.00 12.94 19 VAL C N 1
ATOM 2849 C CA . VAL C 1 20 ? 65.757 25.071 62.049 1.00 13.63 19 VAL C CA 1
ATOM 2850 C C . VAL C 1 20 ? 64.560 25.328 61.134 1.00 14.71 19 VAL C C 1
ATOM 2851 O O . VAL C 1 20 ? 64.673 25.209 59.916 1.00 15.78 19 VAL C O 1
ATOM 2855 N N . ASN C 1 21 ? 63.424 25.620 61.745 1.00 13.56 20 ASN C N 1
ATOM 2856 C CA . ASN C 1 21 ? 62.202 25.935 61.052 1.00 13.78 20 ASN C CA 1
ATOM 2857 C C . ASN C 1 21 ? 61.540 26.991 61.930 1.00 13.62 20 ASN C C 1
ATOM 2858 O O . ASN C 1 21 ? 61.031 26.689 62.997 1.00 13.88 20 ASN C O 1
ATOM 2863 N N . GLY C 1 22 ? 61.578 28.235 61.495 1.00 13.85 21 GLY C N 1
ATOM 2864 C CA . GLY C 1 22 ? 61.241 29.353 62.394 1.00 13.10 21 GLY C CA 1
ATOM 2865 C C . GLY C 1 22 ? 62.072 29.334 63.675 1.00 12.97 21 GLY C C 1
ATOM 2866 O O . GLY C 1 22 ? 63.295 29.316 63.641 1.00 13.35 21 GLY C O 1
ATOM 2867 N N . SER C 1 23 ? 61.371 29.336 64.805 1.00 13.55 22 SER C N 1
ATOM 2868 C CA . SER C 1 23 ? 62.050 29.323 66.086 1.00 13.63 22 SER C CA 1
ATOM 2869 C C . SER C 1 23 ? 62.113 27.907 66.647 1.00 13.89 22 SER C C 1
ATOM 2870 O O . SER C 1 23 ? 62.649 27.739 67.781 1.00 13.84 22 SER C O 1
ATOM 2873 N N . ASP C 1 24 ? 61.635 26.900 65.883 1.00 12.66 23 ASP C N 1
ATOM 2874 C CA . ASP C 1 24 ? 61.865 25.470 66.234 1.00 12.85 23 ASP C CA 1
ATOM 2875 C C . ASP C 1 24 ? 63.281 25.057 65.766 1.00 13.12 23 ASP C C 1
ATOM 2876 O O . ASP C 1 24 ? 63.632 25.257 64.605 1.00 13.98 23 ASP C O 1
ATOM 2881 N N . ARG C 1 25 ? 64.088 24.489 66.675 1.00 11.66 24 ARG C N 1
ATOM 2882 C CA . ARG C 1 25 ? 65.440 24.054 66.348 1.00 11.51 24 ARG C CA 1
ATOM 2883 C C . ARG C 1 25 ? 65.623 22.598 66.627 1.00 10.20 24 ARG C C 1
ATOM 2884 O O . ARG C 1 25 ? 65.179 22.078 67.648 1.00 10.92 24 ARG C O 1
ATOM 2892 N N . GLU C 1 26 ? 66.350 21.941 65.737 1.00 9.50 25 GLU C N 1
ATOM 2893 C CA . GLU C 1 26 ? 66.668 20.526 65.921 1.00 9.43 25 GLU C CA 1
ATOM 2894 C C . GLU C 1 26 ? 67.270 20.210 67.305 1.00 8.05 25 GLU C C 1
ATOM 2895 O O . GLU C 1 26 ? 66.843 19.274 67.955 1.00 8.68 25 GLU C O 1
ATOM 2901 N N . ALA C 1 27 ? 68.247 20.986 67.753 1.00 9.26 26 ALA C N 1
ATOM 2902 C CA . ALA C 1 27 ? 68.858 20.738 69.059 1.00 8.80 26 ALA C CA 1
ATOM 2903 C C . ALA C 1 27 ? 67.806 20.717 70.198 1.00 8.33 26 ALA C C 1
ATOM 2904 O O . ALA C 1 27 ? 67.883 19.921 71.149 1.00 8.88 26 ALA C O 1
ATOM 2906 N N . ASP C 1 28 ? 66.843 21.627 70.106 1.00 8.69 27 ASP C N 1
ATOM 2907 C CA . ASP C 1 28 ? 65.819 21.707 71.129 1.00 8.77 27 ASP C CA 1
ATOM 2908 C C . ASP C 1 28 ? 64.862 20.521 71.055 1.00 8.92 27 ASP C C 1
ATOM 2909 O O . ASP C 1 28 ? 64.536 19.908 72.071 1.00 8.85 27 ASP C O 1
ATOM 2914 N N . LEU C 1 29 ? 64.427 20.154 69.856 1.00 8.54 28 LEU C N 1
ATOM 2915 C CA . LEU C 1 29 ? 63.559 19.008 69.725 1.00 8.73 28 LEU C CA 1
ATOM 2916 C C . LEU C 1 29 ? 64.241 17.689 70.140 1.00 8.55 28 LEU C C 1
ATOM 2917 O O . LEU C 1 29 ? 63.590 16.816 70.682 1.00 8.80 28 LEU C O 1
ATOM 2922 N N . ALA C 1 30 ? 65.508 17.559 69.811 1.00 9.21 29 ALA C N 1
ATOM 2923 C CA . ALA C 1 30 ? 66.311 16.374 70.170 1.00 8.94 29 ALA C CA 1
ATOM 2924 C C . ALA C 1 30 ? 66.442 16.277 71.694 1.00 9.39 29 ALA C C 1
ATOM 2925 O O . ALA C 1 30 ? 66.294 15.178 72.285 1.00 8.14 29 ALA C O 1
ATOM 2927 N N . GLN C 1 31 ? 66.665 17.436 72.336 1.00 7.90 30 GLN C N 1
ATOM 2928 C CA . GLN C 1 31 ? 66.691 17.504 73.824 1.00 9.07 30 GLN C CA 1
ATOM 2929 C C . GLN C 1 31 ? 65.352 17.013 74.414 1.00 8.35 30 GLN C C 1
ATOM 2930 O O . GLN C 1 31 ? 65.317 16.245 75.389 1.00 9.73 30 GLN C O 1
ATOM 2936 N N . ASP C 1 32 ? 64.235 17.455 73.836 1.00 9.15 31 ASP C N 1
ATOM 2937 C CA . ASP C 1 32 ? 62.931 17.036 74.320 1.00 9.22 31 ASP C CA 1
ATOM 2938 C C . ASP C 1 32 ? 62.783 15.496 74.173 1.00 9.69 31 ASP C C 1
ATOM 2939 O O . ASP C 1 32 ? 62.360 14.812 75.077 1.00 9.57 31 ASP C O 1
ATOM 2952 N N . ARG C 1 34 ? 65.070 13.064 73.791 1.00 8.59 33 ARG C N 1
ATOM 2953 C CA . ARG C 1 34 ? 65.962 12.371 74.740 1.00 8.56 33 ARG C CA 1
ATOM 2954 C C . ARG C 1 34 ? 65.430 12.418 76.199 1.00 9.08 33 ARG C C 1
ATOM 2955 O O . ARG C 1 34 ? 65.307 11.383 76.886 1.00 9.05 33 ARG C O 1
ATOM 2963 N N . ASN C 1 35 ? 65.070 13.617 76.652 1.00 8.66 34 ASN C N 1
ATOM 2964 C CA . ASN C 1 35 ? 64.648 13.763 78.034 1.00 9.31 34 ASN C CA 1
ATOM 2965 C C . ASN C 1 35 ? 63.354 13.017 78.327 1.00 9.56 34 ASN C C 1
ATOM 2966 O O . ASN C 1 35 ? 63.219 12.341 79.349 1.00 9.83 34 ASN C O 1
ATOM 2971 N N . ILE C 1 36 ? 62.395 13.114 77.402 1.00 9.22 35 ILE C N 1
ATOM 2972 C CA . ILE C 1 36 ? 61.067 12.536 77.634 1.00 9.54 35 ILE C CA 1
ATOM 2973 C C . ILE C 1 36 ? 61.182 11.012 77.557 1.00 9.89 35 ILE C C 1
ATOM 2974 O O . ILE C 1 36 ? 60.704 10.320 78.421 1.00 11.95 35 ILE C O 1
ATOM 2979 N N . VAL C 1 37 ? 61.843 10.481 76.532 1.00 10.11 36 VAL C N 1
ATOM 2980 C CA . VAL C 1 37 ? 61.994 9.037 76.444 1.00 9.45 36 VAL C CA 1
ATOM 2981 C C . VAL C 1 37 ? 62.755 8.489 77.652 1.00 8.63 36 VAL C C 1
ATOM 2982 O O . VAL C 1 37 ? 62.339 7.486 78.220 1.00 10.70 36 VAL C O 1
ATOM 2986 N N . ALA C 1 38 ? 63.814 9.180 78.060 1.00 8.82 37 ALA C N 1
ATOM 2987 C CA . ALA C 1 38 ? 64.622 8.749 79.230 1.00 9.22 37 ALA C CA 1
ATOM 2988 C C . ALA C 1 38 ? 63.752 8.723 80.488 1.00 10.58 37 ALA C C 1
ATOM 2989 O O . ALA C 1 38 ? 63.789 7.765 81.258 1.00 11.23 37 ALA C O 1
ATOM 2991 N N . SER C 1 39 ? 62.926 9.747 80.642 1.00 10.53 38 SER C N 1
ATOM 2992 C CA . SER C 1 39 ? 62.114 9.874 81.844 1.00 12.62 38 SER C CA 1
ATOM 2993 C C . SER C 1 39 ? 61.088 8.755 81.901 1.00 12.32 38 SER C C 1
ATOM 2994 O O . SER C 1 39 ? 60.810 8.213 82.976 1.00 14.28 38 SER C O 1
ATOM 2997 N N . ILE C 1 40 ? 60.495 8.394 80.771 1.00 11.75 39 ILE C N 1
ATOM 2998 C CA . ILE C 1 40 ? 59.544 7.303 80.739 1.00 12.20 39 ILE C CA 1
ATOM 2999 C C . ILE C 1 40 ? 60.227 5.963 81.027 1.00 12.85 39 ILE C C 1
ATOM 3000 O O . ILE C 1 40 ? 59.730 5.145 81.804 1.00 12.95 39 ILE C O 1
ATOM 3005 N N . LEU C 1 41 ? 61.381 5.710 80.411 1.00 11.44 40 LEU C N 1
ATOM 3006 C CA . LEU C 1 41 ? 62.048 4.440 80.648 1.00 13.02 40 LEU C CA 1
ATOM 3007 C C . LEU C 1 41 ? 62.460 4.333 82.108 1.00 13.39 40 LEU C C 1
ATOM 3008 O O . LEU C 1 41 ? 62.392 3.258 82.692 1.00 12.78 40 LEU C O 1
ATOM 3013 N N . ARG C 1 42 ? 62.900 5.442 82.690 1.00 14.01 41 ARG C N 1
ATOM 3014 C CA . ARG C 1 42 ? 63.386 5.437 84.076 1.00 14.76 41 ARG C CA 1
ATOM 3015 C C . ARG C 1 42 ? 62.266 5.326 85.076 1.00 17.14 41 ARG C C 1
ATOM 3016 O O . ARG C 1 42 ? 62.310 4.457 85.969 1.00 18.42 41 ARG C O 1
ATOM 3024 N N . ASN C 1 43 ? 61.270 6.189 84.942 1.00 17.64 42 ASN C N 1
ATOM 3025 C CA . ASN C 1 43 ? 60.230 6.318 85.940 1.00 19.22 42 ASN C CA 1
ATOM 3026 C C . ASN C 1 43 ? 59.052 5.373 85.757 1.00 19.78 42 ASN C C 1
ATOM 3027 O O . ASN C 1 43 ? 58.509 4.892 86.758 1.00 22.74 42 ASN C O 1
ATOM 3032 N N . ASP C 1 44 ? 58.635 5.080 84.528 1.00 17.97 43 ASP C N 1
ATOM 3033 C CA . ASP C 1 44 ? 57.522 4.161 84.296 1.00 18.09 43 ASP C CA 1
ATOM 3034 C C . ASP C 1 44 ? 57.954 2.712 84.117 1.00 17.28 43 ASP C C 1
ATOM 3035 O O . ASP C 1 44 ? 57.206 1.774 84.442 1.00 18.32 43 ASP C O 1
ATOM 3040 N N . TYR C 1 45 ? 59.148 2.508 83.560 1.00 16.21 44 TYR C N 1
ATOM 3041 C CA . TYR C 1 45 ? 59.660 1.171 83.367 1.00 15.05 44 TYR C CA 1
ATOM 3042 C C . TYR C 1 45 ? 60.740 0.739 84.364 1.00 15.53 44 TYR C C 1
ATOM 3043 O O . TYR C 1 45 ? 61.053 -0.434 84.447 1.00 15.54 44 TYR C O 1
ATOM 3052 N N . GLY C 1 46 ? 61.300 1.671 85.115 1.00 13.92 45 GLY C N 1
ATOM 3053 C CA . GLY C 1 46 ? 62.344 1.364 86.088 1.00 14.98 45 GLY C CA 1
ATOM 3054 C C . GLY C 1 46 ? 63.621 0.842 85.486 1.00 14.77 45 GLY C C 1
ATOM 3055 O O . GLY C 1 46 ? 64.401 0.174 86.146 1.00 16.49 45 GLY C O 1
ATOM 3056 N N . LEU C 1 47 ? 63.865 1.206 84.230 1.00 14.03 46 LEU C N 1
ATOM 3057 C CA . LEU C 1 47 ? 65.054 0.762 83.509 1.00 13.81 46 LEU C CA 1
ATOM 3058 C C . LEU C 1 47 ? 66.244 1.696 83.697 1.00 14.33 46 LEU C C 1
ATOM 3059 O O . LEU C 1 47 ? 66.089 2.861 84.022 1.00 13.43 46 LEU C O 1
ATOM 3064 N N . THR C 1 48 ? 67.441 1.147 83.489 1.00 13.64 47 THR C N 1
ATOM 3065 C CA . THR C 1 48 ? 68.675 1.906 83.598 1.00 13.82 47 THR C CA 1
ATOM 3066 C C . THR C 1 48 ? 68.997 2.584 82.264 1.00 13.20 47 THR C C 1
ATOM 3067 O O . THR C 1 48 ? 69.103 1.918 81.218 1.00 13.04 47 THR C O 1
ATOM 3071 N N . VAL C 1 49 ? 69.124 3.910 82.300 1.00 12.77 48 VAL C N 1
ATOM 3072 C CA . VAL C 1 49 ? 69.423 4.721 81.126 1.00 12.54 48 VAL C CA 1
ATOM 3073 C C . VAL C 1 49 ? 70.679 5.538 81.384 1.00 13.32 48 VAL C C 1
ATOM 3074 O O . VAL C 1 49 ? 70.828 6.115 82.458 1.00 13.06 48 VAL C O 1
ATOM 3078 N N . LYS C 1 50 ? 71.573 5.536 80.411 1.00 13.11 49 LYS C N 1
ATOM 3079 C CA . LYS C 1 50 ? 72.789 6.371 80.381 1.00 13.33 49 LYS C CA 1
ATOM 3080 C C . LYS C 1 50 ? 72.494 7.470 79.354 1.00 12.77 49 LYS C C 1
ATOM 3081 O O . LYS C 1 50 ? 72.001 7.184 78.273 1.00 12.56 49 LYS C O 1
ATOM 3087 N N . THR C 1 51 ? 72.804 8.716 79.693 1.00 12.48 50 THR C N 1
ATOM 3088 C CA . THR C 1 51 ? 72.565 9.842 78.776 1.00 11.70 50 THR C CA 1
ATOM 3089 C C . THR C 1 51 ? 73.728 10.812 78.748 1.00 12.04 50 THR C C 1
ATOM 3090 O O . THR C 1 51 ? 74.677 10.733 79.581 1.00 12.11 50 THR C O 1
ATOM 3094 N N . ASP C 1 52 ? 73.652 11.744 77.803 1.00 11.37 51 ASP C N 1
ATOM 3095 C CA . ASP C 1 52 ? 74.476 12.967 77.757 1.00 11.88 51 ASP C CA 1
ATOM 3096 C C . ASP C 1 52 ? 73.868 14.137 78.570 1.00 12.78 51 ASP C C 1
ATOM 3097 O O . ASP C 1 52 ? 74.207 15.304 78.318 1.00 13.33 51 ASP C O 1
ATOM 3102 N N . GLY C 1 53 ? 73.039 13.836 79.555 1.00 12.08 52 GLY C N 1
ATOM 3103 C CA . GLY C 1 53 ? 72.391 14.849 80.365 1.00 12.51 52 GLY C CA 1
ATOM 3104 C C . GLY C 1 53 ? 71.024 15.293 79.923 1.00 12.88 52 GLY C C 1
ATOM 3105 O O . GLY C 1 53 ? 70.377 14.624 79.130 1.00 12.88 52 GLY C O 1
ATOM 3106 N N . THR C 1 54 ? 70.567 16.422 80.497 1.00 12.41 53 THR C N 1
ATOM 3107 C CA . THR C 1 54 ? 69.213 16.950 80.295 1.00 13.02 53 THR C CA 1
ATOM 3108 C C . THR C 1 54 ? 69.258 18.263 79.510 1.00 12.11 53 THR C C 1
ATOM 3109 O O . THR C 1 54 ? 68.227 18.822 79.197 1.00 12.12 53 THR C O 1
ATOM 3113 N N . GLY C 1 55 ? 70.446 18.724 79.202 1.00 10.86 54 GLY C N 1
ATOM 3114 C CA . GLY C 1 55 ? 70.675 19.913 78.421 1.00 11.22 54 GLY C CA 1
ATOM 3115 C C . GLY C 1 55 ? 70.766 19.623 76.949 1.00 9.97 54 GLY C C 1
ATOM 3116 O O . GLY C 1 55 ? 70.098 18.711 76.450 1.00 11.35 54 GLY C O 1
ATOM 3117 N N . LYS C 1 56 ? 71.570 20.410 76.228 1.00 10.09 55 LYS C N 1
ATOM 3118 C CA . LYS C 1 56 ? 71.705 20.228 74.802 1.00 9.87 55 LYS C CA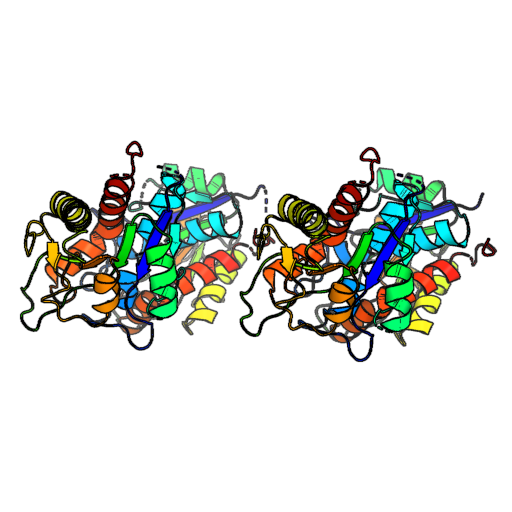 1
ATOM 3119 C C . LYS C 1 56 ? 72.690 19.058 74.580 1.00 10.63 55 LYS C C 1
ATOM 3120 O O . LYS C 1 56 ? 73.285 18.533 75.539 1.00 11.37 55 LYS C O 1
ATOM 3126 N N . GLY C 1 57 ? 72.850 18.683 73.325 1.00 11.48 56 GLY C N 1
ATOM 3127 C CA . GLY C 1 57 ? 73.545 17.472 72.964 1.00 11.99 56 GLY C CA 1
ATOM 3128 C C . GLY C 1 57 ? 74.930 17.656 72.413 1.00 13.29 56 GLY C C 1
ATOM 3129 O O . GLY C 1 57 ? 75.701 18.495 72.882 1.00 13.42 56 GLY C O 1
ATOM 3130 N N . ASN C 1 58 ? 75.251 16.839 71.410 1.00 13.46 57 ASN C N 1
ATOM 3131 C CA . ASN C 1 58 ? 76.550 16.820 70.767 1.00 14.04 57 ASN C CA 1
ATOM 3132 C C . ASN C 1 58 ? 77.694 16.422 71.721 1.00 13.33 57 ASN C C 1
ATOM 3133 O O . ASN C 1 58 ? 78.773 17.018 71.729 1.00 14.00 57 ASN C O 1
ATOM 3146 N N . PRO C 1 60 ? 80.932 14.663 72.699 1.00 13.50 59 PRO C N 1
ATOM 3147 C CA . PRO C 1 60 ? 82.033 14.211 71.841 1.00 13.56 59 PRO C CA 1
ATOM 3148 C C . PRO C 1 60 ? 82.006 12.715 71.538 1.00 13.10 59 PRO C C 1
ATOM 3149 O O . PRO C 1 60 ? 81.679 11.900 72.434 1.00 13.66 59 PRO C O 1
ATOM 3153 N N . LEU C 1 61 ? 82.329 12.393 70.292 1.00 14.19 60 LEU C N 1
ATOM 3154 C CA . LEU C 1 61 ? 82.302 11.026 69.757 1.00 14.02 60 LEU C CA 1
ATOM 3155 C C . LEU C 1 61 ? 83.025 10.033 70.632 1.00 15.62 60 LEU C C 1
ATOM 3156 O O . LEU C 1 61 ? 82.470 8.979 70.948 1.00 15.64 60 LEU C O 1
ATOM 3161 N N . ARG C 1 62 ? 84.244 10.378 71.054 1.00 15.32 61 ARG C N 1
ATOM 3162 C CA . ARG C 1 62 ? 85.021 9.457 71.851 1.00 16.20 61 ARG C CA 1
ATOM 3163 C C . ARG C 1 62 ? 84.270 9.066 73.112 1.00 15.80 61 ARG C C 1
ATOM 3164 O O . ARG C 1 62 ? 84.229 7.878 73.479 1.00 15.96 61 ARG C O 1
ATOM 3172 N N . ASP C 1 63 ? 83.632 10.049 73.746 1.00 14.91 62 ASP C N 1
ATOM 3173 C CA . ASP C 1 63 ? 82.793 9.820 74.912 1.00 15.40 62 ASP C CA 1
ATOM 3174 C C . ASP C 1 63 ? 81.499 9.059 74.569 1.00 13.88 62 ASP C C 1
ATOM 3175 O O . ASP C 1 63 ? 81.057 8.148 75.325 1.00 14.34 62 ASP C O 1
ATOM 3180 N N . ALA C 1 64 ? 80.857 9.440 73.485 1.00 14.21 63 ALA C N 1
ATOM 3181 C CA . ALA C 1 64 ? 79.604 8.789 73.122 1.00 14.35 63 ALA C CA 1
ATOM 3182 C C . ALA C 1 64 ? 79.821 7.295 72.915 1.00 15.14 63 ALA C C 1
ATOM 3183 O O . ALA C 1 64 ? 78.993 6.500 73.326 1.00 14.53 63 ALA C O 1
ATOM 3185 N N . VAL C 1 65 ? 80.917 6.930 72.241 1.00 15.24 64 VAL C N 1
ATOM 3186 C CA . VAL C 1 65 ? 81.140 5.517 71.887 1.00 15.55 64 VAL C CA 1
ATOM 3187 C C . VAL C 1 65 ? 81.285 4.650 73.147 1.00 15.93 64 VAL C C 1
ATOM 3188 O O . VAL C 1 65 ? 80.876 3.442 73.161 1.00 14.83 64 VAL C O 1
ATOM 3192 N N . LYS C 1 66 ? 81.808 5.220 74.228 1.00 16.02 65 LYS C N 1
ATOM 3193 C CA . LYS C 1 66 ? 81.819 4.495 75.512 1.00 16.53 65 LYS C CA 1
ATOM 3194 C C . LYS C 1 66 ? 80.423 4.141 75.992 1.00 17.07 65 LYS C C 1
ATOM 3195 O O . LYS C 1 66 ? 80.179 2.997 76.386 1.00 17.35 65 LYS C O 1
ATOM 3201 N N . LEU C 1 67 ? 79.501 5.102 75.954 1.00 15.87 66 LEU C N 1
ATOM 3202 C CA . LEU C 1 67 ? 78.117 4.827 76.345 1.00 15.52 66 LEU C CA 1
ATOM 3203 C C . LEU C 1 67 ? 77.486 3.834 75.388 1.00 14.59 66 LEU C C 1
ATOM 3204 O O . LEU C 1 67 ? 76.739 2.941 75.816 1.00 14.28 66 LEU C O 1
ATOM 3209 N N . ILE C 1 68 ? 77.776 3.975 74.104 1.00 13.06 67 ILE C N 1
ATOM 3210 C CA . ILE C 1 68 ? 77.224 3.078 73.096 1.00 13.24 67 ILE C CA 1
ATOM 3211 C C . ILE C 1 68 ? 77.639 1.631 73.364 1.00 14.55 67 ILE C C 1
ATOM 3212 O O . ILE C 1 68 ? 76.811 0.708 73.461 1.00 16.58 67 ILE C O 1
ATOM 3217 N N . ARG C 1 69 ? 78.931 1.426 73.473 1.00 16.42 68 ARG C N 1
ATOM 3218 C CA . ARG C 1 69 ? 79.469 0.074 73.686 1.00 17.00 68 ARG C CA 1
ATOM 3219 C C . ARG C 1 69 ? 79.109 -0.481 75.079 1.00 16.60 68 ARG C C 1
ATOM 3220 O O . ARG C 1 69 ? 79.201 -1.704 75.285 1.00 17.82 68 ARG C O 1
ATOM 3228 N N . GLY C 1 70 ? 78.777 0.378 76.037 1.00 14.34 69 GLY C N 1
ATOM 3229 C CA . GLY C 1 70 ? 78.333 -0.045 77.371 1.00 14.02 69 GLY C CA 1
ATOM 3230 C C . GLY C 1 70 ? 76.827 -0.207 77.563 1.00 13.29 69 GLY C C 1
ATOM 3231 O O . GLY C 1 70 ? 76.374 -0.328 78.709 1.00 15.61 69 GLY C O 1
ATOM 3232 N N A SER C 1 71 ? 76.065 -0.188 76.466 0.50 12.42 70 SER C N 1
ATOM 3233 N N B SER C 1 71 ? 76.080 -0.261 76.458 0.50 12.58 70 SER C N 1
ATOM 3234 C CA A SER C 1 71 ? 74.607 -0.322 76.491 0.50 11.88 70 SER C CA 1
ATOM 3235 C CA B SER C 1 71 ? 74.621 -0.324 76.477 0.50 12.08 70 SER C CA 1
ATOM 3236 C C A SER C 1 71 ? 74.154 -1.495 75.625 0.50 11.20 70 SER C C 1
ATOM 3237 C C B SER C 1 71 ? 74.087 -1.365 75.495 0.50 11.37 70 SER C C 1
ATOM 3238 O O A SER C 1 71 ? 74.946 -2.089 74.871 0.50 10.85 70 SER C O 1
ATOM 3239 O O B SER C 1 71 ? 74.738 -1.701 74.494 0.50 10.99 70 SER C O 1
ATOM 3244 N N . ASP C 1 72 ? 72.882 -1.848 75.763 1.00 10.56 71 ASP C N 1
ATOM 3245 C CA . ASP C 1 72 ? 72.235 -2.833 74.856 1.00 11.34 71 ASP C CA 1
ATOM 3246 C C . ASP C 1 72 ? 71.672 -2.221 73.597 1.00 11.76 71 ASP C C 1
ATOM 3247 O O . ASP C 1 72 ? 71.614 -2.845 72.553 1.00 11.95 71 ASP C O 1
ATOM 3252 N N . VAL C 1 73 ? 71.242 -0.977 73.708 1.00 10.83 72 VAL C N 1
ATOM 3253 C CA . VAL C 1 73 ? 70.802 -0.198 72.575 1.00 11.33 72 VAL C CA 1
ATOM 3254 C C . VAL C 1 73 ? 71.176 1.282 72.888 1.00 10.87 72 VAL C C 1
ATOM 3255 O O . VAL C 1 73 ? 71.095 1.713 74.034 1.00 11.11 72 VAL C O 1
ATOM 3259 N N . ALA C 1 74 ? 71.599 2.007 71.864 1.00 10.27 73 ALA C N 1
ATOM 3260 C CA . ALA C 1 74 ? 72.041 3.409 72.000 1.00 9.73 73 ALA C CA 1
ATOM 3261 C C . ALA C 1 74 ? 71.430 4.214 70.880 1.00 9.69 73 ALA C C 1
ATOM 3262 O O . ALA C 1 74 ? 71.620 3.880 69.723 1.00 10.06 73 ALA C O 1
ATOM 3264 N N . ILE C 1 75 ? 70.703 5.274 71.232 1.00 9.41 74 ILE C N 1
ATOM 3265 C CA . ILE C 1 75 ? 69.945 6.077 70.254 1.00 9.21 74 ILE C CA 1
ATOM 3266 C C . ILE C 1 75 ? 70.263 7.557 70.439 1.00 9.90 74 ILE C C 1
ATOM 3267 O O . ILE C 1 75 ? 70.216 8.016 71.571 1.00 9.94 74 ILE C O 1
ATOM 3272 N N . GLU C 1 76 ? 70.611 8.244 69.363 1.00 9.12 75 GLU C N 1
ATOM 3273 C CA . GLU C 1 76 ? 70.771 9.720 69.372 1.00 9.09 75 GLU C CA 1
ATOM 3274 C C . GLU C 1 76 ? 69.675 10.300 68.509 1.00 9.88 75 GLU C C 1
ATOM 3275 O O . GLU C 1 76 ? 69.546 9.962 67.304 1.00 9.34 75 GLU C O 1
ATOM 3281 N N . PHE C 1 77 ? 68.885 11.188 69.116 1.00 7.52 76 PHE C N 1
ATOM 3282 C CA . PHE C 1 77 ? 67.748 11.810 68.437 1.00 8.78 76 PHE C CA 1
ATOM 3283 C C . PHE C 1 77 ? 68.214 12.982 67.599 1.00 9.54 76 PHE C C 1
ATOM 3284 O O . PHE C 1 77 ? 68.955 13.857 68.071 1.00 10.25 76 PHE C O 1
ATOM 3292 N N . HIS C 1 78 ? 67.776 12.958 66.329 1.00 9.80 77 HIS C N 1
ATOM 3293 C CA . HIS C 1 78 ? 67.967 14.004 65.344 1.00 9.77 77 HIS C CA 1
ATOM 3294 C C . HIS C 1 78 ? 66.640 14.291 64.664 1.00 9.71 77 HIS C C 1
ATOM 3295 O O . HIS C 1 78 ? 65.654 13.596 64.905 1.00 10.73 77 HIS C O 1
ATOM 3302 N N . THR C 1 79 ? 66.646 15.369 63.861 1.00 10.47 78 THR C N 1
ATOM 3303 C CA . THR C 1 79 ? 65.557 15.607 62.895 1.00 11.54 78 THR C CA 1
ATOM 3304 C C . THR C 1 79 ? 66.145 15.670 61.509 1.00 12.49 78 THR C C 1
ATOM 3305 O O . THR C 1 79 ? 67.213 16.237 61.281 1.00 14.64 78 THR C O 1
ATOM 3309 N N . ASN C 1 80 ? 65.406 15.111 60.558 1.00 12.94 79 ASN C N 1
ATOM 3310 C CA . ASN C 1 80 ? 65.823 15.206 59.187 1.00 13.10 79 ASN C CA 1
ATOM 3311 C C . ASN C 1 80 ? 65.488 16.587 58.639 1.00 13.94 79 ASN C C 1
ATOM 3312 O O . ASN C 1 80 ? 64.778 17.392 59.280 1.00 12.46 79 ASN C O 1
ATOM 3317 N N . ALA C 1 81 ? 66.036 16.905 57.479 1.00 13.68 80 ALA C N 1
ATOM 3318 C CA . ALA C 1 81 ? 65.696 18.181 56.821 1.00 15.28 80 ALA C CA 1
ATOM 3319 C C . ALA C 1 81 ? 66.009 18.045 55.340 1.00 17.09 80 ALA C C 1
ATOM 3320 O O . ALA C 1 81 ? 66.794 17.179 54.948 1.00 16.60 80 ALA C O 1
ATOM 3322 N N . ALA C 1 82 ? 65.347 18.888 54.551 1.00 17.29 81 ALA C N 1
ATOM 3323 C CA . ALA C 1 82 ? 65.521 18.951 53.098 1.00 18.17 81 ALA C CA 1
ATOM 3324 C C . ALA C 1 82 ? 65.241 20.392 52.620 1.00 19.75 81 ALA C C 1
ATOM 3325 O O . ALA C 1 82 ? 64.534 21.170 53.278 1.00 19.70 81 ALA C O 1
ATOM 3327 N N . ALA C 1 83 ? 65.840 20.748 51.484 1.00 21.48 82 ALA C N 1
ATOM 3328 C CA . ALA C 1 83 ? 65.563 22.016 50.812 1.00 21.62 82 ALA C CA 1
ATOM 3329 C C . ALA C 1 83 ? 64.179 21.930 50.192 1.00 22.97 82 ALA C C 1
ATOM 3330 O O . ALA C 1 83 ? 63.490 22.949 50.028 1.00 22.26 82 ALA C O 1
ATOM 3332 N N . ASN C 1 84 ? 63.784 20.712 49.832 1.00 23.56 83 ASN C N 1
ATOM 3333 C CA . ASN C 1 84 ? 62.424 20.434 49.424 1.00 23.78 83 ASN C CA 1
ATOM 3334 C C . ASN C 1 84 ? 61.607 20.370 50.693 1.00 23.84 83 ASN C C 1
ATOM 3335 O O . ASN C 1 84 ? 61.686 19.383 51.437 1.00 23.71 83 ASN C O 1
ATOM 3340 N N . LYS C 1 85 ? 60.815 21.403 50.943 1.00 21.82 84 LYS C N 1
ATOM 3341 C CA . LYS C 1 85 ? 60.129 21.495 52.221 1.00 22.18 84 LYS C CA 1
ATOM 3342 C C . LYS C 1 85 ? 58.952 20.545 52.353 1.00 21.89 84 LYS C C 1
ATOM 3343 O O . LYS C 1 85 ? 58.302 20.541 53.406 1.00 23.76 84 LYS C O 1
ATOM 3349 N N . THR C 1 86 ? 58.672 19.746 51.305 1.00 22.08 85 THR C N 1
ATOM 3350 C CA . THR C 1 86 ? 57.659 18.680 51.325 1.00 20.77 85 THR C CA 1
ATOM 3351 C C . THR C 1 86 ? 58.192 17.269 51.666 1.00 20.01 85 THR C C 1
ATOM 3352 O O . THR C 1 86 ? 57.422 16.325 51.833 1.00 18.55 85 THR C O 1
ATOM 3356 N N . ALA C 1 87 ? 59.507 17.120 51.744 1.00 18.72 86 ALA C N 1
ATOM 3357 C CA . ALA C 1 87 ? 60.099 15.844 52.103 1.00 18.50 86 ALA C CA 1
ATOM 3358 C C . ALA C 1 87 ? 59.551 15.376 53.455 1.00 18.36 86 ALA C C 1
ATOM 3359 O O . ALA C 1 87 ? 59.315 16.194 54.331 1.00 16.90 86 ALA C O 1
ATOM 3361 N N . THR C 1 88 ? 59.369 14.070 53.609 1.00 17.39 87 THR C N 1
ATOM 3362 C CA . THR C 1 88 ? 58.693 13.472 54.783 1.00 17.43 87 THR C CA 1
ATOM 3363 C C . THR C 1 88 ? 59.132 12.031 55.059 1.00 18.20 87 THR C C 1
ATOM 3364 O O . THR C 1 88 ? 59.482 11.268 54.142 1.00 18.79 87 THR C O 1
ATOM 3368 N N . GLY C 1 89 ? 59.102 11.649 56.339 1.00 17.79 88 GLY C N 1
ATOM 3369 C CA . GLY C 1 89 ? 59.208 10.260 56.727 1.00 16.55 88 GLY C CA 1
ATOM 3370 C C . GLY C 1 89 ? 60.221 9.976 57.815 1.00 15.39 88 GLY C C 1
ATOM 3371 O O . GLY C 1 89 ? 60.993 10.880 58.212 1.00 15.17 88 GLY C O 1
ATOM 3372 N N . ILE C 1 90 ? 60.221 8.708 58.213 1.00 15.02 89 ILE C N 1
ATOM 3373 C CA . ILE C 1 90 ? 60.996 8.176 59.337 1.00 14.80 89 ILE C CA 1
ATOM 3374 C C . ILE C 1 90 ? 62.234 7.436 58.850 1.00 15.04 89 ILE C C 1
ATOM 3375 O O . ILE C 1 90 ? 62.132 6.528 58.021 1.00 13.32 89 ILE C O 1
ATOM 3380 N N . GLU C 1 91 ? 63.404 7.761 59.392 1.00 14.29 90 GLU C N 1
ATOM 3381 C CA . GLU C 1 91 ? 64.544 6.872 59.193 1.00 15.83 90 GLU C CA 1
ATOM 3382 C C . GLU C 1 91 ? 65.503 6.796 60.378 1.00 15.50 90 GLU C C 1
ATOM 3383 O O . GLU C 1 91 ? 65.456 7.628 61.254 1.00 15.10 90 GLU C O 1
ATOM 3389 N N . ALA C 1 92 ? 66.319 5.749 60.413 1.00 14.31 91 ALA C N 1
ATOM 3390 C CA . ALA C 1 92 ? 67.258 5.520 61.495 1.00 14.60 91 ALA C CA 1
ATOM 3391 C C . ALA C 1 92 ? 68.478 4.908 60.850 1.00 15.26 91 ALA C C 1
ATOM 3392 O O . ALA C 1 92 ? 68.346 3.948 60.050 1.00 15.21 91 ALA C O 1
ATOM 3394 N N . LEU C 1 93 ? 69.635 5.470 61.190 1.00 14.78 92 LEU C N 1
ATOM 3395 C CA . LEU C 1 93 ? 70.914 5.114 60.564 1.00 14.32 92 LEU C CA 1
ATOM 3396 C C . LEU C 1 93 ? 71.691 4.303 61.576 1.00 13.44 92 LEU C C 1
ATOM 3397 O O . LEU C 1 93 ? 71.891 4.757 62.696 1.00 13.17 92 LEU C O 1
ATOM 3402 N N . SER C 1 94 ? 72.167 3.108 61.192 1.00 13.39 93 SER C N 1
ATOM 3403 C CA . SER C 1 94 ? 73.082 2.372 62.059 1.00 13.17 93 SER C CA 1
ATOM 3404 C C . SER C 1 94 ? 73.852 1.335 61.239 1.00 13.69 93 SER C C 1
ATOM 3405 O O . SER C 1 94 ? 73.700 1.261 60.047 1.00 13.68 93 SER C O 1
ATOM 3408 N N . THR C 1 95 ? 74.692 0.588 61.922 1.00 13.41 94 THR C N 1
ATOM 3409 C CA . THR C 1 95 ? 75.298 -0.627 61.344 1.00 15.51 94 THR C CA 1
ATOM 3410 C C . THR C 1 95 ? 74.188 -1.681 61.081 1.00 16.10 94 THR C C 1
ATOM 3411 O O . THR C 1 95 ? 73.167 -1.747 61.792 1.00 16.03 94 THR C O 1
ATOM 3415 N N . PRO C 1 96 ? 74.407 -2.551 60.076 1.00 18.15 95 PRO C N 1
ATOM 3416 C CA . PRO C 1 96 ? 73.528 -3.698 59.792 1.00 18.39 95 PRO C CA 1
ATOM 3417 C C . PRO C 1 96 ? 73.114 -4.542 61.007 1.00 19.05 95 PRO C C 1
ATOM 3418 O O . PRO C 1 96 ? 71.963 -5.005 61.092 1.00 19.60 95 PRO C O 1
ATOM 3422 N N . LYS C 1 97 ? 74.038 -4.759 61.931 1.00 20.28 96 LYS C N 1
ATOM 3423 C CA . LYS C 1 97 ? 73.768 -5.409 63.204 1.00 20.73 96 LYS C CA 1
ATOM 3424 C C . LYS C 1 97 ? 72.501 -4.908 63.874 1.00 20.68 96 LYS C C 1
ATOM 3425 O O . LYS C 1 97 ? 71.761 -5.703 64.469 1.00 20.90 96 LYS C O 1
ATOM 3431 N N . ASN C 1 98 ? 72.258 -3.585 63.787 1.00 18.35 97 ASN C N 1
ATOM 3432 C CA . ASN C 1 98 ? 71.159 -2.935 64.493 1.00 18.24 97 ASN C CA 1
ATOM 3433 C C . ASN C 1 98 ? 69.987 -2.646 63.577 1.00 16.83 97 ASN C C 1
ATOM 3434 O O . ASN C 1 98 ? 69.064 -1.918 63.949 1.00 15.82 97 ASN C O 1
ATOM 3439 N N . LYS C 1 99 ? 69.954 -3.288 62.402 1.00 15.87 98 LYS C N 1
ATOM 3440 C CA . LYS C 1 99 ? 68.803 -3.127 61.520 1.00 15.73 98 LYS C CA 1
ATOM 3441 C C . LYS C 1 99 ? 67.472 -3.384 62.211 1.00 15.01 98 LYS C C 1
ATOM 3442 O O . LYS C 1 99 ? 66.545 -2.571 62.075 1.00 14.83 98 LYS C O 1
ATOM 3448 N N . ARG C 1 100 ? 67.350 -4.502 62.930 1.00 15.30 99 ARG C N 1
ATOM 3449 C CA . ARG C 1 100 ? 66.076 -4.862 63.541 1.00 14.94 99 ARG C CA 1
ATOM 3450 C C . ARG C 1 100 ? 65.697 -3.794 64.550 1.00 13.84 99 ARG C C 1
ATOM 3451 O O . ARG C 1 100 ? 64.560 -3.357 64.602 1.00 13.80 99 ARG C O 1
ATOM 3459 N N . TRP C 1 101 ? 66.643 -3.369 65.364 1.00 12.86 100 TRP C N 1
ATOM 3460 C CA . TRP C 1 101 ? 66.313 -2.270 66.304 1.00 11.99 100 TRP C CA 1
ATOM 3461 C C . TRP C 1 101 ? 65.798 -1.009 65.608 1.00 11.96 100 TRP C C 1
ATOM 3462 O O . TRP C 1 101 ? 64.879 -0.370 66.051 1.00 13.00 100 TRP C O 1
ATOM 3473 N N . CYS C 1 102 ? 66.419 -0.656 64.500 1.00 12.79 101 CYS C N 1
ATOM 3474 C CA . CYS C 1 102 ? 66.022 0.527 63.751 1.00 12.72 101 CYS C CA 1
ATOM 3475 C C . CYS C 1 102 ? 64.601 0.359 63.269 1.00 14.20 101 CYS C C 1
ATOM 3476 O O . CYS C 1 102 ? 63.830 1.297 63.265 1.00 12.92 101 CYS C O 1
ATOM 3479 N N . GLN C 1 103 ? 64.272 -0.851 62.831 1.00 12.63 102 GLN C N 1
ATOM 3480 C CA . GLN C 1 103 ? 62.921 -1.146 62.311 1.00 13.55 102 GLN C CA 1
ATOM 3481 C C . GLN C 1 103 ? 61.869 -1.139 63.405 1.00 13.46 102 GLN C C 1
ATOM 3482 O O . GLN C 1 103 ? 60.786 -0.635 63.207 1.00 14.17 102 GLN C O 1
ATOM 3488 N N . VAL C 1 104 ? 62.201 -1.670 64.574 1.00 13.40 103 VAL C N 1
ATOM 3489 C CA . VAL C 1 104 ? 61.298 -1.655 65.730 1.00 13.24 103 VAL C CA 1
ATOM 3490 C C . VAL C 1 104 ? 60.972 -0.190 66.089 1.00 13.14 103 VAL C C 1
ATOM 3491 O O . VAL C 1 104 ? 59.833 0.182 66.303 1.00 13.82 103 VAL C O 1
ATOM 3495 N N . LEU C 1 105 ? 61.998 0.639 66.152 1.00 12.62 104 LEU C N 1
ATOM 3496 C CA . LEU C 1 105 ? 61.824 2.057 66.452 1.00 13.27 104 LEU C CA 1
ATOM 3497 C C . LEU C 1 105 ? 60.973 2.777 65.409 1.00 13.57 104 LEU C C 1
ATOM 3498 O O . LEU C 1 105 ? 60.015 3.471 65.740 1.00 14.05 104 LEU C O 1
ATOM 3503 N N . GLY C 1 106 ? 61.298 2.602 64.133 1.00 12.95 105 GLY C N 1
ATOM 3504 C CA . GLY C 1 106 ? 60.516 3.236 63.090 1.00 13.37 105 GLY C CA 1
ATOM 3505 C C . GLY C 1 106 ? 59.051 2.829 63.057 1.00 14.65 105 GLY C C 1
ATOM 3506 O O . GLY C 1 106 ? 58.151 3.655 62.939 1.00 14.32 105 GLY C O 1
ATOM 3507 N N . LYS C 1 107 ? 58.803 1.535 63.130 1.00 16.00 106 LYS C N 1
ATOM 3508 C CA . LYS C 1 107 ? 57.450 1.058 63.051 1.00 17.98 106 LYS C CA 1
ATOM 3509 C C . LYS C 1 107 ? 56.628 1.596 64.199 1.00 16.96 106 LYS C C 1
ATOM 3510 O O . LYS C 1 107 ? 55.471 1.935 64.017 1.00 17.94 106 LYS C O 1
ATOM 3516 N N . ALA C 1 108 ? 57.213 1.659 65.393 1.00 16.91 107 ALA C N 1
ATOM 3517 C CA . ALA C 1 108 ? 56.493 2.223 66.550 1.00 16.30 107 ALA C CA 1
ATOM 3518 C C . ALA C 1 108 ? 56.072 3.676 66.291 1.00 15.72 107 ALA C C 1
ATOM 3519 O O . ALA C 1 108 ? 54.960 4.067 66.608 1.00 16.66 107 ALA C O 1
ATOM 3521 N N . VAL C 1 109 ? 56.939 4.477 65.692 1.00 15.36 108 VAL C N 1
ATOM 3522 C CA . VAL C 1 109 ? 56.646 5.870 65.376 1.00 15.24 108 VAL C CA 1
ATOM 3523 C C . VAL C 1 109 ? 55.628 5.935 64.241 1.00 16.04 108 VAL C C 1
ATOM 3524 O O . VAL C 1 109 ? 54.708 6.736 64.303 1.00 16.29 108 VAL C O 1
ATOM 3528 N N . ALA C 1 110 ? 55.773 5.065 63.246 1.00 17.17 109 ALA C N 1
ATOM 3529 C CA . ALA C 1 110 ? 54.820 5.080 62.116 1.00 17.75 109 ALA C CA 1
ATOM 3530 C C . ALA C 1 110 ? 53.399 4.757 62.574 1.00 19.49 109 ALA C C 1
ATOM 3531 O O . ALA C 1 110 ? 52.442 5.415 62.164 1.00 20.21 109 ALA C O 1
ATOM 3533 N N . LYS C 1 111 ? 53.267 3.765 63.442 1.00 19.90 110 LYS C N 1
ATOM 3534 C CA . LYS C 1 111 ? 51.959 3.341 63.973 1.00 19.96 110 LYS C CA 1
ATOM 3535 C C . LYS C 1 111 ? 51.299 4.473 64.736 1.00 20.18 110 LYS C C 1
ATOM 3536 O O . LYS C 1 111 ? 50.090 4.702 64.633 1.00 20.48 110 LYS C O 1
ATOM 3542 N N . LYS C 1 112 ? 52.096 5.204 65.508 1.00 19.58 111 LYS C N 1
ATOM 3543 C CA . LYS C 1 112 ? 51.563 6.299 66.310 1.00 19.29 111 LYS C CA 1
ATOM 3544 C C . LYS C 1 112 ? 51.112 7.497 65.482 1.00 18.61 111 LYS C C 1
ATOM 3545 O O . LYS C 1 112 ? 50.112 8.133 65.833 1.00 20.10 111 LYS C O 1
ATOM 3551 N N . THR C 1 113 ? 51.837 7.823 64.406 1.00 17.38 112 THR C N 1
ATOM 3552 C CA . THR C 1 113 ? 51.736 9.113 63.674 1.00 17.73 112 THR C CA 1
ATOM 3553 C C . THR C 1 113 ? 51.151 9.004 62.271 1.00 18.23 112 THR C C 1
ATOM 3554 O O . THR C 1 113 ? 50.722 10.026 61.682 1.00 18.12 112 THR C O 1
ATOM 3558 N N . GLY C 1 114 ? 51.233 7.797 61.716 1.00 18.48 113 GLY C N 1
ATOM 3559 C CA . GLY C 1 114 ? 50.971 7.592 60.296 1.00 18.79 113 GLY C CA 1
ATOM 3560 C C . GLY C 1 114 ? 52.031 8.092 59.342 1.00 19.12 113 GLY C C 1
ATOM 3561 O O . GLY C 1 114 ? 51.812 8.118 58.111 1.00 18.51 113 GLY C O 1
ATOM 3562 N N . TRP C 1 115 ? 53.184 8.521 59.859 1.00 17.61 114 TRP C N 1
ATOM 3563 C CA . TRP C 1 115 ? 54.273 8.875 58.984 1.00 17.99 114 TRP C CA 1
ATOM 3564 C C . TRP C 1 115 ? 54.816 7.652 58.214 1.00 17.59 114 TRP C C 1
ATOM 3565 O O . TRP C 1 115 ? 54.765 6.524 58.692 1.00 17.51 114 TRP C O 1
ATOM 3576 N N . LYS C 1 116 ? 55.369 7.939 57.033 1.00 19.10 115 LYS C N 1
ATOM 3577 C CA . LYS C 1 116 ? 55.898 6.921 56.130 1.00 19.35 115 LYS C CA 1
ATOM 3578 C C . LYS C 1 116 ? 57.291 6.479 56.576 1.00 18.59 115 LYS C C 1
ATOM 3579 O O . LYS C 1 116 ? 58.092 7.318 57.022 1.00 19.15 115 LYS C O 1
ATOM 3585 N N . LEU C 1 117 ? 57.568 5.180 56.429 1.00 17.73 116 LEU C N 1
ATOM 3586 C CA . LEU C 1 117 ? 58.870 4.586 56.737 1.00 17.23 116 LEU C CA 1
ATOM 3587 C C . LEU C 1 117 ? 59.734 4.681 55.501 1.00 17.15 116 LEU C C 1
ATOM 3588 O O . LEU C 1 117 ? 59.337 4.184 54.415 1.00 17.89 116 LEU C O 1
ATOM 3593 N N . ARG C 1 118 ? 60.870 5.329 55.652 1.00 15.51 117 ARG C N 1
ATOM 3594 C CA . ARG C 1 118 ? 61.877 5.477 54.605 1.00 15.65 117 ARG C CA 1
ATOM 3595 C C . ARG C 1 118 ? 62.883 4.313 54.667 1.00 14.94 117 ARG C C 1
ATOM 3596 O O . ARG C 1 118 ? 62.915 3.560 55.631 1.00 15.51 117 ARG C O 1
ATOM 3604 N N . GLY C 1 119 ? 63.693 4.141 53.623 1.00 15.40 118 GLY C N 1
ATOM 3605 C CA . GLY C 1 119 ? 64.661 3.044 53.638 1.00 15.76 118 GLY C CA 1
ATOM 3606 C C . GLY C 1 119 ? 64.005 1.681 53.730 1.00 15.49 118 GLY C C 1
ATOM 3607 O O . GLY C 1 119 ? 62.932 1.455 53.146 1.00 16.68 118 GLY C O 1
ATOM 3608 N N . GLU C 1 120 ? 64.623 0.756 54.468 1.00 15.46 119 GLU C N 1
ATOM 3609 C CA . GLU C 1 120 ? 64.041 -0.555 54.636 1.00 14.76 119 GLU C CA 1
ATOM 3610 C C . GLU C 1 120 ? 63.268 -0.564 55.927 1.00 15.59 119 GLU C C 1
ATOM 3611 O O . GLU C 1 120 ? 63.839 -0.837 56.984 1.00 15.63 119 GLU C O 1
ATOM 3617 N N . ASP C 1 121 ? 61.971 -0.268 55.860 1.00 15.97 120 ASP C N 1
ATOM 3618 C CA . ASP C 1 121 ? 61.125 -0.246 57.078 1.00 17.09 120 ASP C CA 1
ATOM 3619 C C . ASP C 1 121 ? 61.751 0.647 58.159 1.00 15.82 120 ASP C C 1
ATOM 3620 O O . ASP C 1 121 ? 61.704 0.321 59.367 1.00 16.77 120 ASP C O 1
ATOM 3625 N N . GLY C 1 122 ? 62.337 1.763 57.718 1.00 15.78 121 GLY C N 1
ATOM 3626 C CA . GLY C 1 122 ? 62.920 2.747 58.632 1.00 15.61 121 GLY C CA 1
ATOM 3627 C C . GLY C 1 122 ? 64.421 2.663 58.817 1.00 15.80 121 GLY C C 1
ATOM 3628 O O . GLY C 1 122 ? 65.007 3.566 59.402 1.00 16.42 121 GLY C O 1
ATOM 3629 N N . PHE C 1 123 ? 65.060 1.613 58.284 1.00 14.24 122 PHE C N 1
ATOM 3630 C CA . PHE C 1 123 ? 66.503 1.441 58.402 1.00 14.41 122 PHE C CA 1
ATOM 3631 C C . PHE C 1 123 ? 67.270 1.936 57.181 1.00 15.32 122 PHE C C 1
ATOM 3632 O O . PHE C 1 123 ? 66.910 1.639 56.024 1.00 13.96 122 PHE C O 1
ATOM 3640 N N . LYS C 1 124 ? 68.362 2.630 57.450 1.00 16.77 123 LYS C N 1
ATOM 3641 C CA . LYS C 1 124 ? 69.378 2.937 56.445 1.00 18.79 123 LYS C CA 1
ATOM 3642 C C . LYS C 1 124 ? 70.756 2.628 57.033 1.00 19.43 123 LYS C C 1
ATOM 3643 O O . LYS C 1 124 ? 71.002 2.909 58.194 1.00 16.34 123 LYS C O 1
ATOM 3649 N N . PRO C 1 125 ? 71.648 2.015 56.239 1.00 20.64 124 PRO C N 1
ATOM 3650 C CA . PRO C 1 125 ? 72.933 1.559 56.759 1.00 22.60 124 PRO C CA 1
ATOM 3651 C C . PRO C 1 125 ? 73.988 2.649 56.786 1.00 23.96 124 PRO C C 1
ATOM 3652 O O . PRO C 1 125 ? 73.937 3.574 55.971 1.00 24.50 124 PRO C O 1
ATOM 3656 N N . ASP C 1 126 ? 74.945 2.490 57.700 1.00 25.55 125 ASP C N 1
ATOM 3657 C CA . ASP C 1 126 ? 76.036 3.442 57.914 1.00 27.63 125 ASP C CA 1
ATOM 3658 C C . ASP C 1 126 ? 77.043 3.468 56.768 1.00 29.50 125 ASP C C 1
ATOM 3659 O O . ASP C 1 126 ? 77.890 4.362 56.708 1.00 30.43 125 ASP C O 1
ATOM 3664 N N . ASN C 1 127 ? 76.992 2.470 55.889 1.00 32.09 126 ASN C N 1
ATOM 3665 C CA . ASN C 1 127 ? 77.960 2.384 54.791 1.00 33.28 126 ASN C CA 1
ATOM 3666 C C . ASN C 1 127 ? 77.573 3.286 53.619 1.00 34.95 126 ASN C C 1
ATOM 3667 O O . ASN C 1 127 ? 78.403 3.595 52.759 1.00 36.15 126 ASN C O 1
ATOM 3672 N N . ALA C 1 128 ? 76.308 3.699 53.587 1.00 35.95 127 ALA C N 1
ATOM 3673 C CA . ALA C 1 128 ? 75.797 4.600 52.553 1.00 36.26 127 ALA C CA 1
ATOM 3674 C C . ALA C 1 128 ? 75.626 6.014 53.111 1.00 37.24 127 ALA C C 1
ATOM 3675 O O . ALA C 1 128 ? 74.852 6.818 52.570 1.00 38.54 127 ALA C O 1
ATOM 3677 N N . GLY C 1 129 ? 76.368 6.330 54.170 1.00 37.27 128 GLY C N 1
ATOM 3678 C CA . GLY C 1 129 ? 76.042 7.488 54.998 1.00 36.58 128 GLY C CA 1
ATOM 3679 C C . GLY C 1 129 ? 76.670 8.842 54.665 1.00 36.51 128 GLY C C 1
ATOM 3680 O O . GLY C 1 129 ? 77.860 8.940 54.343 1.00 37.53 128 GLY C O 1
ATOM 3681 N N . GLN C 1 130 ? 75.844 9.890 54.770 1.00 35.48 129 GLN C N 1
ATOM 3682 C CA . GLN C 1 130 ? 76.293 11.284 54.792 1.00 33.94 129 GLN C CA 1
ATOM 3683 C C . GLN C 1 130 ? 75.474 12.033 55.866 1.00 32.36 129 GLN C C 1
ATOM 3684 O O . GLN C 1 130 ? 74.304 12.419 55.642 1.00 33.69 129 GLN C O 1
ATOM 3690 N N . HIS C 1 131 ? 76.090 12.205 57.039 1.00 28.20 130 HIS C N 1
ATOM 3691 C CA . HIS C 1 131 ? 75.404 12.754 58.206 1.00 26.37 130 HIS C CA 1
ATOM 3692 C C . HIS C 1 131 ? 76.433 13.253 59.230 1.00 24.21 130 HIS C C 1
ATOM 3693 O O . HIS C 1 131 ? 77.506 12.641 59.388 1.00 23.85 130 HIS C O 1
ATOM 3700 N N . SER C 1 132 ? 76.109 14.349 59.932 1.00 22.52 131 SER C N 1
ATOM 3701 C CA . SER C 1 132 ? 77.052 14.975 60.894 1.00 21.54 131 SER C CA 1
ATOM 3702 C C . SER C 1 132 ? 77.481 14.015 61.990 1.00 20.74 131 SER C C 1
ATOM 3703 O O . SER C 1 132 ? 78.599 14.114 62.503 1.00 21.36 131 SER C O 1
ATOM 3706 N N . ARG C 1 133 ? 76.594 13.096 62.346 1.00 18.68 132 ARG C N 1
ATOM 3707 C CA . ARG C 1 133 ? 76.898 12.039 63.324 1.00 17.87 132 ARG C CA 1
ATOM 3708 C C . ARG C 1 133 ? 76.907 10.620 62.738 1.00 17.47 132 ARG C C 1
ATOM 3709 O O . ARG C 1 133 ? 76.665 9.645 63.452 1.00 16.93 132 ARG C O 1
ATOM 3717 N N . LEU C 1 134 ? 77.292 10.511 61.463 1.00 17.67 133 LEU C N 1
ATOM 3718 C CA . LEU C 1 134 ? 77.553 9.194 60.862 1.00 17.51 133 LEU C CA 1
ATOM 3719 C C . LEU C 1 134 ? 78.414 8.325 61.768 1.00 16.06 133 LEU C C 1
ATOM 3720 O O . LEU C 1 134 ? 78.161 7.134 61.958 1.00 16.24 133 LEU C O 1
ATOM 3725 N N . ALA C 1 135 ? 79.418 8.928 62.394 1.00 15.39 134 ALA C N 1
ATOM 3726 C CA . ALA C 1 135 ? 80.352 8.177 63.207 1.00 14.27 134 ALA C CA 1
ATOM 3727 C C . ALA C 1 135 ? 79.688 7.508 64.418 1.00 13.70 134 ALA C C 1
ATOM 3728 O O . ALA C 1 135 ? 80.166 6.479 64.914 1.00 14.97 134 ALA C O 1
ATOM 3730 N N . TYR C 1 136 ? 78.616 8.131 64.933 1.00 12.27 135 TYR C N 1
ATOM 3731 C CA . TYR C 1 136 ? 77.834 7.546 66.045 1.00 12.03 135 TYR C CA 1
ATOM 3732 C C . TYR C 1 136 ? 77.187 6.250 65.541 1.00 11.98 135 TYR C C 1
ATOM 3733 O O . TYR C 1 136 ? 77.179 5.250 66.254 1.00 12.89 135 TYR C O 1
ATOM 3742 N N . ALA C 1 137 ? 76.636 6.317 64.317 1.00 12.60 136 ALA C N 1
ATOM 3743 C CA . ALA C 1 137 ? 76.032 5.139 63.672 1.00 13.44 136 ALA C CA 1
ATOM 3744 C C . ALA C 1 137 ? 77.116 4.066 63.401 1.00 14.62 136 ALA C C 1
ATOM 3745 O O . ALA C 1 137 ? 76.913 2.874 63.672 1.00 16.02 136 ALA C O 1
ATOM 3747 N N . GLN C 1 138 ? 78.280 4.503 62.916 1.00 15.33 137 GLN C N 1
ATOM 3748 C CA . GLN C 1 138 ? 79.370 3.568 62.565 1.00 15.79 137 GLN C CA 1
ATOM 3749 C C . GLN C 1 138 ? 79.850 2.789 63.764 1.00 15.79 137 GLN C C 1
ATOM 3750 O O . GLN C 1 138 ? 80.253 1.626 63.621 1.00 17.78 137 GLN C O 1
ATOM 3756 N N . ALA C 1 139 ? 79.778 3.39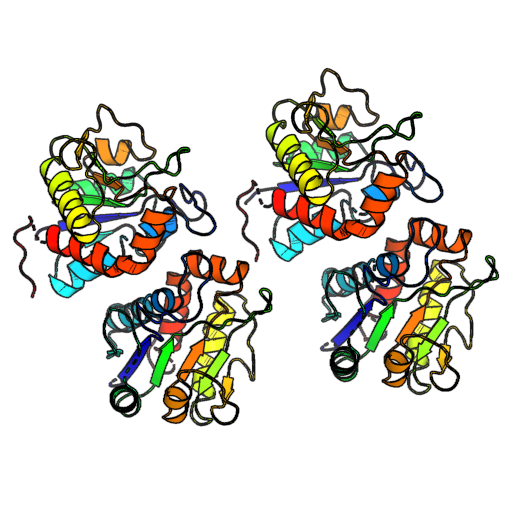8 64.960 1.00 14.61 138 ALA C N 1
ATOM 3757 C CA . ALA C 1 139 ? 80.180 2.788 66.206 1.00 14.80 138 ALA C CA 1
ATOM 3758 C C . ALA C 1 139 ? 79.077 1.884 66.801 1.00 14.19 138 ALA C C 1
ATOM 3759 O O . ALA C 1 139 ? 79.226 1.351 67.904 1.00 16.34 138 ALA C O 1
ATOM 3761 N N . GLY C 1 140 ? 77.976 1.734 66.077 1.00 14.85 139 GLY C N 1
ATOM 3762 C CA . GLY C 1 140 ? 76.885 0.873 66.534 1.00 14.60 139 GLY C CA 1
ATOM 3763 C C . GLY C 1 140 ? 75.794 1.573 67.334 1.00 13.81 139 GLY C C 1
ATOM 3764 O O . GLY C 1 140 ? 74.919 0.896 67.894 1.00 14.34 139 GLY C O 1
ATOM 3765 N N . GLY C 1 141 ? 75.830 2.905 67.376 1.00 13.75 140 GLY C N 1
ATOM 3766 C CA . GLY C 1 141 ? 74.702 3.693 67.852 1.00 13.04 140 GLY C CA 1
ATOM 3767 C C . GLY C 1 141 ? 73.668 3.783 66.742 1.00 12.68 140 GLY C C 1
ATOM 3768 O O . GLY C 1 141 ? 73.919 3.426 65.588 1.00 14.02 140 GLY C O 1
ATOM 3769 N N . ILE C 1 142 ? 72.493 4.289 67.087 1.00 11.44 141 ILE C N 1
ATOM 3770 C CA . ILE C 1 142 ? 71.402 4.518 66.122 1.00 11.17 141 ILE C CA 1
ATOM 3771 C C . ILE C 1 142 ? 71.129 6.010 66.069 1.00 11.52 141 ILE C C 1
ATOM 3772 O O . ILE C 1 142 ? 70.832 6.624 67.086 1.00 11.50 141 ILE C O 1
ATOM 3777 N N . VAL C 1 143 ? 71.271 6.578 64.894 1.00 10.02 142 VAL C N 1
ATOM 3778 C CA . VAL C 1 143 ? 70.968 7.991 64.677 1.00 10.85 142 VAL C CA 1
ATOM 3779 C C . VAL C 1 143 ? 69.529 8.018 64.196 1.00 11.27 142 VAL C C 1
ATOM 3780 O O . VAL C 1 143 ? 69.258 7.669 63.048 1.00 12.27 142 VAL C O 1
ATOM 3784 N N . PHE C 1 144 ? 68.611 8.376 65.083 1.00 11.05 143 PHE C N 1
ATOM 3785 C CA . PHE C 1 144 ? 67.169 8.264 64.802 1.00 11.52 143 PHE C CA 1
ATOM 3786 C C . PHE C 1 144 ? 66.595 9.601 64.369 1.00 12.63 143 PHE C C 1
ATOM 3787 O O . PHE C 1 144 ? 66.663 10.580 65.109 1.00 12.77 143 PHE C O 1
ATOM 3795 N N . GLU C 1 145 ? 65.994 9.638 63.182 1.00 13.03 144 GLU C N 1
ATOM 3796 C CA . GLU C 1 145 ? 65.384 10.872 62.645 1.00 13.36 144 GLU C CA 1
ATOM 3797 C C . GLU C 1 145 ? 63.903 10.595 62.405 1.00 13.06 144 GLU C C 1
ATOM 3798 O O . GLU C 1 145 ? 63.510 10.257 61.274 1.00 14.25 144 GLU C O 1
ATOM 3804 N N . PRO C 1 146 ? 63.060 10.731 63.434 1.00 12.26 145 PRO C N 1
ATOM 3805 C CA . PRO C 1 146 ? 61.656 10.379 63.221 1.00 12.56 145 PRO C CA 1
ATOM 3806 C C . PRO C 1 146 ? 60.886 11.219 62.228 1.00 11.97 145 PRO C C 1
ATOM 3807 O O . PRO C 1 146 ? 59.917 10.707 61.650 1.00 14.21 145 PRO C O 1
ATOM 3811 N N . PHE C 1 147 ? 61.260 12.468 62.040 1.00 13.10 146 PHE C N 1
ATOM 3812 C CA . PHE C 1 147 ? 60.604 13.345 61.086 1.00 12.53 146 PHE C CA 1
ATOM 3813 C C . PHE C 1 147 ? 61.535 14.424 60.587 1.00 13.13 146 PHE C C 1
ATOM 3814 O O . PHE C 1 147 ? 62.631 14.654 61.124 1.00 12.45 146 PHE C O 1
ATOM 3822 N N . PHE C 1 148 ? 61.078 15.098 59.530 1.00 12.58 147 PHE C N 1
ATOM 3823 C CA . PHE C 1 148 ? 61.738 16.214 58.916 1.00 12.66 147 PHE C CA 1
ATOM 3824 C C . PHE C 1 148 ? 61.283 17.528 59.585 1.00 12.53 147 PHE C C 1
ATOM 3825 O O . PHE C 1 148 ? 60.083 17.879 59.548 1.00 12.56 147 PHE C O 1
ATOM 3833 N N . ILE C 1 149 ? 62.207 18.232 60.214 1.00 12.87 148 ILE C N 1
ATOM 3834 C CA . ILE C 1 149 ? 61.872 19.513 60.858 1.00 12.74 148 ILE C CA 1
ATOM 3835 C C . ILE C 1 149 ? 61.483 20.586 59.810 1.00 14.07 148 ILE C C 1
ATOM 3836 O O . ILE C 1 149 ? 60.711 21.509 60.089 1.00 13.94 148 ILE C O 1
ATOM 3841 N N . SER C 1 150 ? 62.011 20.432 58.602 1.00 15.07 149 SER C N 1
ATOM 3842 C CA . SER C 1 150 ? 61.635 21.270 57.481 1.00 15.44 149 SER C CA 1
ATOM 3843 C C . SER C 1 150 ? 60.208 21.089 56.960 1.00 16.50 149 SER C C 1
ATOM 3844 O O . SER C 1 150 ? 59.753 21.913 56.113 1.00 16.50 149 SER C O 1
ATOM 3847 N N . ASN C 1 151 ? 59.509 20.055 57.418 1.00 15.57 150 ASN C N 1
ATOM 3848 C CA . ASN C 1 151 ? 58.130 19.755 56.995 1.00 15.92 150 ASN C CA 1
ATOM 3849 C C . ASN C 1 151 ? 57.157 20.362 57.972 1.00 15.80 150 ASN C C 1
ATOM 3850 O O . ASN C 1 151 ? 56.975 19.853 59.075 1.00 15.14 150 ASN C O 1
ATOM 3855 N N . ASP C 1 152 ? 56.507 21.452 57.565 1.00 16.44 151 ASP C N 1
ATOM 3856 C CA . ASP C 1 152 ? 55.631 22.188 58.481 1.00 17.12 151 ASP C CA 1
ATOM 3857 C C . ASP C 1 152 ? 54.537 21.328 59.062 1.00 16.01 151 ASP C C 1
ATOM 3858 O O . ASP C 1 152 ? 54.194 21.464 60.230 1.00 16.66 151 ASP C O 1
ATOM 3863 N N . THR C 1 153 ? 53.960 20.429 58.261 1.00 16.54 152 THR C N 1
ATOM 3864 C CA . THR C 1 153 ? 52.852 19.615 58.698 1.00 15.96 152 THR C CA 1
ATOM 3865 C C . THR C 1 153 ? 53.303 18.616 59.765 1.00 16.33 152 THR C C 1
ATOM 3866 O O . THR C 1 153 ? 52.634 18.402 60.794 1.00 15.88 152 THR C O 1
ATOM 3870 N N . ASP C 1 154 ? 54.444 18.023 59.486 1.00 15.22 153 ASP C N 1
ATOM 3871 C CA . ASP C 1 154 ? 54.966 16.948 60.314 1.00 14.91 153 ASP C CA 1
ATOM 3872 C C . ASP C 1 154 ? 55.465 17.542 61.624 1.00 13.63 153 ASP C C 1
ATOM 3873 O O . ASP C 1 154 ? 55.214 16.941 62.702 1.00 14.27 153 ASP C O 1
ATOM 3878 N N . LEU C 1 155 ? 56.108 18.703 61.527 1.00 15.07 154 LEU C N 1
ATOM 3879 C CA . LEU C 1 155 ? 56.627 19.428 62.684 1.00 15.01 154 LEU C CA 1
ATOM 3880 C C . LEU C 1 155 ? 55.464 19.766 63.591 1.00 15.59 154 LEU C C 1
ATOM 3881 O O . LEU C 1 155 ? 55.532 19.569 64.831 1.00 14.60 154 LEU C O 1
ATOM 3886 N N . ALA C 1 156 ? 54.374 20.244 62.994 1.00 15.00 155 ALA C N 1
ATOM 3887 C CA . ALA C 1 156 ? 53.198 20.590 63.801 1.00 15.91 155 ALA C CA 1
ATOM 3888 C C . ALA C 1 156 ? 52.626 19.386 64.515 1.00 14.68 155 ALA C C 1
ATOM 3889 O O . ALA C 1 156 ? 52.226 19.455 65.691 1.00 14.38 155 ALA C O 1
ATOM 3891 N N . LEU C 1 157 ? 52.537 18.240 63.849 1.00 14.91 156 LEU C N 1
ATOM 3892 C CA . LEU C 1 157 ? 52.083 17.030 64.505 1.00 14.45 156 LEU C CA 1
ATOM 3893 C C . LEU C 1 157 ? 53.022 16.616 65.671 1.00 13.80 156 LEU C C 1
ATOM 3894 O O . LEU C 1 157 ? 52.549 16.216 66.746 1.00 12.60 156 LEU C O 1
ATOM 3899 N N . PHE C 1 158 ? 54.334 16.732 65.454 1.00 12.92 157 PHE C N 1
ATOM 3900 C CA . PHE C 1 158 ? 55.283 16.426 66.539 1.00 13.77 157 PHE C CA 1
ATOM 3901 C C . PHE C 1 158 ? 54.994 17.309 67.742 1.00 14.27 157 PHE C C 1
ATOM 3902 O O . PHE C 1 158 ? 54.918 16.817 68.894 1.00 15.10 157 PHE C O 1
ATOM 3910 N N . LYS C 1 159 ? 54.834 18.598 67.468 1.00 14.87 158 LYS C N 1
ATOM 3911 C CA . LYS C 1 159 ? 54.677 19.580 68.534 1.00 16.82 158 LYS C CA 1
ATOM 3912 C C . LYS C 1 159 ? 53.436 19.335 69.354 1.00 16.85 158 LYS C C 1
ATOM 3913 O O . LYS C 1 159 ? 53.490 19.494 70.585 1.00 18.40 158 LYS C O 1
ATOM 3919 N N . THR C 1 160 ? 52.333 18.919 68.725 1.00 16.18 159 THR C N 1
ATOM 3920 C CA . THR C 1 160 ? 51.077 18.709 69.447 1.00 16.45 159 THR C CA 1
ATOM 3921 C C . THR C 1 160 ? 50.934 17.302 70.090 1.00 15.66 159 THR C C 1
ATOM 3922 O O . THR C 1 160 ? 50.111 17.066 71.008 1.00 14.75 159 THR C O 1
ATOM 3926 N N . THR C 1 161 ? 51.732 16.331 69.619 1.00 16.77 160 THR C N 1
ATOM 3927 C CA . THR C 1 161 ? 51.618 14.978 70.099 1.00 16.46 160 THR C CA 1
ATOM 3928 C C . THR C 1 161 ? 52.970 14.382 70.653 1.00 16.14 160 THR C C 1
ATOM 3929 O O . THR C 1 161 ? 53.086 13.170 70.873 1.00 14.74 160 THR C O 1
ATOM 3933 N N . LYS C 1 162 ? 53.961 15.226 70.886 1.00 15.85 161 LYS C N 1
ATOM 3934 C CA . LYS C 1 162 ? 55.299 14.692 71.226 1.00 16.20 161 LYS C CA 1
ATOM 3935 C C . LYS C 1 162 ? 55.336 13.782 72.470 1.00 15.13 161 LYS C C 1
ATOM 3936 O O . LYS C 1 162 ? 56.078 12.804 72.496 1.00 14.50 161 LYS C O 1
ATOM 3942 N N . TRP C 1 163 ? 54.539 14.063 73.499 1.00 15.22 162 TRP C N 1
ATOM 3943 C CA . TRP C 1 163 ? 54.593 13.205 74.687 1.00 14.49 162 TRP C CA 1
ATOM 3944 C C . TRP C 1 163 ? 54.078 11.777 74.362 1.00 14.35 162 TRP C C 1
ATOM 3945 O O . TRP C 1 163 ? 54.599 10.773 74.841 1.00 14.80 162 TRP C O 1
ATOM 3956 N N . GLY C 1 164 ? 53.092 11.686 73.484 1.00 14.60 163 GLY C N 1
ATOM 3957 C CA . GLY C 1 164 ? 52.601 10.399 73.030 1.00 14.11 163 GLY C CA 1
ATOM 3958 C C . GLY C 1 164 ? 53.579 9.689 72.089 1.00 13.14 163 GLY C C 1
ATOM 3959 O O . GLY C 1 164 ? 53.725 8.462 72.134 1.00 14.47 163 GLY C O 1
ATOM 3960 N N . ILE C 1 165 ? 54.230 10.466 71.217 1.00 14.28 164 ILE C N 1
ATOM 3961 C CA . ILE C 1 165 ? 55.244 9.929 70.303 1.00 13.30 164 ILE C CA 1
ATOM 3962 C C . ILE C 1 165 ? 56.407 9.366 71.135 1.00 13.77 164 ILE C C 1
ATOM 3963 O O . ILE C 1 165 ? 56.882 8.251 70.904 1.00 13.39 164 ILE C O 1
ATOM 3968 N N . CYS C 1 166 ? 56.855 10.145 72.108 1.00 12.56 165 CYS C N 1
ATOM 3969 C CA . CYS C 1 166 ? 57.960 9.712 72.951 1.00 13.62 165 CYS C CA 1
ATOM 3970 C C . CYS C 1 166 ? 57.574 8.470 73.769 1.00 12.86 165 CYS C C 1
ATOM 3971 O O . CYS C 1 166 ? 58.397 7.577 73.991 1.00 13.57 165 CYS C O 1
ATOM 3974 N N . ARG C 1 167 ? 56.329 8.392 74.227 1.00 14.05 166 ARG C N 1
ATOM 3975 C CA . ARG C 1 167 ? 55.884 7.223 74.939 1.00 14.18 166 ARG C CA 1
ATOM 3976 C C . ARG C 1 167 ? 55.845 6.015 74.009 1.00 13.82 166 ARG C C 1
ATOM 3977 O O . ARG C 1 167 ? 56.242 4.944 74.431 1.00 13.44 166 ARG C O 1
ATOM 3985 N N . ALA C 1 168 ? 55.399 6.174 72.754 1.00 13.88 167 ALA C N 1
ATOM 3986 C CA . ALA C 1 168 ? 55.447 5.073 71.796 1.00 13.07 167 ALA C CA 1
ATOM 3987 C C . ALA C 1 168 ? 56.888 4.523 71.605 1.00 12.41 167 ALA C C 1
ATOM 3988 O O . ALA C 1 168 ? 57.115 3.307 71.537 1.00 12.85 167 ALA C O 1
ATOM 3990 N N . ILE C 1 169 ? 57.845 5.435 71.512 1.00 11.77 168 ILE C N 1
ATOM 3991 C CA . ILE C 1 169 ? 59.253 5.065 71.407 1.00 11.60 168 ILE C CA 1
ATOM 3992 C C . ILE C 1 169 ? 59.731 4.304 72.648 1.00 11.72 168 ILE C C 1
ATOM 3993 O O . ILE C 1 169 ? 60.327 3.231 72.541 1.00 11.42 168 ILE C O 1
ATOM 3998 N N . ALA C 1 170 ? 59.461 4.849 73.831 1.00 11.70 169 ALA C N 1
ATOM 3999 C CA . ALA C 1 170 ? 59.870 4.206 75.089 1.00 12.00 169 ALA C CA 1
ATOM 4000 C C . ALA C 1 170 ? 59.288 2.820 75.260 1.00 12.33 169 ALA C C 1
ATOM 4001 O O . ALA C 1 170 ? 59.979 1.871 75.640 1.00 13.24 169 ALA C O 1
ATOM 4003 N N . ASP C 1 171 ? 57.996 2.698 74.984 1.00 12.84 170 ASP C N 1
ATOM 4004 C CA . ASP C 1 171 ? 57.294 1.418 75.038 1.00 12.64 170 ASP C CA 1
ATOM 4005 C C . ASP C 1 171 ? 57.997 0.372 74.137 1.00 12.66 170 ASP C C 1
ATOM 4006 O O . ASP C 1 171 ? 58.224 -0.750 74.521 1.00 14.17 170 ASP C O 1
ATOM 4011 N N . ALA C 1 172 ? 58.320 0.770 72.922 1.00 13.17 171 ALA C N 1
ATOM 4012 C CA . ALA C 1 172 ? 58.975 -0.120 71.951 1.00 13.48 171 ALA C CA 1
ATOM 4013 C C . ALA C 1 172 ? 60.328 -0.589 72.456 1.00 13.24 171 ALA C C 1
ATOM 4014 O O . ALA C 1 172 ? 60.675 -1.757 72.308 1.00 14.64 171 ALA C O 1
ATOM 4016 N N . ILE C 1 173 ? 61.113 0.330 73.017 1.00 12.10 172 ILE C N 1
ATOM 4017 C CA . ILE C 1 173 ? 62.432 -0.011 73.543 1.00 12.28 172 ILE C CA 1
ATOM 4018 C C . ILE C 1 173 ? 62.266 -1.003 74.671 1.00 13.07 172 ILE C C 1
ATOM 4019 O O . ILE C 1 173 ? 62.927 -2.073 74.730 1.00 12.54 172 ILE C O 1
ATOM 4024 N N . ALA C 1 174 ? 61.392 -0.651 75.597 1.00 13.27 173 ALA C N 1
ATOM 4025 C CA . ALA C 1 174 ? 61.216 -1.465 76.806 1.00 14.53 173 ALA C CA 1
ATOM 4026 C C . ALA C 1 174 ? 60.773 -2.874 76.411 1.00 15.70 173 ALA C C 1
ATOM 4027 O O . ALA C 1 174 ? 61.344 -3.837 76.882 1.00 16.04 173 ALA C O 1
ATOM 4037 N N . GLU C 1 176 ? 61.107 -4.452 73.424 1.00 19.12 175 GLU C N 1
ATOM 4038 C CA . GLU C 1 176 ? 62.163 -5.168 72.720 1.00 18.28 175 GLU C CA 1
ATOM 4039 C C . GLU C 1 176 ? 63.218 -5.731 73.661 1.00 18.47 175 GLU C C 1
ATOM 4040 O O . GLU C 1 176 ? 63.843 -6.766 73.379 1.00 18.72 175 GLU C O 1
ATOM 4046 N N . LEU C 1 177 ? 63.432 -5.059 74.789 1.00 18.07 176 LEU C N 1
ATOM 4047 C CA . LEU C 1 177 ? 64.377 -5.516 75.780 1.00 18.62 176 LEU C CA 1
ATOM 4048 C C . LEU C 1 177 ? 63.831 -6.597 76.695 1.00 19.05 176 LEU C C 1
ATOM 4049 O O . LEU C 1 177 ? 64.561 -7.115 77.521 1.00 19.32 176 LEU C O 1
ATOM 4054 N N . GLY C 1 178 ? 62.541 -6.900 76.580 1.00 19.64 177 GLY C N 1
ATOM 4055 C CA . GLY C 1 178 ? 61.920 -7.965 77.373 1.00 20.78 177 GLY C CA 1
ATOM 4056 C C . GLY C 1 178 ? 60.984 -7.515 78.486 1.00 21.99 177 GLY C C 1
ATOM 4057 O O . GLY C 1 178 ? 60.516 -8.355 79.265 1.00 23.20 177 GLY C O 1
ATOM 4058 N N . ALA C 1 179 ? 60.700 -6.219 78.595 1.00 21.66 178 ALA C N 1
ATOM 4059 C CA . ALA C 1 179 ? 59.777 -5.742 79.639 1.00 22.38 178 ALA C CA 1
ATOM 4060 C C . ALA C 1 179 ? 58.310 -5.782 79.176 1.00 23.18 178 ALA C C 1
ATOM 4061 O O . ALA C 1 179 ? 58.015 -5.587 78.011 1.00 23.40 178 ALA C O 1
ATOM 4063 N N . ALA C 1 180 ? 57.384 -6.028 80.105 1.00 23.42 179 ALA C N 1
ATOM 4064 C CA . ALA C 1 180 ? 55.961 -5.850 79.804 1.00 23.78 179 ALA C CA 1
ATOM 4065 C C . ALA C 1 180 ? 55.605 -4.370 79.608 1.00 24.36 179 ALA C C 1
ATOM 4066 O O . ALA C 1 180 ? 56.108 -3.498 80.336 1.00 23.86 179 ALA C O 1
ATOM 4068 N N . LYS C 1 181 ? 54.730 -4.100 78.645 1.00 24.50 180 LYS C N 1
ATOM 4069 C CA . LYS C 1 181 ? 54.229 -2.745 78.403 1.00 24.88 180 LYS C CA 1
ATOM 4070 C C . LYS C 1 181 ? 53.550 -2.209 79.646 1.00 25.00 180 LYS C C 1
ATOM 4071 O O . LYS C 1 181 ? 52.911 -2.965 80.381 1.00 24.71 180 LYS C O 1
ATOM 4077 N N . VAL C 1 182 ? 53.695 -0.906 79.878 1.00 24.45 181 VAL C N 1
ATOM 4078 C CA . VAL C 1 182 ? 52.974 -0.256 80.962 1.00 25.61 181 VAL C CA 1
ATOM 4079 C C . VAL C 1 182 ? 52.019 0.781 80.370 1.00 26.23 181 VAL C C 1
ATOM 4080 O O . VAL C 1 182 ? 50.826 0.799 80.734 1.00 26.77 181 VAL C O 1
ATOM 4084 N N . SER D 1 3 ? 55.688 15.750 103.559 1.00 30.99 2 SER D N 1
ATOM 4085 C CA . SER D 1 3 ? 54.261 16.052 103.877 1.00 30.51 2 SER D CA 1
ATOM 4086 C C . SER D 1 3 ? 53.809 17.372 103.230 1.00 29.99 2 SER D C 1
ATOM 4087 O O . SER D 1 3 ? 52.628 17.721 103.339 1.00 31.26 2 SER D O 1
ATOM 4090 N N . LYS D 1 4 ? 54.722 18.119 102.588 1.00 28.74 3 LYS D N 1
ATOM 4091 C CA . LYS D 1 4 ? 54.294 19.329 101.863 1.00 26.61 3 LYS D CA 1
ATOM 4092 C C . LYS D 1 4 ? 53.832 18.871 100.476 1.00 25.00 3 LYS D C 1
ATOM 4093 O O . LYS D 1 4 ? 54.352 17.895 99.918 1.00 25.92 3 LYS D O 1
ATOM 4099 N N . ILE D 1 5 ? 52.827 19.549 99.956 1.00 21.71 4 ILE D N 1
ATOM 4100 C CA . ILE D 1 5 ? 52.072 19.058 98.790 1.00 20.09 4 ILE D CA 1
ATOM 4101 C C . ILE D 1 5 ? 51.974 20.200 97.776 1.00 17.18 4 ILE D C 1
ATOM 4102 O O . ILE D 1 5 ? 51.528 21.300 98.093 1.00 16.33 4 ILE D O 1
ATOM 4107 N N . ILE D 1 6 ? 52.364 19.898 96.545 1.00 14.70 5 ILE D N 1
ATOM 4108 C CA . ILE D 1 6 ? 52.300 20.858 95.437 1.00 14.76 5 ILE D CA 1
ATOM 4109 C C . ILE D 1 6 ? 51.294 20.328 94.419 1.00 13.61 5 ILE D C 1
ATOM 4110 O O . ILE D 1 6 ? 51.325 19.149 94.085 1.00 14.75 5 ILE D O 1
ATOM 4115 N N . CYS D 1 7 ? 50.406 21.197 93.960 1.00 12.71 6 CYS D N 1
ATOM 4116 C CA . CYS D 1 7 ? 49.454 20.890 92.888 1.00 12.78 6 CYS D CA 1
ATOM 4117 C C . CYS D 1 7 ? 49.903 21.638 91.658 1.00 12.30 6 CYS D C 1
ATOM 4118 O O . CYS D 1 7 ? 50.085 22.858 91.695 1.00 11.46 6 CYS D O 1
ATOM 4121 N N . LEU D 1 8 ? 50.090 20.907 90.560 1.00 11.24 7 LEU D N 1
ATOM 4122 C CA . LEU D 1 8 ? 50.433 21.522 89.273 1.00 11.14 7 LEU D CA 1
ATOM 4123 C C . LEU D 1 8 ? 49.458 21.022 88.220 1.00 11.05 7 LEU D C 1
ATOM 4124 O O . LEU D 1 8 ? 49.305 19.793 88.042 1.00 11.40 7 LEU D O 1
ATOM 4129 N N . THR D 1 9 ? 48.887 21.960 87.486 1.00 11.83 8 THR D N 1
ATOM 4130 C CA . THR D 1 9 ? 47.973 21.633 86.380 1.00 11.81 8 THR D CA 1
ATOM 4131 C C . THR D 1 9 ? 48.316 22.420 85.150 1.00 11.55 8 THR D C 1
ATOM 4132 O O . THR D 1 9 ? 49.106 23.345 85.189 1.00 11.23 8 THR D O 1
ATOM 4136 N N . ALA D 1 10 ? 47.678 22.091 84.033 1.00 12.85 9 ALA D N 1
ATOM 4137 C CA . ALA D 1 10 ? 47.920 22.798 82.777 1.00 12.30 9 ALA D CA 1
ATOM 4138 C C . ALA D 1 10 ? 46.630 23.418 82.259 1.00 13.93 9 ALA D C 1
ATOM 4139 O O . ALA D 1 10 ? 45.564 22.793 82.327 1.00 15.17 9 ALA D O 1
ATOM 4141 N N . GLY D 1 11 ? 46.748 24.624 81.718 1.00 15.26 10 GLY D N 1
ATOM 4142 C CA . GLY D 1 11 ? 45.621 25.297 81.099 1.00 16.93 10 GLY D CA 1
ATOM 4143 C C . GLY D 1 11 ? 45.286 24.715 79.740 1.00 17.87 10 GLY D C 1
ATOM 4144 O O . GLY D 1 11 ? 46.171 24.274 79.026 1.00 17.41 10 GLY D O 1
ATOM 4145 N N . HIS D 1 12 ? 43.995 24.682 79.418 1.00 18.77 11 HIS D N 1
ATOM 4146 C CA . HIS D 1 12 ? 43.512 24.393 78.060 1.00 19.66 11 HIS D CA 1
ATOM 4147 C C . HIS D 1 12 ? 43.628 22.921 77.661 1.00 20.95 11 HIS D C 1
ATOM 4148 O O . HIS D 1 12 ? 44.109 22.101 78.417 1.00 20.09 11 HIS D O 1
ATOM 4155 N N . SER D 1 13 ? 43.145 22.585 76.466 1.00 21.85 12 SER D N 1
ATOM 4156 C CA . SER D 1 13 ? 42.957 21.183 76.100 1.00 22.86 12 SER D CA 1
ATOM 4157 C C . SER D 1 13 ? 43.335 21.037 74.662 1.00 23.88 12 SER D C 1
ATOM 4158 O O . SER D 1 13 ? 43.572 22.019 73.976 1.00 24.07 12 SER D O 1
ATOM 4161 N N . ASN D 1 14 ? 43.345 19.803 74.187 1.00 26.44 13 ASN D N 1
ATOM 4162 C CA . ASN D 1 14 ? 43.652 19.568 72.783 1.00 28.47 13 ASN D CA 1
ATOM 4163 C C . ASN D 1 14 ? 42.638 20.273 71.858 1.00 29.16 13 ASN D C 1
ATOM 4164 O O . ASN D 1 14 ? 43.024 20.881 70.864 1.00 29.98 13 ASN D O 1
ATOM 4169 N N . THR D 1 15 ? 41.354 20.208 72.211 1.00 30.08 14 THR D N 1
ATOM 4170 C CA . THR D 1 15 ? 40.291 20.819 71.398 1.00 30.78 14 THR D CA 1
ATOM 4171 C C . THR D 1 15 ? 40.152 22.347 71.555 1.00 30.70 14 THR D C 1
ATOM 4172 O O . THR D 1 15 ? 39.934 23.052 70.544 1.00 31.36 14 THR D O 1
ATOM 4176 N N . ASP D 1 16 ? 40.269 22.862 72.791 1.00 29.76 15 ASP D N 1
ATOM 4177 C CA . ASP D 1 16 ? 40.406 24.316 73.021 1.00 28.64 15 ASP D CA 1
ATOM 4178 C C . ASP D 1 16 ? 41.812 24.558 73.527 1.00 25.91 15 ASP D C 1
ATOM 4179 O O . ASP D 1 16 ? 42.029 24.577 74.738 1.00 25.52 15 ASP D O 1
ATOM 4184 N N . PRO D 1 17 ? 42.755 24.763 72.614 1.00 23.10 16 PRO D N 1
ATOM 4185 C CA . PRO D 1 17 ? 44.161 24.854 73.025 1.00 21.57 16 PRO D CA 1
ATOM 4186 C C . PRO D 1 17 ? 44.629 26.211 73.527 1.00 21.06 16 PRO D C 1
ATOM 4187 O O . PRO D 1 17 ? 45.831 26.404 73.677 1.00 20.51 16 PRO D O 1
ATOM 4191 N N . GLY D 1 18 ? 43.709 27.151 73.761 1.00 20.03 17 GLY D N 1
ATOM 4192 C CA . GLY D 1 18 ? 44.084 28.479 74.167 1.00 19.46 17 GLY D CA 1
ATOM 4193 C C . GLY D 1 18 ? 44.712 29.290 73.056 1.00 19.09 17 GLY D C 1
ATOM 4194 O O . GLY D 1 18 ? 44.389 29.086 71.869 1.00 20.64 17 GLY D O 1
ATOM 4195 N N . ALA D 1 19 ? 45.609 30.206 73.411 1.00 18.24 18 ALA D N 1
ATOM 4196 C CA . ALA D 1 19 ? 46.197 31.109 72.451 1.00 18.47 18 ALA D CA 1
ATOM 4197 C C . ALA D 1 19 ? 47.174 30.333 71.587 1.00 18.84 18 ALA D C 1
ATOM 4198 O O . ALA D 1 19 ? 47.785 29.391 72.057 1.00 18.14 18 ALA D O 1
ATOM 4200 N N . VAL D 1 20 ? 47.281 30.699 70.314 1.00 19.03 19 VAL D N 1
ATOM 4201 C CA . VAL D 1 20 ? 48.223 30.013 69.409 1.00 19.93 19 VAL D CA 1
ATOM 4202 C C . VAL D 1 20 ? 49.086 31.008 68.667 1.00 19.69 19 VAL D C 1
ATOM 4203 O O . VAL D 1 20 ? 48.700 32.155 68.417 1.00 20.94 19 VAL D O 1
ATOM 4207 N N . ASN D 1 21 ? 50.284 30.583 68.322 1.00 18.89 20 ASN D N 1
ATOM 4208 C CA . ASN D 1 21 ? 51.156 31.401 67.515 1.00 18.40 20 ASN D CA 1
ATOM 4209 C C . ASN D 1 21 ? 51.805 30.465 66.503 1.00 19.33 20 ASN D C 1
ATOM 4210 O O . ASN D 1 21 ? 52.759 29.752 66.825 1.00 18.10 20 ASN D O 1
ATOM 4215 N N . GLY D 1 22 ? 51.262 30.444 65.286 1.00 18.77 21 GLY D N 1
ATOM 4216 C CA . GLY D 1 22 ? 51.732 29.467 64.282 1.00 18.58 21 GLY D CA 1
ATOM 4217 C C . GLY D 1 22 ? 51.376 28.077 64.755 1.00 17.75 21 GLY D C 1
ATOM 4218 O O . GLY D 1 22 ? 50.223 27.823 65.114 1.00 17.80 21 GLY D O 1
ATOM 4219 N N . SER D 1 23 ? 52.354 27.156 64.821 1.00 17.94 22 SER D N 1
ATOM 4220 C CA . SER D 1 23 ? 52.072 25.803 65.322 1.00 16.83 22 SER D CA 1
ATOM 4221 C C . SER D 1 23 ? 52.399 25.657 66.818 1.00 16.63 22 SER D C 1
ATOM 4222 O O . SER D 1 23 ? 52.330 24.549 67.367 1.00 15.90 22 SER D O 1
ATOM 4225 N N . ASP D 1 24 ? 52.728 26.780 67.462 1.00 15.58 23 ASP D N 1
ATOM 4226 C CA . ASP D 1 24 ? 52.903 26.797 68.926 1.00 15.72 23 ASP D CA 1
ATOM 4227 C C . ASP D 1 24 ? 51.556 27.070 69.582 1.00 15.70 23 ASP D C 1
ATOM 4228 O O . ASP D 1 24 ? 50.913 28.075 69.276 1.00 15.78 23 ASP D O 1
ATOM 4233 N N . ARG D 1 25 ? 51.124 26.155 70.452 1.00 15.17 24 ARG D N 1
ATOM 4234 C CA . ARG D 1 25 ? 49.811 26.268 71.124 1.00 15.07 24 ARG D CA 1
ATOM 4235 C C . ARG D 1 25 ? 49.999 26.358 72.626 1.00 14.74 24 ARG D C 1
ATOM 4236 O O . ARG D 1 25 ? 50.779 25.581 73.209 1.00 14.23 24 ARG D O 1
ATOM 4244 N N . GLU D 1 26 ? 49.226 27.246 73.258 1.00 13.64 25 GLU D N 1
ATOM 4245 C CA . GLU D 1 26 ? 49.282 27.389 74.717 1.00 13.99 25 GLU D CA 1
ATOM 4246 C C . GLU D 1 26 ? 49.129 26.057 75.455 1.00 13.71 25 GLU D C 1
ATOM 4247 O O . GLU D 1 26 ? 49.840 25.784 76.435 1.00 14.40 25 GLU D O 1
ATOM 4253 N N . ALA D 1 27 ? 48.193 25.212 75.031 1.00 13.70 26 ALA D N 1
ATOM 4254 C CA . ALA D 1 27 ? 47.905 23.965 75.736 1.00 13.22 26 ALA D CA 1
ATOM 4255 C C . ALA D 1 27 ? 49.161 23.103 75.750 1.00 13.87 26 ALA D C 1
ATOM 4256 O O . ALA D 1 27 ? 49.442 22.387 76.724 1.00 13.43 26 ALA D O 1
ATOM 4258 N N . ASP D 1 28 ? 49.891 23.141 74.640 1.00 12.68 27 ASP D N 1
ATOM 4259 C CA . ASP D 1 28 ? 51.098 22.315 74.529 1.00 12.54 27 ASP D CA 1
ATOM 4260 C C . ASP D 1 28 ? 52.234 22.866 75.427 1.00 11.67 27 ASP D C 1
ATOM 4261 O O . ASP D 1 28 ? 52.961 22.095 76.083 1.00 12.18 27 ASP D O 1
ATOM 4266 N N . LEU D 1 29 ? 52.397 24.186 75.444 1.00 12.07 28 LEU D N 1
ATOM 4267 C CA . LEU D 1 29 ? 53.463 24.798 76.231 1.00 10.99 28 LEU D CA 1
ATOM 4268 C C . LEU D 1 29 ? 53.158 24.612 77.713 1.00 11.75 28 LEU D C 1
ATOM 4269 O O . LEU D 1 29 ? 54.065 24.363 78.519 1.00 11.87 28 LEU D O 1
ATOM 4274 N N . ALA D 1 30 ? 51.874 24.756 78.069 1.00 10.28 29 ALA D N 1
ATOM 4275 C CA . ALA D 1 30 ? 51.431 24.513 79.446 1.00 10.30 29 ALA D CA 1
ATOM 4276 C C . ALA D 1 30 ? 51.692 23.088 79.899 1.00 10.00 29 ALA D C 1
ATOM 4277 O O . ALA D 1 30 ? 52.084 22.857 81.030 1.00 11.35 29 ALA D O 1
ATOM 4279 N N . GLN D 1 31 ? 51.418 22.118 79.042 1.00 10.23 30 GLN D N 1
ATOM 4280 C CA . GLN D 1 31 ? 51.710 20.710 79.317 1.00 10.75 30 GLN D CA 1
ATOM 4281 C C . GLN D 1 31 ? 53.218 20.493 79.597 1.00 10.06 30 GLN D C 1
ATOM 4282 O O . GLN D 1 31 ? 53.585 19.800 80.547 1.00 11.38 30 GLN D O 1
ATOM 4288 N N . ASP D 1 32 ? 54.075 21.130 78.792 1.00 10.89 31 ASP D N 1
ATOM 4289 C CA . ASP D 1 32 ? 55.526 21.018 78.975 1.00 10.60 31 ASP D CA 1
ATOM 4290 C C . ASP D 1 32 ? 55.879 21.573 80.335 1.00 10.97 31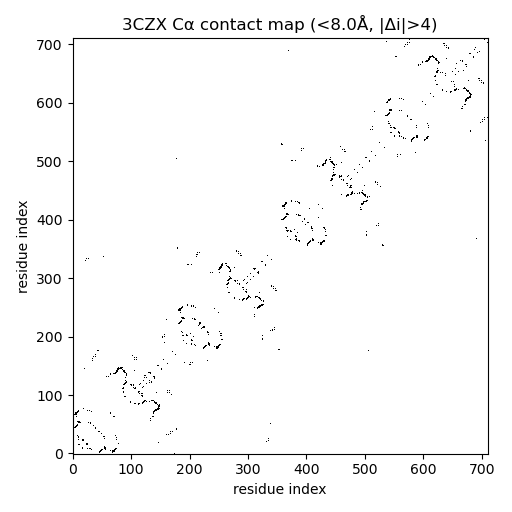 ASP D C 1
ATOM 4291 O O . ASP D 1 32 ? 56.623 20.942 81.090 1.00 11.18 31 ASP D O 1
ATOM 4304 N N . ARG D 1 34 ? 54.065 22.097 83.095 1.00 9.95 33 ARG D N 1
ATOM 4305 C CA . ARG D 1 34 ? 53.553 21.259 84.163 1.00 10.49 33 ARG D CA 1
ATOM 4306 C C . ARG D 1 34 ? 54.399 19.994 84.308 1.00 10.28 33 ARG D C 1
ATOM 4307 O O . ARG D 1 34 ? 54.807 19.685 85.330 1.00 9.91 33 ARG D O 1
ATOM 4315 N N . ASN D 1 35 ? 54.666 19.320 83.220 1.00 9.22 34 ASN D N 1
ATOM 4316 C CA . ASN D 1 35 ? 55.367 18.028 83.271 1.00 10.36 34 ASN D CA 1
ATOM 4317 C C . ASN D 1 35 ? 56.801 18.145 83.766 1.00 10.50 34 ASN D C 1
ATOM 4318 O O . ASN D 1 35 ? 57.247 17.337 84.616 1.00 11.56 34 ASN D O 1
ATOM 4323 N N . ILE D 1 36 ? 57.492 19.158 83.246 1.00 10.37 35 ILE D N 1
ATOM 4324 C CA . ILE D 1 36 ? 58.917 19.357 83.564 1.00 10.40 35 ILE D CA 1
ATOM 4325 C C . ILE D 1 36 ? 59.053 19.803 84.998 1.00 10.26 35 ILE D C 1
ATOM 4326 O O . ILE D 1 36 ? 59.837 19.221 85.736 1.00 11.12 35 ILE D O 1
ATOM 4331 N N . VAL D 1 37 ? 58.287 20.799 85.409 1.00 9.88 36 VAL D N 1
ATOM 4332 C CA . VAL D 1 37 ? 58.352 21.227 86.830 1.00 9.16 36 VAL D CA 1
ATOM 4333 C C . VAL D 1 37 ? 58.010 20.058 87.741 1.00 9.63 36 VAL D C 1
ATOM 4334 O O . VAL D 1 37 ? 58.721 19.851 88.742 1.00 10.62 36 VAL D O 1
ATOM 4338 N N . ALA D 1 38 ? 56.957 19.314 87.438 1.00 10.11 37 ALA D N 1
ATOM 4339 C CA . ALA D 1 38 ? 56.529 18.193 88.309 1.00 10.26 37 ALA D CA 1
ATOM 4340 C C . ALA D 1 38 ? 57.643 17.160 88.435 1.00 11.01 37 ALA D C 1
ATOM 4341 O O . ALA D 1 38 ? 57.928 16.671 89.516 1.00 11.29 37 ALA D O 1
ATOM 4343 N N . SER D 1 39 ? 58.288 16.845 87.319 1.00 11.60 38 SER D N 1
ATOM 4344 C CA . SER D 1 39 ? 59.319 15.801 87.281 1.00 12.92 38 SER D CA 1
ATOM 4345 C C . SER D 1 39 ? 60.512 16.198 88.165 1.00 13.08 38 SER D C 1
ATOM 4346 O O . SER D 1 39 ? 61.040 15.382 88.920 1.00 13.38 38 SER D O 1
ATOM 4349 N N . ILE D 1 40 ? 60.922 17.456 88.081 1.00 12.21 39 ILE D N 1
ATOM 4350 C CA . ILE D 1 40 ? 62.035 17.943 88.901 1.00 12.11 39 ILE D CA 1
ATOM 4351 C C . ILE D 1 40 ? 61.699 17.954 90.392 1.00 12.00 39 ILE D C 1
ATOM 4352 O O . ILE D 1 40 ? 62.502 17.532 91.228 1.00 12.16 39 ILE D O 1
ATOM 4357 N N . LEU D 1 41 ? 60.523 18.440 90.737 1.00 10.78 40 LEU D N 1
ATOM 4358 C CA . LEU D 1 41 ? 60.116 18.425 92.135 1.00 11.17 40 LEU D CA 1
ATOM 4359 C C . LEU D 1 41 ? 60.119 16.988 92.679 1.00 11.64 40 LEU D C 1
ATOM 4360 O O . LEU D 1 41 ? 60.553 16.759 93.812 1.00 13.38 40 LEU D O 1
ATOM 4365 N N . ARG D 1 42 ? 59.631 16.036 91.898 1.00 11.59 41 ARG D N 1
ATOM 4366 C CA . ARG D 1 42 ? 59.592 14.628 92.331 1.00 12.47 41 ARG D CA 1
ATOM 4367 C C . ARG D 1 42 ? 60.982 14.027 92.390 1.00 13.88 41 ARG D C 1
ATOM 4368 O O . ARG D 1 42 ? 61.383 13.454 93.426 1.00 14.11 41 ARG D O 1
ATOM 4376 N N . ASN D 1 43 ? 61.706 14.146 91.280 1.00 14.55 42 ASN D N 1
ATOM 4377 C CA . ASN D 1 43 ? 63.011 13.480 91.082 1.00 15.27 42 ASN D CA 1
ATOM 4378 C C . ASN D 1 43 ? 64.075 14.042 92.007 1.00 15.42 42 ASN D C 1
ATOM 4379 O O . ASN D 1 43 ? 64.770 13.263 92.676 1.00 17.70 42 ASN D O 1
ATOM 4384 N N . ASP D 1 44 ? 64.215 15.369 92.043 1.00 14.66 43 ASP D N 1
ATOM 4385 C CA . ASP D 1 44 ? 65.313 16.026 92.779 1.00 14.21 43 ASP D CA 1
ATOM 4386 C C . ASP D 1 44 ? 65.029 16.237 94.257 1.00 13.83 43 ASP D C 1
ATOM 4387 O O . ASP D 1 44 ? 65.983 16.296 95.066 1.00 15.20 43 ASP D O 1
ATOM 4392 N N . TYR D 1 45 ? 63.767 16.406 94.624 1.00 12.72 44 TYR D N 1
ATOM 4393 C CA . TYR D 1 45 ? 63.395 16.755 96.008 1.00 13.10 44 TYR D CA 1
ATOM 4394 C C . TYR D 1 45 ? 62.561 15.702 96.732 1.00 13.08 44 TYR D C 1
ATOM 4395 O O . TYR D 1 45 ? 62.360 15.794 97.952 1.00 13.60 44 TYR D O 1
ATOM 4404 N N . GLY D 1 46 ? 62.033 14.739 96.000 1.00 13.62 45 GLY D N 1
ATOM 4405 C CA . GLY D 1 46 ? 61.137 13.741 96.594 1.00 13.68 45 GLY D CA 1
ATOM 4406 C C . GLY D 1 46 ? 59.841 14.298 97.093 1.00 14.24 45 GLY D C 1
ATOM 4407 O O . GLY D 1 46 ? 59.185 13.690 97.952 1.00 15.38 45 GLY D O 1
ATOM 4408 N N . LEU D 1 47 ? 59.388 15.429 96.529 1.00 12.78 46 LEU D N 1
ATOM 4409 C CA . LEU D 1 47 ? 58.187 16.067 96.984 1.00 12.70 46 LEU D CA 1
ATOM 4410 C C . LEU D 1 47 ? 56.935 15.423 96.360 1.00 12.32 46 LEU D C 1
ATOM 4411 O O . LEU D 1 47 ? 57.001 14.851 95.276 1.00 13.78 46 LEU D O 1
ATOM 4416 N N . THR D 1 48 ? 55.845 15.491 97.100 1.00 12.78 47 THR D N 1
ATOM 4417 C CA . THR D 1 48 ? 54.522 15.099 96.618 1.00 13.43 47 THR D CA 1
ATOM 4418 C C . THR D 1 48 ? 53.964 16.145 95.687 1.00 13.46 47 THR D C 1
ATOM 4419 O O . THR D 1 48 ? 53.720 17.276 96.109 1.00 13.53 47 THR D O 1
ATOM 4423 N N . VAL D 1 49 ? 53.729 15.753 94.441 1.00 11.58 48 VAL D N 1
ATOM 4424 C CA . VAL D 1 49 ? 53.102 16.618 93.448 1.00 11.50 48 VAL D CA 1
ATOM 4425 C C . VAL D 1 49 ? 51.847 15.921 92.933 1.00 12.91 48 VAL D C 1
ATOM 4426 O O . VAL D 1 49 ? 51.889 14.775 92.445 1.00 14.20 48 VAL D O 1
ATOM 4430 N N . LYS D 1 50 ? 50.737 16.620 93.050 1.00 12.48 49 LYS D N 1
ATOM 4431 C CA . LYS D 1 50 ? 49.449 16.186 92.502 1.00 15.70 49 LYS D CA 1
ATOM 4432 C C . LYS D 1 50 ? 49.194 16.930 91.222 1.00 15.37 49 LYS D C 1
ATOM 4433 O O . LYS D 1 50 ? 49.341 18.151 91.171 1.00 14.49 49 LYS D O 1
ATOM 4439 N N . THR D 1 51 ? 48.786 16.208 90.188 1.00 15.82 50 THR D N 1
ATOM 4440 C CA . THR D 1 51 ? 48.598 16.834 88.899 1.00 15.48 50 THR D CA 1
ATOM 4441 C C . THR D 1 51 ? 47.334 16.363 88.203 1.00 16.11 50 THR D C 1
ATOM 4442 O O . THR D 1 51 ? 46.606 15.484 88.708 1.00 16.82 50 THR D O 1
ATOM 4446 N N . ASP D 1 52 ? 47.101 17.003 87.069 1.00 15.58 51 ASP D N 1
ATOM 4447 C CA . ASP D 1 52 ? 46.064 16.595 86.072 1.00 15.85 51 ASP D CA 1
ATOM 4448 C C . ASP D 1 52 ? 46.647 15.690 84.976 1.00 16.99 51 ASP D C 1
ATOM 4449 O O . ASP D 1 52 ? 46.120 15.592 83.862 1.00 17.66 51 ASP D O 1
ATOM 4454 N N . GLY D 1 53 ? 47.728 15.010 85.312 1.00 16.27 52 GLY D N 1
ATOM 4455 C CA . GLY D 1 53 ? 48.299 13.968 84.486 1.00 16.64 52 GLY D CA 1
ATOM 4456 C C . GLY D 1 53 ? 49.454 14.520 83.707 1.00 16.50 52 GLY D C 1
ATOM 4457 O O . GLY D 1 53 ? 49.961 15.613 84.008 1.00 15.94 52 GLY D O 1
ATOM 4458 N N . THR D 1 54 ? 49.892 13.768 82.691 1.00 16.86 53 THR D N 1
ATOM 4459 C CA . THR D 1 54 ? 50.980 14.213 81.820 1.00 16.56 53 THR D CA 1
ATOM 4460 C C . THR D 1 54 ? 50.503 14.598 80.410 1.00 15.38 53 THR D C 1
ATOM 4461 O O . THR D 1 54 ? 51.322 14.986 79.552 1.00 14.73 53 THR D O 1
ATOM 4465 N N . GLY D 1 55 ? 49.193 14.543 80.195 1.00 15.54 54 GLY D N 1
ATOM 4466 C CA . GLY D 1 55 ? 48.618 14.926 78.903 1.00 15.21 54 GLY D CA 1
ATOM 4467 C C . GLY D 1 55 ? 48.259 16.399 78.824 1.00 15.72 54 GLY D C 1
ATOM 4468 O O . GLY D 1 55 ? 48.904 17.248 79.437 1.00 14.98 54 GLY D O 1
ATOM 4469 N N . LYS D 1 56 ? 47.208 16.719 78.075 1.00 15.85 55 LYS D N 1
ATOM 4470 C CA . LYS D 1 56 ? 46.741 18.106 78.066 1.00 15.89 55 LYS D CA 1
ATOM 4471 C C . LYS D 1 56 ? 45.962 18.399 79.345 1.00 16.60 55 LYS D C 1
ATOM 4472 O O . LYS D 1 56 ? 45.681 17.506 80.126 1.00 16.24 55 LYS D O 1
ATOM 4478 N N . GLY D 1 57 ? 45.602 19.650 79.549 1.00 18.39 56 GLY D N 1
ATOM 4479 C CA . GLY D 1 57 ? 45.003 20.054 80.826 1.00 21.08 56 GLY D CA 1
ATOM 4480 C C . GLY D 1 57 ? 43.514 20.372 80.760 1.00 23.57 56 GLY D C 1
ATOM 4481 O O . GLY D 1 57 ? 42.744 19.606 80.164 1.00 22.56 56 GLY D O 1
ATOM 4482 N N . ASN D 1 58 ? 43.125 21.486 81.400 1.00 25.23 57 ASN D N 1
ATOM 4483 C CA . ASN D 1 58 ? 41.719 21.886 81.551 1.00 26.46 57 ASN D CA 1
ATOM 4484 C C . ASN D 1 58 ? 40.918 20.883 82.396 1.00 28.06 57 ASN D C 1
ATOM 4485 O O . ASN D 1 58 ? 39.789 20.517 82.031 1.00 28.69 57 ASN D O 1
ATOM 4498 N N . PRO D 1 60 ? 38.376 19.768 85.046 1.00 30.74 59 PRO D N 1
ATOM 4499 C CA . PRO D 1 60 ? 37.205 20.462 85.588 1.00 31.33 59 PRO D CA 1
ATOM 4500 C C . PRO D 1 60 ? 37.473 21.100 86.947 1.00 31.31 59 PRO D C 1
ATOM 4501 O O . PRO D 1 60 ? 38.079 20.475 87.814 1.00 30.78 59 PRO D O 1
ATOM 4505 N N . LEU D 1 61 ? 37.018 22.344 87.080 1.00 32.62 60 LEU D N 1
ATOM 4506 C CA . LEU D 1 61 ? 37.178 23.157 88.280 1.00 32.85 60 LEU D CA 1
ATOM 4507 C C . LEU D 1 61 ? 36.844 22.383 89.529 1.00 33.89 60 LEU D C 1
ATOM 4508 O O . LEU D 1 61 ? 37.627 22.366 90.480 1.00 33.52 60 LEU D O 1
ATOM 4513 N N . ARG D 1 62 ? 35.683 21.726 89.514 1.00 35.00 61 ARG D N 1
ATOM 4514 C CA . ARG D 1 62 ? 35.255 20.890 90.632 1.00 35.74 61 ARG D CA 1
ATOM 4515 C C . ARG D 1 62 ? 36.391 19.995 91.098 1.00 35.16 61 ARG D C 1
ATOM 4516 O O . ARG D 1 62 ? 36.675 19.918 92.291 1.00 35.31 61 ARG D O 1
ATOM 4524 N N . ASP D 1 63 ? 37.038 19.327 90.145 1.00 34.73 62 ASP D N 1
ATOM 4525 C CA . ASP D 1 63 ? 38.102 18.391 90.458 1.00 34.60 62 ASP D CA 1
ATOM 4526 C C . ASP D 1 63 ? 39.374 19.146 90.845 1.00 34.33 62 ASP D C 1
ATOM 4527 O O . ASP D 1 63 ? 40.094 18.718 91.749 1.00 35.20 62 ASP D O 1
ATOM 4532 N N . ALA D 1 64 ? 39.620 20.276 90.184 1.00 34.04 63 ALA D N 1
ATOM 4533 C CA . ALA D 1 64 ? 40.802 21.110 90.472 1.00 34.18 63 ALA D CA 1
ATOM 4534 C C . ALA D 1 64 ? 40.773 21.683 91.893 1.00 34.12 63 ALA D C 1
ATOM 4535 O O . ALA D 1 64 ? 41.776 21.630 92.611 1.00 33.86 63 ALA D O 1
ATOM 4537 N N . VAL D 1 65 ? 39.611 22.200 92.292 1.00 34.39 64 VAL D N 1
ATOM 4538 C CA . VAL D 1 65 ? 39.407 22.769 93.625 1.00 35.21 64 VAL D CA 1
ATOM 4539 C C . VAL D 1 65 ? 39.804 21.802 94.743 1.00 35.66 64 VAL D C 1
ATOM 4540 O O . VAL D 1 65 ? 40.314 22.241 95.777 1.00 36.38 64 VAL D O 1
ATOM 4544 N N . LYS D 1 66 ? 39.596 20.498 94.531 1.00 36.49 65 LYS D N 1
ATOM 4545 C CA . LYS D 1 66 ? 39.990 19.484 95.510 1.00 36.55 65 LYS D CA 1
ATOM 4546 C C . LYS D 1 66 ? 41.500 19.391 95.664 1.00 36.51 65 LYS D C 1
ATOM 4547 O O . LYS D 1 66 ? 41.999 19.336 96.793 1.00 37.21 65 LYS D O 1
ATOM 4553 N N . LEU D 1 67 ? 42.219 19.348 94.538 1.00 35.93 66 LEU D N 1
ATOM 4554 C CA . LEU D 1 67 ? 43.678 19.337 94.563 1.00 35.09 66 LEU D CA 1
ATOM 4555 C C . LEU D 1 67 ? 44.193 20.615 95.216 1.00 34.44 66 LEU D C 1
ATOM 4556 O O . LEU D 1 67 ? 45.185 20.565 95.947 1.00 35.31 66 LEU D O 1
ATOM 4561 N N . ILE D 1 68 ? 43.528 21.748 94.955 1.00 33.33 67 ILE D N 1
ATOM 4562 C CA . ILE D 1 68 ? 43.936 23.032 95.543 1.00 32.99 67 ILE D CA 1
ATOM 4563 C C . ILE D 1 68 ? 43.832 22.944 97.054 1.00 33.02 67 ILE D C 1
ATOM 4564 O O . ILE D 1 68 ? 44.753 23.341 97.773 1.00 33.16 67 ILE D O 1
ATOM 4569 N N . ARG D 1 69 ? 42.709 22.394 97.520 1.00 33.64 68 ARG D N 1
ATOM 4570 C CA . ARG D 1 69 ? 42.429 22.241 98.962 1.00 33.82 68 ARG D CA 1
ATOM 4571 C C . ARG D 1 69 ? 43.449 21.390 99.693 1.00 32.98 68 ARG D C 1
ATOM 4572 O O . ARG D 1 69 ? 43.788 21.670 100.837 1.00 33.66 68 ARG D O 1
ATOM 4580 N N . GLY D 1 70 ? 43.923 20.337 99.042 1.00 31.99 69 GLY D N 1
ATOM 4581 C CA . GLY D 1 70 ? 44.927 19.478 99.641 1.00 31.20 69 GLY D CA 1
ATOM 4582 C C . GLY D 1 70 ? 46.349 20.017 99.694 1.00 29.97 69 GLY D C 1
ATOM 4583 O O . GLY D 1 70 ? 47.248 19.313 100.185 1.00 31.89 69 GLY D O 1
ATOM 4584 N N . SER D 1 71 ? 46.576 21.253 99.233 1.00 27.31 70 SER D N 1
ATOM 4585 C CA . SER D 1 71 ? 47.927 21.646 98.835 1.00 25.33 70 SER D CA 1
ATOM 4586 C C . SER D 1 71 ? 48.513 22.867 99.513 1.00 22.94 70 SER D C 1
ATOM 4587 O O . SER D 1 71 ? 47.811 23.795 99.911 1.00 24.81 70 SER D O 1
ATOM 4590 N N . ASP D 1 72 ? 49.834 22.869 99.633 1.00 20.72 71 ASP D N 1
ATOM 4591 C CA . ASP D 1 72 ? 50.557 24.027 100.091 1.00 19.16 71 ASP D CA 1
ATOM 4592 C C . ASP D 1 72 ? 50.574 25.131 99.035 1.00 18.58 71 ASP D C 1
ATOM 4593 O O . ASP D 1 72 ? 50.516 26.319 99.359 1.00 19.94 71 ASP D O 1
ATOM 4598 N N . VAL D 1 73 ? 50.643 24.748 97.761 1.00 16.79 72 VAL D N 1
ATOM 4599 C CA . VAL D 1 73 ? 50.602 25.706 96.660 1.00 15.78 72 VAL D CA 1
ATOM 4600 C C . VAL D 1 73 ? 50.034 24.968 95.437 1.00 13.65 72 VAL D C 1
ATOM 4601 O O . VAL D 1 73 ? 50.239 23.786 95.291 1.00 14.65 72 VAL D O 1
ATOM 4605 N N . ALA D 1 74 ? 49.261 25.678 94.621 1.00 13.37 73 ALA D N 1
ATOM 4606 C CA . ALA D 1 74 ? 48.599 25.117 93.454 1.00 12.35 73 ALA D CA 1
ATOM 4607 C C . ALA D 1 74 ? 48.800 26.079 92.314 1.00 11.92 73 ALA D C 1
ATOM 4608 O O . ALA D 1 74 ? 48.447 27.264 92.414 1.00 11.18 73 ALA D O 1
ATOM 4610 N N . ILE D 1 75 ? 49.400 25.580 91.238 1.00 10.18 74 ILE D N 1
ATOM 4611 C CA . ILE D 1 75 ? 49.737 26.421 90.081 1.00 10.77 74 ILE D CA 1
ATOM 4612 C C . ILE D 1 75 ? 49.195 25.764 88.808 1.00 10.82 74 ILE D C 1
ATOM 4613 O O . ILE D 1 75 ? 49.371 24.559 88.615 1.00 12.00 74 ILE D O 1
ATOM 4618 N N . GLU D 1 76 ? 48.527 26.552 87.983 1.00 10.70 75 GLU D N 1
ATOM 4619 C CA . GLU D 1 76 ? 48.114 26.162 86.636 1.00 11.15 75 GLU D CA 1
ATOM 4620 C C . GLU D 1 76 ? 48.874 26.989 85.640 1.00 11.01 75 GLU D C 1
ATOM 4621 O O . GLU D 1 76 ? 48.840 28.205 85.704 1.00 10.89 75 GLU D O 1
ATOM 4627 N N . PHE D 1 77 ? 49.574 26.331 84.706 1.00 9.62 76 PHE D N 1
ATOM 4628 C CA . PHE D 1 77 ? 50.385 27.028 83.732 1.00 10.85 76 PHE D CA 1
ATOM 4629 C C . PHE D 1 77 ? 49.557 27.420 82.509 1.00 10.94 76 PHE D C 1
ATOM 4630 O O . PHE D 1 77 ? 48.762 26.640 81.994 1.00 11.63 76 PHE D O 1
ATOM 4638 N N . HIS D 1 78 ? 49.782 28.658 82.114 1.00 11.59 77 HIS D N 1
ATOM 4639 C CA . HIS D 1 78 ? 49.149 29.338 80.981 1.00 12.46 77 HIS D CA 1
ATOM 4640 C C . HIS D 1 78 ? 50.213 30.199 80.260 1.00 12.31 77 HIS D C 1
ATOM 4641 O O . HIS D 1 78 ? 51.341 30.352 80.754 1.00 13.02 77 HIS D O 1
ATOM 4648 N N . THR D 1 79 ? 49.878 30.711 79.072 1.00 13.04 78 THR D N 1
ATOM 4649 C CA . THR D 1 79 ? 50.603 31.806 78.467 1.00 13.89 78 THR D CA 1
ATOM 4650 C C . THR D 1 79 ? 49.656 32.999 78.343 1.00 15.05 78 THR D C 1
ATOM 4651 O O . THR D 1 79 ? 48.452 32.825 78.133 1.00 16.17 78 THR D O 1
ATOM 4655 N N . ASN D 1 80 ? 50.209 34.197 78.465 1.00 14.12 79 ASN D N 1
ATOM 4656 C CA . ASN D 1 80 ? 49.480 35.417 78.127 1.00 14.61 79 ASN D CA 1
ATOM 4657 C C . ASN D 1 80 ? 49.383 35.555 76.599 1.00 15.62 79 ASN D C 1
ATOM 4658 O O . ASN D 1 80 ? 49.999 34.786 75.853 1.00 14.96 79 ASN D O 1
ATOM 4663 N N . ALA D 1 81 ? 48.591 36.522 76.153 1.00 16.87 80 ALA D N 1
ATOM 4664 C CA . ALA D 1 81 ? 48.480 36.829 74.736 1.00 16.67 80 ALA D CA 1
ATOM 4665 C C . ALA D 1 81 ? 47.862 38.216 74.585 1.00 17.08 80 ALA D C 1
ATOM 4666 O O . ALA D 1 81 ? 47.063 38.619 75.419 1.00 17.85 80 ALA D O 1
ATOM 4668 N N . ALA D 1 82 ? 48.245 38.922 73.529 1.00 17.87 81 ALA D N 1
ATOM 4669 C CA . ALA D 1 82 ? 47.679 40.234 73.207 1.00 18.89 81 ALA D CA 1
ATOM 4670 C C . ALA D 1 82 ? 47.731 40.434 71.690 1.00 20.31 81 ALA D C 1
ATOM 4671 O O . ALA D 1 82 ? 48.524 39.794 70.994 1.00 19.62 81 ALA D O 1
ATOM 4673 N N . ALA D 1 83 ? 46.867 41.317 71.180 1.00 21.15 82 ALA D N 1
ATOM 4674 C CA . ALA D 1 83 ? 46.867 41.620 69.753 1.00 21.19 82 ALA D CA 1
ATOM 4675 C C . ALA D 1 83 ? 48.145 42.350 69.429 1.00 21.64 82 ALA D C 1
ATOM 4676 O O . ALA D 1 83 ? 48.685 42.223 68.336 1.00 22.90 82 ALA D O 1
ATOM 4678 N N . ASN D 1 84 ? 48.616 43.115 70.403 1.00 21.06 83 ASN D N 1
ATOM 4679 C CA . ASN D 1 84 ? 49.871 43.809 70.310 1.00 21.38 83 ASN D CA 1
ATOM 4680 C C . ASN D 1 84 ? 50.982 42.798 70.524 1.00 20.75 83 ASN D C 1
ATOM 4681 O O . ASN D 1 84 ? 51.254 42.434 71.671 1.00 20.21 83 ASN D O 1
ATOM 4686 N N . LYS D 1 85 ? 51.635 42.396 69.438 1.00 20.15 84 LYS D N 1
ATOM 4687 C CA . LYS D 1 85 ? 52.655 41.341 69.502 1.00 20.34 84 LYS D CA 1
ATOM 4688 C C . LYS D 1 85 ? 53.972 41.831 70.111 1.00 19.86 84 LYS D C 1
ATOM 4689 O O . LYS D 1 85 ? 54.980 41.117 70.067 1.00 20.78 84 LYS D O 1
ATOM 4695 N N . THR D 1 86 ? 53.988 43.037 70.680 1.00 18.32 85 THR D N 1
ATOM 4696 C CA . THR D 1 86 ? 55.153 43.531 71.381 1.00 18.05 85 THR D CA 1
ATOM 4697 C C . THR D 1 86 ? 54.901 43.534 72.892 1.00 16.72 85 THR D C 1
ATOM 4698 O O . THR D 1 86 ? 55.825 43.781 73.639 1.00 15.92 85 THR D O 1
ATOM 4702 N N . ALA D 1 87 ? 53.668 43.247 73.317 1.00 15.90 86 ALA D N 1
ATOM 4703 C CA . ALA D 1 87 ? 53.376 43.119 74.747 1.00 15.95 86 ALA D CA 1
ATOM 4704 C C . ALA D 1 87 ? 54.239 41.990 75.302 1.00 15.23 86 ALA D C 1
ATOM 4705 O O . ALA D 1 87 ? 54.456 40.956 74.633 1.00 14.72 86 ALA D O 1
ATOM 4707 N N . THR D 1 88 ? 54.699 42.200 76.527 1.00 14.60 87 THR D N 1
ATOM 4708 C CA . THR D 1 88 ? 55.724 41.346 77.126 1.00 13.55 87 THR D CA 1
ATOM 4709 C C . THR D 1 88 ? 55.620 41.365 78.660 1.00 14.10 87 THR D C 1
ATOM 4710 O O . THR D 1 88 ? 55.138 42.338 79.251 1.00 14.67 87 THR D O 1
ATOM 4714 N N . GLY D 1 89 ? 56.004 40.253 79.273 1.00 12.48 88 GLY D N 1
ATOM 4715 C CA . GLY D 1 89 ? 56.235 40.236 80.723 1.00 12.14 88 GLY D CA 1
ATOM 4716 C C . GLY D 1 89 ? 55.554 39.070 81.392 1.00 10.51 88 GLY D C 1
ATOM 4717 O O . GLY D 1 89 ? 54.757 38.332 80.783 1.00 11.08 88 GLY D O 1
ATOM 4718 N N . ILE D 1 90 ? 55.870 38.945 82.696 1.00 11.15 89 ILE D N 1
ATOM 4719 C CA . ILE D 1 90 ? 55.500 37.846 83.551 1.00 10.67 89 ILE D CA 1
ATOM 4720 C C . ILE D 1 90 ? 54.412 38.291 84.495 1.00 11.26 89 ILE D C 1
ATOM 4721 O O . ILE D 1 90 ? 54.561 39.330 85.101 1.00 12.20 89 ILE D O 1
ATOM 4726 N N . GLU D 1 91 ? 53.347 37.509 84.627 1.00 11.00 90 GLU D N 1
ATOM 4727 C CA . GLU D 1 91 ? 52.386 37.744 85.717 1.00 12.95 90 GLU D CA 1
ATOM 4728 C C . GLU D 1 91 ? 51.762 36.433 86.177 1.00 12.61 90 GLU D C 1
ATOM 4729 O O . GLU D 1 91 ? 51.750 35.405 85.457 1.00 11.76 90 GLU D O 1
ATOM 4735 N N . ALA D 1 92 ? 51.285 36.464 87.412 1.00 13.18 91 ALA D N 1
ATOM 4736 C CA . ALA D 1 92 ? 50.605 35.327 88.021 1.00 13.62 91 ALA D CA 1
ATOM 4737 C C . ALA D 1 92 ? 49.408 35.940 88.718 1.00 14.77 91 ALA D C 1
ATOM 4738 O O . ALA D 1 92 ? 49.547 36.937 89.431 1.00 14.91 91 ALA D O 1
ATOM 4740 N N . LEU D 1 93 ? 48.242 35.382 88.430 1.00 14.32 92 LEU D N 1
ATOM 4741 C CA . LEU D 1 93 ? 46.952 35.860 88.935 1.00 14.21 92 LEU D CA 1
ATOM 4742 C C . LEU D 1 93 ? 46.489 34.974 90.078 1.00 12.82 92 LEU D C 1
ATOM 4743 O O . LEU D 1 93 ? 46.433 33.764 89.943 1.00 12.16 92 LEU D O 1
ATOM 4748 N N . SER D 1 94 ? 46.121 35.574 91.216 1.00 12.83 93 SER D N 1
ATOM 4749 C CA . SER D 1 94 ? 45.675 34.779 92.352 1.00 12.63 93 SER D CA 1
ATOM 4750 C C . SER D 1 94 ? 45.025 35.673 93.388 1.00 12.07 93 SER D C 1
ATOM 4751 O O . SER D 1 94 ? 44.980 36.886 93.230 1.00 11.88 93 SER D O 1
ATOM 4754 N N . THR D 1 95 ? 44.518 35.014 94.415 1.00 12.50 94 THR D N 1
ATOM 4755 C CA . THR D 1 95 ? 44.023 35.720 95.612 1.00 12.53 94 THR D CA 1
ATOM 4756 C C . THR D 1 95 ? 45.232 36.330 96.323 1.00 12.12 94 THR D C 1
ATOM 4757 O O . THR D 1 95 ? 46.375 35.864 96.190 1.00 12.83 94 THR D O 1
ATOM 4761 N N . PRO D 1 96 ? 45.016 37.405 97.111 1.00 11.80 95 PRO D N 1
ATOM 4762 C CA . PRO D 1 96 ? 46.136 37.942 97.888 1.00 12.48 95 PRO D CA 1
ATOM 4763 C C . PRO D 1 96 ? 46.871 36.995 98.833 1.00 10.70 95 PRO D C 1
ATOM 4764 O O . PRO D 1 96 ? 48.055 37.205 99.161 1.00 11.09 95 PRO D O 1
ATOM 4768 N N . LYS D 1 97 ? 46.179 35.978 99.320 1.00 11.82 96 LYS D N 1
ATOM 4769 C CA . LYS D 1 97 ? 46.838 34.942 100.120 1.00 12.06 96 LYS D CA 1
ATOM 4770 C C . LYS D 1 97 ? 48.101 34.438 99.416 1.00 11.57 96 LYS D C 1
ATOM 4771 O O . LYS D 1 97 ? 49.113 34.165 100.039 1.00 10.85 96 LYS D O 1
ATOM 4777 N N . ASN D 1 98 ? 48.010 34.324 98.098 1.00 10.71 97 ASN D N 1
ATOM 4778 C CA . ASN D 1 98 ? 49.090 33.764 97.302 1.00 11.34 97 ASN D CA 1
ATOM 4779 C C . ASN D 1 98 ? 50.050 34.823 96.705 1.00 11.50 97 ASN D C 1
ATOM 4780 O O . ASN D 1 98 ? 50.900 34.483 95.879 1.00 10.50 97 ASN D O 1
ATOM 4785 N N . LYS D 1 99 ? 49.994 36.070 97.168 1.00 11.99 98 LYS D N 1
ATOM 4786 C CA . LYS D 1 99 ? 50.872 37.102 96.624 1.00 12.19 98 LYS D CA 1
ATOM 4787 C C . LYS D 1 99 ? 52.335 36.719 96.679 1.00 11.53 98 LYS D C 1
ATOM 4788 O O . LYS D 1 99 ? 53.055 36.803 95.683 1.00 10.59 98 LYS D O 1
ATOM 4794 N N . ARG D 1 100 ? 52.799 36.338 97.843 1.00 11.55 99 ARG D N 1
ATOM 4795 C CA . ARG D 1 100 ? 54.183 35.934 98.008 1.00 12.37 99 ARG D CA 1
ATOM 4796 C C . ARG D 1 100 ? 54.567 34.814 97.036 1.00 11.31 99 ARG D C 1
ATOM 4797 O O . ARG D 1 100 ? 55.590 34.879 96.345 1.00 11.69 99 ARG D O 1
ATOM 4805 N N . TRP D 1 101 ? 53.753 33.780 96.968 1.00 11.17 100 TRP D N 1
ATOM 4806 C CA . TRP D 1 101 ? 54.005 32.706 96.011 1.00 11.03 100 TRP D CA 1
ATOM 4807 C C . TRP D 1 101 ? 54.121 33.217 94.567 1.00 11.07 100 TRP D C 1
ATOM 4808 O O . TRP D 1 101 ? 55.002 32.781 93.820 1.00 9.84 100 TRP D O 1
ATOM 4819 N N . CYS D 1 102 ? 53.233 34.134 94.188 1.00 11.03 101 CYS D N 1
ATOM 4820 C CA . CYS D 1 102 ? 53.260 34.679 92.810 1.00 10.05 101 CYS D CA 1
ATOM 4821 C C . CYS D 1 102 ? 54.572 35.376 92.534 1.00 9.64 101 CYS D C 1
ATOM 4822 O O . CYS D 1 102 ? 55.137 35.284 91.416 1.00 10.56 101 CYS D O 1
ATOM 4825 N N . GLN D 1 103 ? 55.066 36.079 93.556 1.00 10.49 102 GLN D N 1
ATOM 4826 C CA . GLN D 1 103 ? 56.307 36.867 93.466 1.00 11.02 102 GLN D CA 1
ATOM 4827 C C . GLN D 1 103 ? 57.527 35.932 93.414 1.00 11.01 102 GLN D C 1
ATOM 4828 O O . GLN D 1 103 ? 58.460 36.141 92.631 1.00 10.53 102 GLN D O 1
ATOM 4834 N N . VAL D 1 104 ? 57.497 34.864 94.225 1.00 11.29 103 VAL D N 1
ATOM 4835 C CA . VAL D 1 104 ? 58.552 33.846 94.177 1.00 11.24 103 VAL D CA 1
ATOM 4836 C C . VAL D 1 104 ? 58.663 33.256 92.774 1.00 10.22 103 VAL D C 1
ATOM 4837 O O . VAL D 1 104 ? 59.755 33.097 92.227 1.00 11.49 103 VAL D O 1
ATOM 4841 N N . LEU D 1 105 ? 57.510 32.890 92.208 1.00 8.94 104 LEU D N 1
ATOM 4842 C CA . LEU D 1 105 ? 57.470 32.259 90.890 1.00 9.90 104 LEU D CA 1
ATOM 4843 C C . LEU D 1 105 ? 57.976 33.223 89.811 1.00 9.80 104 LEU D C 1
ATOM 4844 O O . LEU D 1 105 ? 58.810 32.875 89.002 1.00 10.42 104 LEU D O 1
ATOM 4849 N N . GLY D 1 106 ? 57.430 34.434 89.817 1.00 9.99 105 GLY D N 1
ATOM 4850 C CA . GLY D 1 106 ? 57.788 35.462 88.838 1.00 10.43 105 GLY D CA 1
ATOM 4851 C C . GLY D 1 106 ? 59.243 35.797 88.813 1.00 10.62 105 GLY D C 1
ATOM 4852 O O . GLY D 1 106 ? 59.875 35.834 87.749 1.00 12.05 105 GLY D O 1
ATOM 4853 N N . LYS D 1 107 ? 59.798 35.979 90.006 1.00 11.23 106 LYS D N 1
ATOM 4854 C CA . LYS D 1 107 ? 61.193 36.327 90.170 1.00 13.05 106 LYS D CA 1
ATOM 4855 C C . LYS D 1 107 ? 62.115 35.239 89.636 1.00 12.50 106 LYS D C 1
ATOM 4856 O O . LYS D 1 107 ? 63.154 35.541 89.064 1.00 14.56 106 LYS D O 1
ATOM 4862 N N . ALA D 1 108 ? 61.747 33.972 89.847 1.00 12.12 107 ALA D N 1
ATOM 4863 C CA . ALA D 1 108 ? 62.538 32.835 89.373 1.00 12.23 107 ALA D CA 1
ATOM 4864 C C . ALA D 1 108 ? 62.668 32.893 87.874 1.00 12.46 107 ALA D C 1
ATOM 4865 O O . ALA D 1 108 ? 63.758 32.708 87.325 1.00 13.71 107 ALA D O 1
ATOM 4867 N N . VAL D 1 109 ? 61.544 33.144 87.201 1.00 10.81 108 VAL D N 1
ATOM 4868 C CA . VAL D 1 109 ? 61.521 33.217 85.748 1.00 10.77 108 VAL D CA 1
ATOM 4869 C C . VAL D 1 109 ? 62.245 34.490 85.261 1.00 11.43 108 VAL D C 1
ATOM 4870 O O . VAL D 1 109 ? 63.019 34.420 84.294 1.00 11.35 108 VAL D O 1
ATOM 4874 N N . ALA D 1 110 ? 62.041 35.626 85.937 1.00 10.56 109 ALA D N 1
ATOM 4875 C CA . ALA D 1 110 ? 62.724 36.857 85.523 1.00 11.03 109 ALA D CA 1
ATOM 4876 C C . ALA D 1 110 ? 64.233 36.689 85.532 1.00 11.41 109 ALA D C 1
ATOM 4877 O O . ALA D 1 110 ? 64.922 37.181 84.622 1.00 12.35 109 ALA D O 1
ATOM 4879 N N . LYS D 1 111 ? 64.766 36.023 86.551 1.00 11.91 110 LYS D N 1
ATOM 4880 C CA . LYS D 1 111 ? 66.216 35.866 86.657 1.00 12.99 110 LYS D CA 1
ATOM 4881 C C . LYS D 1 111 ? 66.778 35.190 85.387 1.00 12.02 110 LYS D C 1
ATOM 4882 O O . LYS D 1 111 ? 67.808 35.614 84.849 1.00 11.77 110 LYS D O 1
ATOM 4888 N N . LYS D 1 112 ? 66.056 34.187 84.876 1.00 11.59 111 LYS D N 1
ATOM 4889 C CA . LYS D 1 112 ? 66.544 33.340 83.780 1.00 12.39 111 LYS D CA 1
ATOM 4890 C C . LYS D 1 112 ? 66.356 33.958 82.406 1.00 12.12 111 LYS D C 1
ATOM 4891 O O . LYS D 1 112 ? 66.998 33.540 81.414 1.00 11.66 111 LYS D O 1
ATOM 4897 N N . THR D 1 113 ? 65.465 34.952 82.319 1.00 10.79 112 THR D N 1
ATOM 4898 C CA . THR D 1 113 ? 65.010 35.442 81.030 1.00 10.96 112 THR D CA 1
ATOM 4899 C C . THR D 1 113 ? 65.224 36.948 80.750 1.00 10.59 112 THR D C 1
ATOM 4900 O O . THR D 1 113 ? 65.175 37.356 79.616 1.00 11.54 112 THR D O 1
ATOM 4904 N N . GLY D 1 114 ? 65.374 37.759 81.780 1.00 11.16 113 GLY D N 1
ATOM 4905 C CA . GLY D 1 114 ? 65.419 39.205 81.548 1.00 11.57 113 GLY D CA 1
ATOM 4906 C C . GLY D 1 114 ? 64.011 39.746 81.285 1.00 12.74 113 GLY D C 1
ATOM 4907 O O . GLY D 1 114 ? 63.859 40.890 80.862 1.00 15.21 113 GLY D O 1
ATOM 4908 N N . TRP D 1 115 ? 62.977 38.923 81.482 1.00 11.56 114 TRP D N 1
ATOM 4909 C CA . TRP D 1 115 ? 61.603 39.379 81.205 1.00 12.40 114 TRP D CA 1
ATOM 4910 C C . TRP D 1 115 ? 61.130 40.273 82.341 1.00 13.07 114 TRP D C 1
ATOM 4911 O O . TRP D 1 115 ? 61.453 40.009 83.491 1.00 14.35 114 TRP D O 1
ATOM 4922 N N . LYS D 1 116 ? 60.275 41.232 82.002 1.00 14.54 115 LYS D N 1
ATOM 4923 C CA . LYS D 1 116 ? 59.728 42.205 82.928 1.00 15.84 115 LYS D CA 1
ATOM 4924 C C . LYS D 1 116 ? 58.708 41.545 83.848 1.00 14.12 115 LYS D C 1
ATOM 4925 O O . LYS D 1 116 ? 57.858 40.806 83.382 1.00 13.62 115 LYS D O 1
ATOM 4931 N N . LEU D 1 117 ? 58.752 41.891 85.128 1.00 13.55 116 LEU D N 1
ATOM 4932 C CA . LEU D 1 117 ? 57.672 41.492 86.037 1.00 12.48 116 LEU D CA 1
ATOM 4933 C C . LEU D 1 117 ? 56.523 42.513 85.958 1.00 13.11 116 LEU D C 1
ATOM 4934 O O . LEU D 1 117 ? 56.696 43.702 86.277 1.00 15.04 116 LEU D O 1
ATOM 4939 N N . ARG D 1 118 ? 55.351 42.037 85.559 1.00 12.00 117 ARG D N 1
ATOM 4940 C CA . ARG D 1 118 ? 54.145 42.837 85.573 1.00 13.39 117 ARG D CA 1
ATOM 4941 C C . ARG D 1 118 ? 53.487 42.843 86.956 1.00 12.67 117 ARG D C 1
ATOM 4942 O O . ARG D 1 118 ? 53.876 42.099 87.838 1.00 12.18 117 ARG D O 1
ATOM 4950 N N . GLY D 1 119 ? 52.475 43.701 87.150 1.00 13.12 118 GLY D N 1
ATOM 4951 C CA . GLY D 1 119 ? 51.811 43.757 88.448 1.00 12.62 118 GLY D CA 1
ATOM 4952 C C . GLY D 1 119 ? 52.803 44.114 89.545 1.00 12.84 118 GLY D C 1
ATOM 4953 O O . GLY D 1 119 ? 53.754 44.852 89.321 1.00 12.68 118 GLY D O 1
ATOM 4954 N N . GLU D 1 120 ? 52.549 43.590 90.745 1.00 12.82 119 GLU D N 1
ATOM 4955 C CA . GLU D 1 120 ? 53.426 43.826 91.895 1.00 12.86 119 GLU D CA 1
ATOM 4956 C C . GLU D 1 120 ? 54.473 42.720 91.949 1.00 13.33 119 GLU D C 1
ATOM 4957 O O . GLU D 1 120 ? 54.219 41.649 92.476 1.00 11.71 119 GLU D O 1
ATOM 4963 N N . ASP D 1 121 ? 55.621 42.984 91.341 1.00 13.69 120 ASP D N 1
ATOM 4964 C CA . ASP D 1 121 ? 56.695 41.986 91.214 1.00 14.38 120 ASP D CA 1
ATOM 4965 C C . ASP D 1 121 ? 56.150 40.632 90.756 1.00 13.32 120 ASP D C 1
ATOM 4966 O O . ASP D 1 121 ? 56.552 39.588 91.259 1.00 12.52 120 ASP D O 1
ATOM 4971 N N . GLY D 1 122 ? 55.263 40.669 89.758 1.00 12.60 121 GLY D N 1
ATOM 4972 C CA . GLY D 1 122 ? 54.683 39.461 89.192 1.00 12.97 121 GLY D CA 1
ATOM 4973 C C . GLY D 1 122 ? 53.274 39.113 89.644 1.00 11.96 121 GLY D C 1
ATOM 4974 O O . GLY D 1 122 ? 52.655 38.245 89.089 1.00 11.95 121 GLY D O 1
ATOM 4975 N N . PHE D 1 123 ? 52.770 39.732 90.719 1.00 11.43 122 PHE D N 1
ATOM 4976 C CA . PHE D 1 123 ? 51.450 39.414 91.242 1.00 11.97 122 PHE D CA 1
ATOM 4977 C C . PHE D 1 123 ? 50.352 40.321 90.680 1.00 12.72 122 PHE D C 1
ATOM 4978 O O . PHE D 1 123 ? 50.496 41.557 90.710 1.00 11.87 122 PHE D O 1
ATOM 4986 N N . LYS D 1 124 ? 49.259 39.711 90.246 1.00 12.76 123 LYS D N 1
ATOM 4987 C CA . LYS D 1 124 ? 48.031 40.436 89.929 1.00 15.62 123 LYS D CA 1
ATOM 4988 C C . LYS D 1 124 ? 46.842 39.777 90.642 1.00 15.63 123 LYS D C 1
ATOM 4989 O O . LYS D 1 124 ? 46.726 38.552 90.681 1.00 13.25 123 LYS D O 1
ATOM 4995 N N . PRO D 1 125 ? 45.968 40.587 91.278 1.00 16.96 124 PRO D N 1
ATOM 4996 C CA . PRO D 1 125 ? 44.911 39.988 92.085 1.00 17.67 124 PRO D CA 1
ATOM 4997 C C . PRO D 1 125 ? 43.750 39.483 91.283 1.00 20.13 124 PRO D C 1
ATOM 4998 O O . PRO D 1 125 ? 43.491 39.990 90.189 1.00 20.26 124 PRO D O 1
ATOM 5002 N N . ASP D 1 126 ? 43.026 38.524 91.863 1.00 23.01 125 ASP D N 1
ATOM 5003 C CA . ASP D 1 126 ? 41.843 37.941 91.234 1.00 26.34 125 ASP D CA 1
ATOM 5004 C C . ASP D 1 126 ? 40.684 38.944 91.112 1.00 27.84 125 ASP D C 1
ATOM 5005 O O . ASP D 1 126 ? 39.965 38.923 90.121 1.00 28.99 125 ASP D O 1
ATOM 5010 N N . ASN D 1 127 ? 40.545 39.853 92.078 1.00 30.44 126 ASN D N 1
ATOM 5011 C CA . ASN D 1 127 ? 39.444 40.839 92.065 1.00 31.33 126 ASN D CA 1
ATOM 5012 C C . ASN D 1 127 ? 39.453 41.810 90.884 1.00 32.59 126 ASN D C 1
ATOM 5013 O O . ASN D 1 127 ? 38.410 42.382 90.567 1.00 32.87 126 ASN D O 1
ATOM 5018 N N . ALA D 1 128 ? 40.623 42.013 90.270 1.00 33.64 127 ALA D N 1
ATOM 5019 C CA . ALA D 1 128 ? 40.771 42.819 89.039 1.00 34.16 127 ALA D CA 1
ATOM 5020 C C . ALA D 1 128 ? 40.982 41.947 87.798 1.00 35.16 127 ALA D C 1
ATOM 5021 O O . ALA D 1 128 ? 41.281 42.455 86.706 1.00 35.35 127 ALA D O 1
ATOM 5023 N N . GLY D 1 129 ? 40.806 40.639 87.959 1.00 35.93 128 GLY D N 1
ATOM 5024 C CA . GLY D 1 129 ? 41.190 39.687 86.925 1.00 36.10 128 GLY D CA 1
ATOM 5025 C C . GLY D 1 129 ? 40.153 39.528 85.833 1.00 36.58 128 GLY D C 1
ATOM 5026 O O . GLY D 1 129 ? 38.953 39.599 86.083 1.00 37.04 128 GLY D O 1
ATOM 5027 N N . GLN D 1 130 ? 40.638 39.308 84.615 1.00 37.00 129 GLN D N 1
ATOM 5028 C CA . GLN D 1 130 ? 39.807 38.854 83.502 1.00 37.13 129 GLN D CA 1
ATOM 5029 C C . GLN D 1 130 ? 40.538 37.679 82.826 1.00 36.46 129 GLN D C 1
ATOM 5030 O O . GLN D 1 130 ? 41.580 37.879 82.189 1.00 36.80 129 GLN D O 1
ATOM 5036 N N . HIS D 1 131 ? 40.008 36.461 82.995 1.00 35.11 130 HIS D N 1
ATOM 5037 C CA . HIS D 1 131 ? 40.696 35.230 82.551 1.00 34.52 130 HIS D CA 1
ATOM 5038 C C . HIS D 1 131 ? 39.751 34.009 82.497 1.00 33.75 130 HIS D C 1
ATOM 5039 O O . HIS D 1 131 ? 38.787 33.932 83.258 1.00 33.97 130 HIS D O 1
ATOM 5046 N N . SER D 1 132 ? 40.040 33.044 81.620 1.00 33.03 131 SER D N 1
ATOM 5047 C CA . SER D 1 132 ? 39.184 31.839 81.463 1.00 32.75 131 SER D CA 1
ATOM 5048 C C . SER D 1 132 ? 39.168 30.927 82.696 1.00 32.14 131 SER D C 1
ATOM 5049 O O . SER D 1 132 ? 38.205 30.186 82.937 1.00 31.91 131 SER D O 1
ATOM 5052 N N . ARG D 1 133 ? 40.244 30.974 83.474 1.00 30.51 132 ARG D N 1
ATOM 5053 C CA . ARG D 1 133 ? 40.361 30.181 84.669 1.00 29.78 132 ARG D CA 1
ATOM 5054 C C . ARG D 1 133 ? 40.412 31.101 85.892 1.00 29.51 132 ARG D C 1
ATOM 5055 O O . ARG D 1 133 ? 40.916 30.725 86.949 1.00 29.30 132 ARG D O 1
ATOM 5063 N N . LEU D 1 134 ? 39.830 32.294 85.749 1.00 28.39 133 LEU D N 1
ATOM 5064 C CA . LEU D 1 134 ? 39.711 33.204 86.876 1.00 27.60 133 LEU D CA 1
ATOM 5065 C C . LEU D 1 134 ? 39.142 32.448 88.067 1.00 26.79 133 LEU D C 1
ATOM 5066 O O . LEU D 1 134 ? 39.529 32.692 89.197 1.00 26.37 133 LEU D O 1
ATOM 5071 N N . ALA D 1 135 ? 38.236 31.495 87.813 1.00 26.41 134 ALA D N 1
ATOM 5072 C CA . ALA D 1 135 ? 37.674 30.653 88.870 1.00 25.80 134 ALA D CA 1
ATOM 5073 C C . ALA D 1 135 ? 38.714 29.818 89.615 1.00 25.08 134 ALA D C 1
ATOM 5074 O O . ALA D 1 135 ? 38.569 29.601 90.821 1.00 25.74 134 ALA D O 1
ATOM 5076 N N . TYR D 1 136 ? 39.731 29.335 88.894 1.00 24.33 135 TYR D N 1
ATOM 5077 C CA . TYR D 1 136 ? 40.858 28.608 89.492 1.00 23.85 135 TYR D CA 1
ATOM 5078 C C . TYR D 1 136 ? 41.592 29.548 90.419 1.00 23.12 135 TYR D C 1
ATOM 5079 O O . TYR D 1 136 ? 41.974 29.149 91.516 1.00 21.22 135 TYR D O 1
ATOM 5088 N N . ALA D 1 137 ? 41.802 30.784 89.956 1.00 23.77 136 ALA D N 1
ATOM 5089 C CA . ALA D 1 137 ? 42.441 31.817 90.786 1.00 23.81 136 ALA D CA 1
ATOM 5090 C C . ALA D 1 137 ? 41.557 32.180 91.985 1.00 24.55 136 ALA D C 1
ATOM 5091 O O . ALA D 1 137 ? 42.025 32.201 93.113 1.00 23.35 136 ALA D O 1
ATOM 5093 N N . GLN D 1 138 ? 40.272 32.429 91.748 1.00 25.19 137 GLN D N 1
ATOM 5094 C CA . GLN D 1 138 ? 39.373 32.799 92.856 1.00 25.98 137 GLN D CA 1
ATOM 5095 C C . GLN D 1 138 ? 39.302 31.701 93.915 1.00 25.63 137 GLN D C 1
ATOM 5096 O O . GLN D 1 138 ? 39.187 31.978 95.128 1.00 26.63 137 GLN D O 1
ATOM 5102 N N . ALA D 1 139 ? 39.398 30.455 93.447 1.00 25.60 138 ALA D N 1
ATOM 5103 C CA . ALA D 1 139 ? 39.401 29.277 94.306 1.00 24.65 138 ALA D CA 1
ATOM 5104 C C . ALA D 1 139 ? 40.677 29.140 95.118 1.00 24.40 138 ALA D C 1
ATOM 5105 O O . ALA D 1 139 ? 40.770 28.248 95.954 1.00 24.73 138 ALA D O 1
ATOM 5107 N N . GLY D 1 140 ? 41.686 29.977 94.851 1.00 23.20 139 GLY D N 1
ATOM 5108 C CA . GLY D 1 140 ? 42.919 29.938 95.636 1.00 22.31 139 GLY D CA 1
ATOM 5109 C C . GLY D 1 140 ? 44.087 29.267 94.940 1.00 19.72 139 GLY D C 1
ATOM 5110 O O . GLY D 1 140 ? 45.127 29.007 95.546 1.00 21.12 139 GLY D O 1
ATOM 5111 N N . GLY D 1 141 ? 43.901 28.948 93.672 1.00 16.75 140 GLY D N 1
ATOM 5112 C CA . GLY D 1 141 ? 45.033 28.522 92.853 1.00 14.57 140 GLY D CA 1
ATOM 5113 C C . GLY D 1 141 ? 45.757 29.708 92.255 1.00 13.29 140 GLY D C 1
ATOM 5114 O O . GLY D 1 141 ? 45.269 30.832 92.309 1.00 12.29 140 GLY D O 1
ATOM 5115 N N . ILE D 1 142 ? 46.877 29.439 91.605 1.00 10.60 141 ILE D N 1
ATOM 5116 C CA . ILE D 1 142 ? 47.657 30.487 90.945 1.00 11.47 141 ILE D CA 1
ATOM 5117 C C . ILE D 1 142 ? 47.625 30.224 89.447 1.00 11.47 141 ILE D C 1
ATOM 5118 O O . ILE D 1 142 ? 48.004 29.156 89.005 1.00 11.98 141 ILE D O 1
ATOM 5123 N N . VAL D 1 143 ? 47.156 31.193 88.691 1.00 11.64 142 VAL D N 1
ATOM 5124 C CA . VAL D 1 143 ? 47.199 31.125 87.218 1.00 11.22 142 VAL D CA 1
ATOM 5125 C C . VAL D 1 143 ? 48.504 31.814 86.805 1.00 10.75 142 VAL D C 1
ATOM 5126 O O . VAL D 1 143 ? 48.631 33.035 86.889 1.00 11.34 142 VAL D O 1
ATOM 5130 N N . PHE D 1 144 ? 49.493 31.012 86.418 1.00 10.61 143 PHE D N 1
ATOM 5131 C CA . PHE D 1 144 ? 50.803 31.546 86.133 1.00 10.24 143 PHE D CA 1
ATOM 5132 C C . PHE D 1 144 ? 50.989 31.719 84.623 1.00 10.60 143 PHE D C 1
ATOM 5133 O O . PHE D 1 144 ? 50.862 30.756 83.865 1.00 11.63 143 PHE D O 1
ATOM 5141 N N . GLU D 1 145 ? 51.317 32.944 84.230 1.00 10.56 144 GLU D N 1
ATOM 5142 C CA . GLU D 1 145 ? 51.459 33.308 82.814 1.00 11.81 144 GLU D CA 1
ATOM 5143 C C . GLU D 1 145 ? 52.861 33.902 82.591 1.00 10.48 144 GLU D C 1
ATOM 5144 O O . GLU D 1 145 ? 53.069 35.120 82.597 1.00 10.71 144 GLU D O 1
ATOM 5150 N N . PRO D 1 146 ? 53.869 33.032 82.477 1.00 11.09 145 PRO D N 1
ATOM 5151 C CA . PRO D 1 146 ? 55.259 33.528 82.451 1.00 10.93 145 PRO D CA 1
ATOM 5152 C C . PRO D 1 146 ? 55.633 34.397 81.272 1.00 10.58 145 PRO D C 1
ATOM 5153 O O . PRO D 1 146 ? 56.539 35.199 81.365 1.00 10.66 145 PRO D O 1
ATOM 5157 N N . PHE D 1 147 ? 54.956 34.202 80.151 1.00 11.46 146 PHE D N 1
ATOM 5158 C CA . PHE D 1 147 ? 55.221 35.018 78.983 1.00 12.02 146 PHE D CA 1
ATOM 5159 C C . PHE D 1 147 ? 53.987 35.094 78.047 1.00 12.02 146 PHE D C 1
ATOM 5160 O O . PHE D 1 147 ? 53.010 34.350 78.202 1.00 10.93 146 PHE D O 1
ATOM 5168 N N . PHE D 1 148 ? 54.079 36.049 77.097 1.00 12.27 147 PHE D N 1
ATOM 5169 C CA . PHE D 1 148 ? 53.086 36.230 76.002 1.00 12.84 147 PHE D CA 1
ATOM 5170 C C . PHE D 1 148 ? 53.440 35.342 74.826 1.00 12.35 147 PHE D C 1
ATOM 5171 O O . PHE D 1 148 ? 54.461 35.540 74.222 1.00 13.60 147 PHE D O 1
ATOM 5179 N N . ILE D 1 149 ? 52.592 34.373 74.520 1.00 12.64 148 ILE D N 1
ATOM 5180 C CA . ILE D 1 149 ? 52.832 33.489 73.377 1.00 13.35 148 ILE D CA 1
ATOM 5181 C C . ILE D 1 149 ? 52.793 34.305 72.084 1.00 13.48 148 ILE D C 1
ATOM 5182 O O . ILE D 1 149 ? 53.406 33.929 71.114 1.00 13.91 148 ILE D O 1
ATOM 5187 N N . SER D 1 150 ? 52.165 35.470 72.146 1.00 13.90 149 SER D N 1
ATOM 5188 C CA . SER D 1 150 ? 52.072 36.372 70.988 1.00 13.45 149 SER D CA 1
ATOM 5189 C C . SER D 1 150 ? 53.342 37.178 70.722 1.00 14.43 149 SER D C 1
ATOM 5190 O O . SER D 1 150 ? 53.461 37.831 69.684 1.00 15.61 149 SER D O 1
ATOM 5193 N N . ASN D 1 151 ? 54.284 37.178 71.674 1.00 13.81 150 ASN D N 1
ATOM 5194 C CA . ASN D 1 151 ? 55.553 37.832 71.549 1.00 13.27 150 ASN D CA 1
ATOM 5195 C C . ASN D 1 151 ? 56.530 36.873 70.939 1.00 14.23 150 ASN D C 1
ATOM 5196 O O . ASN D 1 151 ? 57.011 35.955 71.607 1.00 13.63 150 ASN D O 1
ATOM 5201 N N . ASP D 1 152 ? 56.775 37.029 69.635 1.00 13.25 151 ASP D N 1
ATOM 5202 C CA . ASP D 1 152 ? 57.622 36.064 68.930 1.00 13.72 151 ASP D CA 1
ATOM 5203 C C . ASP D 1 152 ? 59.006 35.876 69.551 1.00 13.66 151 ASP D C 1
ATOM 5204 O O . ASP D 1 152 ? 59.504 34.740 69.576 1.00 13.33 151 ASP D O 1
ATOM 5209 N N . THR D 1 153 ? 59.626 36.969 70.002 1.00 12.91 152 THR D N 1
ATOM 5210 C CA . THR D 1 153 ? 60.962 36.952 70.563 1.00 13.19 152 THR D CA 1
ATOM 5211 C C . THR D 1 153 ? 60.938 36.226 71.909 1.00 13.67 152 THR D C 1
ATOM 5212 O O . THR D 1 153 ? 61.769 35.331 72.171 1.00 12.62 152 THR D O 1
ATOM 5216 N N . ASP D 1 154 ? 60.012 36.600 72.765 1.00 11.92 153 ASP D N 1
ATOM 5217 C CA . ASP D 1 154 ? 59.926 35.905 74.082 1.00 12.35 153 ASP D CA 1
ATOM 5218 C C . ASP D 1 154 ? 59.612 34.409 73.892 1.00 13.08 153 ASP D C 1
ATOM 5219 O O . ASP D 1 154 ? 60.192 33.555 74.581 1.00 12.34 153 ASP D O 1
ATOM 5224 N N . LEU D 1 155 ? 58.711 34.088 72.965 1.00 12.91 154 LEU D N 1
ATOM 5225 C CA . LEU D 1 155 ? 58.353 32.707 72.682 1.00 11.87 154 LEU D CA 1
ATOM 5226 C C . LEU D 1 155 ? 59.610 31.929 72.228 1.00 11.83 154 LEU D C 1
ATOM 5227 O O . LEU D 1 155 ? 59.806 30.782 72.621 1.00 11.95 154 LEU D O 1
ATOM 5232 N N . ALA D 1 156 ? 60.443 32.544 71.390 1.00 10.76 155 ALA D N 1
ATOM 5233 C CA . ALA D 1 156 ? 61.718 31.911 70.912 1.00 11.99 155 ALA D CA 1
ATOM 5234 C C . ALA D 1 156 ? 62.682 31.662 72.066 1.00 12.20 155 ALA D C 1
ATOM 5235 O O . ALA D 1 156 ? 63.322 30.597 72.133 1.00 13.12 155 ALA D O 1
ATOM 5237 N N . LEU D 1 157 ? 62.776 32.608 72.973 1.00 12.60 156 LEU D N 1
ATOM 5238 C CA . LEU D 1 157 ? 63.624 32.410 74.150 1.00 12.10 156 LEU D CA 1
ATOM 5239 C C . LEU D 1 157 ? 63.081 31.270 74.999 1.00 11.86 156 LEU D C 1
ATOM 5240 O O . LEU D 1 157 ? 63.868 30.429 75.476 1.00 12.42 156 LEU D O 1
ATOM 5245 N N . PHE D 1 158 ? 61.768 31.232 75.211 1.00 10.86 157 PHE D N 1
ATOM 5246 C CA . PHE D 1 158 ? 61.171 30.116 75.967 1.00 11.08 157 PHE D CA 1
ATOM 5247 C C . PHE D 1 158 ? 61.538 28.767 75.322 1.00 12.04 157 PHE D C 1
ATOM 5248 O O . PHE D 1 158 ? 61.942 27.827 76.007 1.00 11.95 157 PHE D O 1
ATOM 5256 N N . LYS D 1 159 ? 61.309 28.654 74.012 1.00 11.48 158 LYS D N 1
ATOM 5257 C CA . LYS D 1 159 ? 61.513 27.386 73.343 1.00 12.51 158 LYS D CA 1
ATOM 5258 C C . LYS D 1 159 ? 62.948 26.927 73.466 1.00 11.24 158 LYS D C 1
ATOM 5259 O O . LYS D 1 159 ? 63.182 25.728 73.549 1.00 12.24 158 LYS D O 1
ATOM 5265 N N . THR D 1 160 ? 63.912 27.842 73.432 1.00 10.67 159 THR D N 1
ATOM 5266 C CA . THR D 1 160 ? 65.347 27.476 73.467 1.00 11.50 159 THR D CA 1
ATOM 5267 C C . THR D 1 160 ? 65.897 27.308 74.862 1.00 10.96 159 THR D C 1
ATOM 5268 O O . THR D 1 160 ? 66.992 26.766 75.019 1.00 12.26 159 THR D O 1
ATOM 5272 N N . THR D 1 161 ? 65.147 27.762 75.875 1.00 10.47 160 THR D N 1
ATOM 5273 C CA . THR D 1 161 ? 65.654 27.726 77.258 1.00 11.57 160 THR D CA 1
ATOM 5274 C C . THR D 1 161 ? 64.645 27.112 78.261 1.00 11.06 160 THR D C 1
ATOM 5275 O O . THR D 1 161 ? 64.878 27.152 79.471 1.00 10.75 160 THR D O 1
ATOM 5279 N N . LYS D 1 162 ? 63.587 26.504 77.754 1.00 11.04 161 LYS D N 1
ATOM 5280 C CA . LYS D 1 162 ? 62.484 25.896 78.511 1.00 12.77 161 LYS D CA 1
ATOM 5281 C C . LYS D 1 162 ? 62.922 25.051 79.724 1.00 11.69 161 LYS D C 1
ATOM 5282 O O . LYS D 1 162 ? 62.382 25.174 80.821 1.00 11.09 161 LYS D O 1
ATOM 5288 N N . TRP D 1 163 ? 63.847 24.117 79.485 1.00 12.24 162 TRP D N 1
ATOM 5289 C CA . TRP D 1 163 ? 64.224 23.171 80.533 1.00 10.77 162 TRP D CA 1
ATOM 5290 C C . TRP D 1 163 ? 64.871 23.938 81.674 1.00 11.18 162 TRP D C 1
ATOM 5291 O O . TRP D 1 163 ? 64.635 23.619 82.841 1.00 10.87 162 TRP D O 1
ATOM 5302 N N . GLY D 1 164 ? 65.692 24.947 81.368 1.00 10.22 163 GLY D N 1
ATOM 5303 C CA . GLY D 1 164 ? 66.297 25.755 82.419 1.00 10.50 163 GLY D CA 1
ATOM 5304 C C . GLY D 1 164 ? 65.290 26.651 83.133 1.00 9.63 163 GLY D C 1
ATOM 5305 O O . GLY D 1 164 ? 65.380 26.895 84.336 1.00 12.07 163 GLY D O 1
ATOM 5306 N N . ILE D 1 165 ? 64.313 27.171 82.387 1.00 9.64 164 ILE D N 1
ATOM 5307 C CA . ILE D 1 165 ? 63.269 28.005 83.002 1.00 8.97 164 ILE D CA 1
ATOM 5308 C C . ILE D 1 165 ? 62.444 27.151 83.986 1.00 9.23 164 ILE D C 1
ATOM 5309 O O . ILE D 1 165 ? 62.169 27.553 85.129 1.00 10.58 164 ILE D O 1
ATOM 5314 N N . CYS D 1 166 ? 62.043 25.971 83.530 1.00 8.64 165 CYS D N 1
ATOM 5315 C CA . CYS D 1 166 ? 61.239 25.046 84.359 1.00 10.19 165 CYS D CA 1
ATOM 5316 C C . CYS D 1 166 ? 62.022 24.571 85.574 1.00 10.29 165 CYS D C 1
ATOM 5317 O O . CYS D 1 166 ? 61.483 24.461 86.679 1.00 10.71 165 CYS D O 1
ATOM 5320 N N . ARG D 1 167 ? 63.305 24.295 85.402 1.00 9.80 166 ARG D N 1
ATOM 5321 C CA . ARG D 1 167 ? 64.123 23.966 86.567 1.00 10.61 166 ARG D CA 1
ATOM 5322 C C . ARG D 1 167 ? 64.169 25.120 87.571 1.00 10.23 166 ARG D C 1
ATOM 5323 O O . ARG D 1 167 ? 64.081 24.906 88.788 1.00 10.22 166 ARG D O 1
ATOM 5331 N N . ALA D 1 168 ? 64.321 26.353 87.081 1.00 9.46 167 ALA D N 1
ATOM 5332 C CA . ALA D 1 168 ? 64.317 27.519 87.979 1.00 10.28 167 ALA D CA 1
ATOM 5333 C C . ALA D 1 168 ? 63.022 27.606 88.803 1.00 9.79 167 ALA D C 1
ATOM 5334 O O . ALA D 1 168 ? 63.032 27.960 89.999 1.00 10.53 167 ALA D O 1
ATOM 5336 N N . ILE D 1 169 ? 61.905 27.336 88.123 1.00 8.99 168 ILE D N 1
ATOM 5337 C CA . ILE D 1 169 ? 60.571 27.327 88.763 1.00 9.13 168 ILE D CA 1
ATOM 5338 C C . ILE D 1 169 ? 60.510 26.230 89.842 1.00 9.65 168 ILE D C 1
ATOM 5339 O O . ILE D 1 169 ? 60.149 26.529 90.973 1.00 10.15 168 ILE D O 1
ATOM 5344 N N . ALA D 1 170 ? 60.915 24.991 89.504 1.00 9.18 169 ALA D N 1
ATOM 5345 C CA . ALA D 1 170 ? 60.892 23.874 90.472 1.00 8.41 169 ALA D CA 1
ATOM 5346 C C . ALA D 1 170 ? 61.771 24.223 91.670 1.00 9.40 169 ALA D C 1
ATOM 5347 O O . ALA D 1 170 ? 61.339 24.067 92.815 1.00 10.26 169 ALA D O 1
ATOM 5349 N N . ASP D 1 171 ? 62.989 24.698 91.399 1.00 9.59 170 ASP D N 1
ATOM 5350 C CA . ASP D 1 171 ? 63.939 25.002 92.487 1.00 10.01 170 ASP D CA 1
ATOM 5351 C C . ASP D 1 171 ? 63.396 26.109 93.387 1.00 9.63 170 ASP D C 1
ATOM 5352 O O . ASP D 1 171 ? 63.558 26.049 94.625 1.00 10.39 170 ASP D O 1
ATOM 5357 N N . ALA D 1 172 ? 62.738 27.124 92.817 1.00 10.58 171 ALA D N 1
ATOM 5358 C CA . ALA D 1 172 ? 62.156 28.212 93.595 1.00 10.14 171 ALA D CA 1
ATOM 5359 C C . ALA D 1 172 ? 61.010 27.703 94.499 1.00 10.94 171 ALA D C 1
ATOM 5360 O O . ALA D 1 172 ? 60.849 28.156 95.662 1.00 11.03 171 ALA D O 1
ATOM 5362 N N . ILE D 1 173 ? 60.176 26.813 93.951 1.00 10.56 172 ILE D N 1
ATOM 5363 C CA . ILE D 1 173 ? 59.092 26.201 94.712 1.00 9.75 172 ILE D CA 1
ATOM 5364 C C . ILE D 1 173 ? 59.657 25.441 95.928 1.00 10.48 172 ILE D C 1
ATOM 5365 O O . ILE D 1 173 ? 59.202 25.618 97.059 1.00 10.80 172 ILE D O 1
ATOM 5370 N N . ALA D 1 174 ? 60.689 24.645 95.693 1.00 9.91 173 ALA D N 1
ATOM 5371 C CA . ALA D 1 174 ? 61.248 23.832 96.754 1.00 10.96 173 ALA D CA 1
ATOM 5372 C C . ALA D 1 174 ? 61.870 24.714 97.809 1.00 12.81 173 ALA D C 1
ATOM 5373 O O . ALA D 1 174 ? 61.652 24.496 99.014 1.00 14.28 173 ALA D O 1
ATOM 5383 N N . GLU D 1 176 ? 61.163 27.783 98.596 1.00 13.36 175 GLU D N 1
ATOM 5384 C CA . GLU D 1 176 ? 60.141 28.487 99.355 1.00 13.31 175 GLU D CA 1
ATOM 5385 C C . GLU D 1 176 ? 59.451 27.570 100.361 1.00 12.20 175 GLU D C 1
ATOM 5386 O O . GLU D 1 176 ? 59.136 27.994 101.478 1.00 12.83 175 GLU D O 1
ATOM 5392 N N . LEU D 1 177 ? 59.262 26.316 99.993 1.00 12.33 176 LEU D N 1
ATOM 5393 C CA . LEU D 1 177 ? 58.759 25.274 100.916 1.00 12.76 176 LEU D CA 1
ATOM 5394 C C . LEU D 1 177 ? 59.787 24.775 101.968 1.00 14.16 176 LEU D C 1
ATOM 5395 O O . LEU D 1 177 ? 59.418 24.012 102.872 1.00 16.28 176 LEU D O 1
ATOM 5400 N N . GLY D 1 178 ? 61.040 25.172 101.826 1.00 13.79 177 GLY D N 1
ATOM 5401 C CA . GLY D 1 178 ? 62.106 24.719 102.749 1.00 13.59 177 GLY D CA 1
ATOM 5402 C C . GLY D 1 178 ? 62.615 23.321 102.437 1.00 14.25 177 GLY D C 1
ATOM 5403 O O . GLY D 1 178 ? 63.309 22.702 103.250 1.00 14.74 177 GLY D O 1
ATOM 5404 N N . ALA D 1 179 ? 62.315 22.816 101.236 1.00 12.86 178 ALA D N 1
ATOM 5405 C CA . ALA D 1 179 ? 62.680 21.453 100.836 1.00 13.11 178 ALA D CA 1
ATOM 5406 C C . ALA D 1 179 ? 64.073 21.389 100.227 1.00 14.24 178 ALA D C 1
ATOM 5407 O O . ALA D 1 179 ? 64.364 22.089 99.231 1.00 14.12 178 ALA D O 1
ATOM 5409 N N . ALA D 1 180 ? 64.952 20.567 100.798 1.00 14.14 179 ALA D N 1
ATOM 5410 C CA . ALA D 1 180 ? 66.313 20.416 100.269 1.00 13.68 179 ALA D CA 1
ATOM 5411 C C . ALA D 1 180 ? 66.352 19.256 99.280 1.00 12.67 179 ALA D C 1
ATOM 5412 O O . ALA D 1 180 ? 65.548 18.332 99.375 1.00 13.49 179 ALA D O 1
ATOM 5414 N N . LYS D 1 181 ? 67.275 19.297 98.322 1.00 13.90 180 LYS D N 1
ATOM 5415 C CA . LYS D 1 181 ? 67.411 18.165 97.391 1.00 13.69 180 LYS D CA 1
ATOM 5416 C C . LYS D 1 181 ? 67.844 16.923 98.162 1.00 15.05 180 LYS D C 1
ATOM 5417 O O . LYS D 1 181 ? 68.551 17.020 99.191 1.00 13.94 180 LYS D O 1
ATOM 5423 N N . VAL D 1 182 ? 67.440 15.765 97.659 1.00 14.81 181 VAL D N 1
ATOM 5424 C CA . VAL D 1 182 ? 67.759 14.494 98.268 1.00 15.57 181 VAL D CA 1
ATOM 5425 C C . VAL D 1 182 ? 68.879 13.762 97.509 1.00 17.33 181 VAL D C 1
ATOM 5426 O O . VAL D 1 182 ? 69.316 12.689 98.003 1.00 20.33 181 VAL D O 1
#